Protein AF-A0AA36HYS8-F1 (afdb_monomer_lite)

Sequence (398 aa):
MGSDLQLIDTPGANSMSGRVEHNVWIAHALNFCPVNLILLVVKAEVRMDATMNVVTDYVERFQDFEELLALCITHMDTVSWTQERFKELVTQKLGLETPIFASRVTSGCRLKKSVLARCREPQDLCITSDTFLNYFKVHEGTFKILKTCRKEITRFQTIKQDFMNQFSESWWTTEERVDVVFEFQAWMLEQVFAAQRRVAEACDFTFTSDDAQVIANEAGHIATLTNQLKGVLLEVRMLAFGFQRDINTDLRKCPHCSAIWAKEEGCDGDTTCGNRVGKILDTRFESLSQFSFRFDGERLHITQAAKRKLMGCQSSGGAGCGKTIAWHNMAPVELPPEFVPSASRVKTDDVNILFPEARLCFSYMYGKLIRMCSAIRQTRAAIRRAIPHGDRSPMGGA

Structure (mmCIF, N/CA/C/O backbone):
data_AF-A0AA36HYS8-F1
#
_entry.id   AF-A0AA36HYS8-F1
#
loop_
_atom_site.group_PDB
_atom_site.id
_atom_site.type_symbol
_atom_site.label_atom_id
_atom_site.label_alt_id
_atom_site.label_comp_id
_atom_site.label_asym_id
_atom_site.label_entity_id
_atom_site.label_seq_id
_atom_site.pdbx_PDB_ins_code
_atom_site.Cartn_x
_atom_site.Cartn_y
_atom_site.Cartn_z
_atom_site.occupancy
_atom_site.B_iso_or_equiv
_atom_site.auth_seq_id
_atom_site.auth_comp_id
_atom_site.auth_asym_id
_atom_site.auth_atom_id
_atom_site.pdbx_PDB_model_num
ATOM 1 N N . MET A 1 1 ? -23.322 28.829 23.108 1.00 34.91 1 MET A N 1
ATOM 2 C CA . MET A 1 1 ? -23.863 27.806 22.189 1.00 34.91 1 MET A CA 1
ATOM 3 C C . MET A 1 1 ? -23.252 26.480 22.594 1.00 34.91 1 MET A C 1
ATOM 5 O O . MET A 1 1 ? -22.034 26.409 22.679 1.00 34.91 1 MET A O 1
ATOM 9 N N . GLY A 1 2 ? -24.061 25.503 23.007 1.00 45.22 2 GLY A N 1
ATOM 10 C CA . GLY A 1 2 ? -23.535 24.210 23.445 1.00 45.22 2 GLY A CA 1
ATOM 11 C C . GLY A 1 2 ? -22.928 23.476 22.256 1.00 45.22 2 GLY A C 1
ATOM 12 O O . GLY A 1 2 ? -23.589 23.342 21.235 1.00 45.22 2 GLY A O 1
ATOM 13 N N . SER A 1 3 ? -21.674 23.043 22.365 1.00 58.22 3 SER A N 1
ATOM 14 C CA . SER A 1 3 ? -21.068 22.162 21.368 1.00 58.22 3 SER A CA 1
ATOM 15 C C . SER A 1 3 ? -21.800 20.819 21.431 1.00 58.22 3 SER A C 1
ATOM 17 O O . SER A 1 3 ? -21.652 20.053 22.401 1.00 58.22 3 SER A O 1
ATOM 19 N N . ASP A 1 4 ? -22.652 20.568 20.443 1.00 76.75 4 ASP A N 1
ATOM 20 C CA . ASP A 1 4 ? -23.305 19.278 20.272 1.00 76.75 4 ASP A CA 1
ATOM 21 C C . ASP A 1 4 ? -22.261 18.260 19.809 1.00 76.75 4 ASP A C 1
ATOM 23 O O . ASP A 1 4 ? -21.522 18.485 18.854 1.00 76.75 4 ASP A O 1
ATOM 27 N N . LEU A 1 5 ? -22.146 17.162 20.559 1.00 83.62 5 LEU A N 1
ATOM 28 C CA . LEU A 1 5 ? -21.221 16.071 20.269 1.00 83.62 5 LEU A CA 1
ATOM 29 C C . LEU A 1 5 ? -22.023 14.952 19.614 1.00 83.62 5 LEU A C 1
ATOM 31 O O . LEU A 1 5 ? -22.889 14.360 20.261 1.00 83.62 5 LEU A O 1
ATOM 35 N N . GLN A 1 6 ? -21.711 14.651 18.360 1.00 87.12 6 GLN A N 1
ATOM 36 C CA . GLN A 1 6 ? -22.253 13.496 17.661 1.00 87.12 6 GLN A CA 1
ATOM 37 C C . GLN A 1 6 ? -21.228 12.364 17.696 1.00 87.12 6 GLN A C 1
ATOM 39 O O . GLN A 1 6 ? -20.081 12.543 17.300 1.00 87.12 6 GLN A O 1
ATOM 44 N N . LEU A 1 7 ? -21.645 11.196 18.185 1.00 87.88 7 LEU A N 1
ATOM 45 C CA . LEU A 1 7 ? -20.819 9.993 18.210 1.00 87.88 7 LEU A CA 1
ATOM 46 C C . LEU A 1 7 ? -21.366 8.994 17.196 1.00 87.88 7 LEU A C 1
ATOM 48 O O . LEU A 1 7 ? -22.565 8.702 17.187 1.00 87.88 7 LEU A O 1
ATOM 52 N N . ILE A 1 8 ? -20.480 8.477 16.351 1.00 87.31 8 ILE A N 1
ATOM 53 C CA . ILE A 1 8 ? -20.783 7.401 15.413 1.00 87.31 8 ILE A CA 1
ATOM 54 C C . ILE A 1 8 ? -20.057 6.167 15.924 1.00 87.31 8 ILE A C 1
ATOM 56 O O . ILE A 1 8 ? -18.831 6.105 15.904 1.00 87.31 8 ILE A O 1
ATOM 60 N N . ASP A 1 9 ? -20.828 5.214 16.431 1.00 85.62 9 ASP A N 1
ATOM 61 C CA . ASP A 1 9 ? -20.287 3.945 16.899 1.00 85.62 9 ASP A CA 1
ATOM 62 C C . ASP A 1 9 ? -19.976 3.026 15.713 1.00 85.62 9 ASP A C 1
ATOM 64 O O . ASP A 1 9 ? -20.723 2.993 14.727 1.00 85.62 9 ASP A O 1
ATOM 68 N N . THR A 1 10 ? -18.875 2.285 15.812 1.00 83.69 10 THR A N 1
ATOM 69 C CA . THR A 1 10 ? -18.411 1.369 14.763 1.00 83.69 10 THR A CA 1
ATOM 70 C C . THR A 1 10 ? -18.120 -0.009 15.353 1.00 83.69 10 THR A C 1
ATOM 72 O O . THR A 1 10 ? -17.782 -0.111 16.534 1.00 83.69 10 THR A O 1
ATOM 75 N N . PRO A 1 11 ? -18.250 -1.094 14.568 1.00 79.25 11 PRO A N 1
ATOM 76 C CA . PRO A 1 11 ? -17.839 -2.415 15.022 1.00 79.25 11 PRO A CA 1
ATOM 77 C C . PRO A 1 11 ? -16.361 -2.424 15.423 1.00 79.25 11 PRO A C 1
ATOM 79 O O . PRO A 1 11 ? -15.537 -1.734 14.824 1.00 79.25 11 PRO A O 1
ATOM 82 N N . GLY A 1 12 ? -16.006 -3.252 16.405 1.00 70.44 12 GLY A N 1
ATOM 83 C CA . GLY A 1 12 ? -14.612 -3.406 16.808 1.00 70.44 12 GLY A CA 1
ATOM 84 C C . GLY A 1 12 ? -13.739 -3.900 15.648 1.00 70.44 12 GLY A C 1
ATOM 85 O O . GLY A 1 12 ? -14.058 -4.897 14.998 1.00 70.44 12 GLY A O 1
ATOM 86 N N . ALA A 1 13 ? -12.600 -3.242 15.432 1.00 61.56 13 ALA A N 1
ATOM 87 C CA . ALA A 1 13 ? -11.660 -3.584 14.363 1.00 61.56 13 ALA A CA 1
ATOM 88 C C . ALA A 1 13 ? -10.823 -4.857 14.644 1.00 61.56 13 ALA A C 1
ATOM 90 O O . ALA A 1 13 ? -10.074 -5.299 13.780 1.00 61.56 13 ALA A O 1
ATOM 91 N N . ASN A 1 14 ? -10.951 -5.480 15.822 1.00 58.16 14 ASN A N 1
ATOM 92 C CA . ASN A 1 14 ? -10.222 -6.696 16.223 1.00 58.16 14 ASN A CA 1
ATOM 93 C C . ASN A 1 14 ? -11.039 -7.993 16.082 1.00 58.16 14 ASN A C 1
ATOM 95 O O . ASN A 1 14 ? -10.879 -8.915 16.881 1.00 58.16 14 ASN A O 1
ATOM 99 N N . SER A 1 15 ? -11.935 -8.093 15.097 1.00 53.22 15 SER A N 1
ATOM 100 C CA . SER A 1 15 ? -12.663 -9.348 14.894 1.00 53.22 15 SER A CA 1
ATOM 101 C C . SER A 1 15 ? -11.779 -10.413 14.228 1.00 53.22 15 SER A C 1
ATOM 103 O O . SER A 1 15 ? -11.030 -10.147 13.286 1.00 53.22 15 SER A O 1
ATOM 105 N N . MET A 1 16 ? -11.836 -11.647 14.740 1.00 42.91 16 MET A N 1
ATOM 106 C CA . MET A 1 16 ? -11.173 -12.805 14.119 1.00 42.91 16 MET A CA 1
ATOM 107 C C . MET A 1 16 ? -11.931 -13.283 12.867 1.00 42.91 16 MET A C 1
ATOM 109 O O . MET A 1 16 ? -11.326 -13.856 11.974 1.00 42.91 16 MET A O 1
ATOM 113 N N . SER A 1 17 ? -13.233 -12.991 12.771 1.00 49.22 17 SER A N 1
ATOM 114 C CA . SER A 1 17 ? -14.099 -13.231 11.608 1.00 49.22 17 SER A CA 1
ATOM 115 C C . SER A 1 17 ? -14.821 -11.942 11.186 1.00 49.22 17 SER A C 1
ATOM 117 O O . SER A 1 17 ? -15.080 -11.073 12.017 1.00 49.22 17 SER A O 1
ATOM 119 N N . GLY A 1 18 ? -15.134 -11.780 9.895 1.00 57.72 18 GLY A N 1
ATOM 120 C CA . GLY A 1 18 ? -15.870 -10.604 9.398 1.00 57.72 18 GLY A CA 1
ATOM 121 C C . GLY A 1 18 ? -15.079 -9.284 9.365 1.00 57.72 18 GLY A C 1
ATOM 122 O O . GLY A 1 18 ? -15.687 -8.215 9.392 1.00 57.72 18 GLY A O 1
ATOM 123 N N . ARG A 1 19 ? -13.736 -9.321 9.307 1.00 67.56 19 ARG A N 1
ATOM 124 C CA . ARG A 1 19 ? -12.892 -8.104 9.301 1.00 67.56 19 ARG A CA 1
ATOM 125 C C . ARG A 1 19 ? -13.242 -7.144 8.173 1.00 67.56 19 ARG A C 1
ATOM 127 O O . ARG A 1 19 ? -13.296 -5.943 8.399 1.00 67.56 19 ARG A O 1
ATOM 134 N N . VAL A 1 20 ? -13.484 -7.654 6.967 1.00 64.69 20 VAL A N 1
ATOM 135 C CA . VAL A 1 20 ? -13.867 -6.828 5.812 1.00 64.69 20 VAL A CA 1
ATOM 136 C C . VAL A 1 20 ? -15.201 -6.155 6.047 1.00 64.69 20 VAL A C 1
ATOM 138 O O . VAL A 1 20 ? -15.321 -4.963 5.799 1.00 64.69 20 VAL A O 1
ATOM 141 N N . GLU A 1 21 ? -16.185 -6.889 6.560 1.00 69.69 21 GLU A N 1
ATOM 142 C CA . GLU A 1 21 ? -17.491 -6.319 6.870 1.00 69.69 21 GLU A CA 1
ATOM 143 C C . GLU A 1 21 ? -17.353 -5.200 7.910 1.00 69.69 21 GLU A C 1
ATOM 145 O O . GLU A 1 21 ? -17.851 -4.096 7.698 1.00 69.69 21 GLU A O 1
ATOM 150 N N . HIS A 1 22 ? -16.596 -5.433 8.986 1.00 72.69 22 HIS A N 1
ATOM 151 C CA . HIS A 1 22 ? -16.318 -4.419 10.004 1.00 72.69 22 HIS A CA 1
ATOM 152 C C . HIS A 1 22 ? -15.583 -3.201 9.428 1.00 72.69 22 HIS A C 1
ATOM 154 O O . HIS A 1 22 ? -15.973 -2.068 9.699 1.00 72.69 22 HIS A O 1
ATOM 160 N N . ASN A 1 23 ? -14.580 -3.414 8.578 1.00 74.44 23 ASN A N 1
ATOM 161 C CA . ASN A 1 23 ? -13.843 -2.338 7.918 1.00 74.44 23 ASN A CA 1
ATOM 162 C C . ASN A 1 23 ? -14.728 -1.550 6.942 1.00 74.44 23 ASN A C 1
ATOM 164 O O . ASN A 1 23 ? -14.612 -0.331 6.871 1.00 74.44 23 ASN A O 1
ATOM 168 N N . VAL A 1 24 ? -15.665 -2.198 6.241 1.00 74.75 24 VAL A N 1
ATOM 169 C CA . VAL A 1 24 ? -16.667 -1.513 5.407 1.00 74.75 24 VAL A CA 1
ATOM 170 C C . VAL A 1 24 ? -17.618 -0.683 6.267 1.00 74.75 24 VAL A C 1
ATOM 172 O O . VAL A 1 24 ? -17.932 0.447 5.897 1.00 74.75 24 VAL A O 1
ATOM 175 N N . TRP A 1 25 ? -18.035 -1.180 7.436 1.00 78.44 25 TRP A N 1
ATOM 176 C CA . TRP A 1 25 ? -18.824 -0.389 8.385 1.00 78.44 25 TRP A CA 1
ATOM 177 C C . TRP A 1 25 ? -18.059 0.835 8.898 1.00 78.44 25 TRP A C 1
ATOM 179 O O . TRP A 1 25 ? -18.649 1.913 8.980 1.00 78.44 25 TRP A O 1
ATOM 189 N N . ILE A 1 26 ? -16.762 0.694 9.188 1.00 80.06 26 ILE A N 1
ATOM 190 C CA . ILE A 1 26 ? -15.896 1.812 9.586 1.00 80.06 26 ILE A CA 1
ATOM 191 C C . ILE A 1 26 ? -15.742 2.800 8.422 1.00 80.06 26 ILE A C 1
ATOM 193 O O . ILE A 1 26 ? -15.995 3.986 8.605 1.00 80.06 26 ILE A O 1
ATOM 197 N N . ALA A 1 27 ? -15.428 2.335 7.210 1.00 78.31 27 ALA A N 1
ATOM 198 C CA . ALA A 1 27 ? -15.311 3.188 6.024 1.00 78.31 27 ALA A CA 1
ATOM 199 C C . ALA A 1 27 ? -16.605 3.969 5.750 1.00 78.31 27 ALA A C 1
ATOM 201 O O . ALA A 1 27 ? -16.594 5.171 5.504 1.00 78.31 27 ALA A O 1
ATOM 202 N N . HIS A 1 28 ? -17.749 3.300 5.864 1.00 77.81 28 HIS A N 1
ATOM 203 C CA . HIS A 1 28 ? -19.054 3.922 5.689 1.00 77.81 28 HIS A CA 1
ATOM 204 C C . HIS A 1 28 ? -19.403 4.913 6.814 1.00 77.81 28 HIS A C 1
ATOM 206 O O . HIS A 1 28 ? -20.120 5.886 6.573 1.00 77.81 28 HIS A O 1
ATOM 212 N N . ALA A 1 29 ? -18.919 4.688 8.039 1.00 81.81 29 ALA A N 1
ATOM 213 C CA . ALA A 1 29 ? -19.037 5.648 9.134 1.00 81.81 29 ALA A CA 1
ATOM 214 C C . ALA A 1 29 ? -18.179 6.897 8.881 1.00 81.81 29 ALA A C 1
ATOM 216 O O . ALA A 1 29 ? -18.683 8.006 9.037 1.00 81.81 29 ALA A O 1
ATOM 217 N N . LEU A 1 30 ? -16.938 6.717 8.420 1.00 81.19 30 LEU A N 1
ATOM 218 C CA . LEU A 1 30 ? -16.027 7.811 8.065 1.00 81.19 30 LEU A CA 1
ATOM 219 C C . LEU A 1 30 ? -16.526 8.622 6.855 1.00 81.19 30 LEU A C 1
ATOM 221 O O . LEU A 1 30 ? -16.312 9.825 6.801 1.00 81.19 30 LEU A O 1
ATOM 225 N N . ASN A 1 31 ? -17.266 7.995 5.936 1.00 80.00 31 ASN A N 1
ATOM 226 C CA . ASN A 1 31 ? -17.890 8.663 4.785 1.00 80.00 31 ASN A CA 1
ATOM 227 C C . ASN A 1 31 ? -19.259 9.289 5.081 1.00 80.00 31 ASN A C 1
ATOM 229 O O . ASN A 1 31 ? -19.895 9.833 4.179 1.00 80.00 31 ASN A O 1
ATOM 233 N N . PHE A 1 32 ? -19.792 9.142 6.296 1.00 78.50 32 PHE A N 1
ATOM 234 C CA . PHE A 1 32 ? -21.143 9.623 6.582 1.00 78.50 32 PHE A CA 1
ATOM 235 C C . PHE A 1 32 ? -21.225 11.149 6.614 1.00 78.50 32 PHE A C 1
ATOM 237 O O . PHE A 1 32 ? -22.206 11.724 6.140 1.00 78.50 32 PHE A O 1
ATOM 244 N N . CYS A 1 33 ? -20.221 11.782 7.207 1.00 78.69 33 CYS A N 1
ATOM 245 C CA . CYS A 1 33 ? -20.072 13.222 7.319 1.00 78.69 33 CYS A CA 1
ATOM 246 C C . CYS A 1 33 ? -18.604 13.545 7.625 1.00 78.69 33 CYS A C 1
ATOM 248 O O . CYS A 1 33 ? -17.888 12.653 8.084 1.00 78.69 33 CYS A O 1
ATOM 250 N N . PRO A 1 34 ? -18.167 14.803 7.446 1.00 84.06 34 PRO A N 1
ATOM 251 C CA . PRO A 1 34 ? -16.836 15.218 7.865 1.00 84.06 34 PRO A CA 1
ATOM 252 C C . PRO A 1 34 ? -16.551 14.848 9.328 1.00 84.06 34 PRO A C 1
ATOM 254 O O . PRO A 1 34 ? -17.404 15.028 10.201 1.00 84.06 34 PRO A O 1
ATOM 257 N N . VAL A 1 35 ? -15.357 14.314 9.582 1.00 87.06 35 VAL A N 1
ATOM 258 C CA . VAL A 1 35 ? -14.938 13.770 10.878 1.00 87.06 35 VAL A CA 1
ATOM 259 C C . VAL A 1 35 ? -13.923 14.706 11.526 1.00 87.06 35 VAL A C 1
ATOM 261 O O . VAL A 1 35 ? -12.931 15.085 10.914 1.00 87.06 35 VAL A O 1
ATOM 264 N N . ASN A 1 36 ? -14.160 15.068 12.786 1.00 90.31 36 ASN A N 1
ATOM 265 C CA . ASN A 1 36 ? -13.263 15.917 13.580 1.00 90.31 36 ASN A CA 1
ATOM 266 C C . ASN A 1 36 ? -12.292 15.121 14.463 1.00 90.31 36 ASN A C 1
ATOM 268 O O . ASN A 1 36 ? -11.337 15.691 14.990 1.00 90.31 36 ASN A O 1
ATOM 272 N N . LEU A 1 37 ? -12.611 13.852 14.736 1.00 90.50 37 LEU A N 1
ATOM 273 C CA . LEU A 1 37 ? -11.868 12.993 15.652 1.00 90.50 37 LEU A CA 1
ATOM 274 C C . LEU A 1 37 ? -12.223 11.519 15.430 1.00 90.50 37 LEU A C 1
ATOM 276 O O . LEU A 1 37 ? -13.401 11.160 15.406 1.00 90.50 37 LEU A O 1
ATOM 280 N N . ILE A 1 38 ? -11.207 10.666 15.370 1.00 90.00 38 ILE A N 1
ATOM 281 C CA . ILE A 1 38 ? -11.316 9.211 15.439 1.00 90.00 38 ILE A CA 1
ATOM 282 C C . ILE A 1 38 ? -10.832 8.783 16.826 1.00 90.00 38 ILE A C 1
ATOM 284 O O . ILE A 1 38 ? -9.656 8.909 17.170 1.00 90.00 38 ILE A O 1
ATOM 288 N N . LEU A 1 39 ? -11.757 8.292 17.649 1.00 91.62 39 LEU A N 1
ATOM 289 C CA . LEU A 1 39 ? -11.468 7.901 19.025 1.00 91.62 39 LEU A CA 1
ATOM 290 C C . LEU A 1 39 ? -11.189 6.396 19.110 1.00 91.62 39 LEU A C 1
ATOM 292 O O . LEU A 1 39 ? -12.107 5.581 19.032 1.00 91.62 39 LEU A O 1
ATOM 296 N N . LEU A 1 40 ? -9.928 6.026 19.321 1.00 90.81 40 LEU A N 1
ATOM 297 C CA . LEU A 1 40 ? -9.520 4.643 19.556 1.00 90.81 40 LEU A CA 1
ATOM 298 C C . LEU A 1 40 ? -9.822 4.270 21.009 1.00 90.81 40 LEU A C 1
ATOM 300 O O . LEU A 1 40 ? -9.149 4.726 21.933 1.00 90.81 40 LEU A O 1
ATOM 304 N N . VAL A 1 41 ? -10.854 3.455 21.226 1.00 93.00 41 VAL A N 1
ATOM 305 C CA . VAL A 1 41 ? -11.272 3.031 22.569 1.00 93.00 41 VAL A CA 1
ATOM 306 C C . VAL A 1 41 ? -10.624 1.693 22.915 1.00 93.00 41 VAL A C 1
ATOM 308 O O . VAL A 1 41 ? -10.940 0.664 22.321 1.00 93.00 41 VAL A O 1
ATOM 311 N N . VAL A 1 42 ? -9.730 1.698 23.904 1.00 93.12 42 VAL A N 1
ATOM 312 C CA . VAL A 1 42 ? -8.986 0.514 24.352 1.00 93.12 42 VAL A CA 1
ATOM 313 C C . VAL A 1 42 ? -9.294 0.235 25.818 1.00 93.12 42 VAL A C 1
ATOM 315 O O . VAL A 1 42 ? -9.378 1.140 26.649 1.00 93.12 42 VAL A O 1
ATOM 318 N N . LYS A 1 43 ? -9.499 -1.035 26.157 1.00 93.94 43 LYS A N 1
ATOM 319 C CA . LYS A 1 43 ? -9.656 -1.472 27.544 1.00 93.94 43 LYS A CA 1
ATOM 320 C C . LYS A 1 43 ? -8.281 -1.601 28.199 1.00 93.94 43 LYS A C 1
ATOM 322 O O . LYS A 1 43 ? -7.383 -2.203 27.620 1.00 93.94 43 LYS A O 1
ATOM 327 N N . ALA A 1 44 ? -8.133 -1.065 29.407 1.00 95.19 44 ALA A N 1
ATOM 328 C CA . ALA A 1 44 ? -6.942 -1.266 30.216 1.00 95.19 44 ALA A CA 1
ATOM 329 C C . ALA A 1 44 ? -6.818 -2.739 30.642 1.00 95.19 44 ALA A C 1
ATOM 331 O O . ALA A 1 44 ? -7.724 -3.305 31.258 1.00 95.19 44 ALA A O 1
ATOM 332 N N . GLU A 1 45 ? -5.674 -3.340 30.334 1.00 95.06 45 GLU A N 1
ATOM 333 C CA . GLU A 1 45 ? -5.298 -4.680 30.774 1.00 95.06 45 GLU A CA 1
ATOM 334 C C . GLU A 1 45 ? -4.404 -4.619 32.015 1.00 95.06 45 GLU A C 1
ATOM 336 O O . GLU A 1 45 ? -3.656 -3.660 32.230 1.00 95.06 45 GLU A O 1
ATOM 341 N N . VAL A 1 46 ? -4.439 -5.683 32.828 1.00 92.25 46 VAL A N 1
ATOM 342 C CA . VAL A 1 46 ? -3.670 -5.777 34.087 1.00 92.25 46 VAL A CA 1
ATOM 343 C C . VAL A 1 46 ? -2.188 -5.470 33.857 1.00 92.25 46 VAL A C 1
ATOM 345 O O . VAL A 1 46 ? -1.557 -4.776 34.653 1.00 92.25 46 VAL A O 1
ATOM 348 N N . ARG A 1 47 ? -1.635 -5.956 32.738 1.00 93.06 47 ARG A N 1
ATOM 349 C CA . ARG A 1 47 ? -0.279 -5.630 32.295 1.00 93.06 47 ARG A CA 1
ATOM 350 C C . ARG A 1 47 ? -0.316 -4.459 31.320 1.00 93.06 47 ARG A C 1
ATOM 352 O O . ARG A 1 47 ? -0.971 -4.523 30.282 1.00 93.06 47 ARG A O 1
ATOM 359 N N . MET A 1 48 ? 0.465 -3.429 31.632 1.00 92.50 48 MET A N 1
ATOM 360 C CA . MET A 1 48 ? 0.592 -2.235 30.800 1.00 92.50 48 MET A CA 1
ATOM 361 C C . MET A 1 48 ? 1.031 -2.569 29.368 1.00 92.50 48 MET A C 1
ATOM 363 O O . MET A 1 48 ? 0.447 -2.053 28.421 1.00 92.50 48 MET A O 1
ATOM 367 N N . ASP A 1 49 ? 1.991 -3.485 29.212 1.00 90.88 49 ASP A N 1
ATOM 368 C CA . ASP A 1 49 ? 2.496 -3.902 27.899 1.00 90.88 49 ASP A CA 1
ATOM 369 C C . ASP A 1 49 ? 1.405 -4.529 27.025 1.00 90.88 49 ASP A C 1
ATOM 371 O O . ASP A 1 49 ? 1.362 -4.281 25.827 1.00 90.88 49 ASP A O 1
ATOM 375 N N . ALA A 1 50 ? 0.475 -5.285 27.619 1.00 91.00 50 ALA A N 1
ATOM 376 C CA . ALA A 1 50 ? -0.645 -5.861 26.878 1.00 91.00 50 ALA A CA 1
ATOM 377 C C . ALA A 1 50 ? -1.585 -4.768 26.350 1.00 91.00 50 ALA A C 1
ATOM 379 O O . ALA A 1 50 ? -2.005 -4.825 25.198 1.00 91.00 50 ALA A O 1
ATOM 380 N N . THR A 1 51 ? -1.847 -3.737 27.162 1.00 92.25 51 THR A N 1
ATOM 381 C CA . THR A 1 51 ? -2.6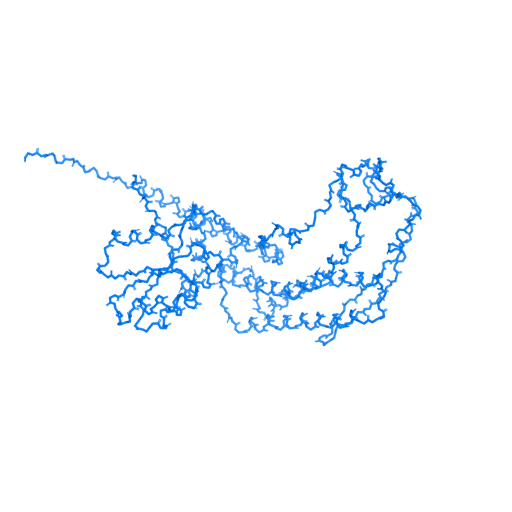12 -2.559 26.718 1.00 92.25 51 THR A CA 1
ATOM 382 C C . THR A 1 51 ? -1.869 -1.839 25.594 1.00 92.25 51 THR A C 1
ATOM 384 O O . THR A 1 51 ? -2.466 -1.536 24.567 1.00 92.25 51 THR A O 1
ATOM 387 N N . MET A 1 52 ? -0.561 -1.609 25.754 1.00 89.94 52 MET A N 1
ATOM 388 C CA . MET A 1 52 ? 0.258 -0.936 24.744 1.00 89.94 52 MET A CA 1
ATOM 389 C C . MET A 1 52 ? 0.313 -1.698 23.425 1.00 89.94 52 MET A C 1
ATOM 391 O O . MET A 1 52 ? 0.221 -1.060 22.388 1.00 89.94 52 MET A O 1
ATOM 395 N N . ASN A 1 53 ? 0.405 -3.029 23.440 1.00 86.69 53 ASN A N 1
ATOM 396 C CA . ASN A 1 53 ? 0.386 -3.823 22.211 1.00 86.69 53 ASN A CA 1
ATOM 397 C C . ASN A 1 53 ? -0.919 -3.607 21.432 1.00 86.69 53 ASN A C 1
ATOM 399 O O . ASN A 1 53 ? -0.880 -3.353 20.235 1.00 86.69 53 ASN A O 1
ATOM 403 N N . VAL A 1 54 ? -2.066 -3.607 22.120 1.00 87.38 54 VAL A N 1
ATOM 404 C CA . VAL A 1 54 ? -3.367 -3.336 21.484 1.00 87.38 54 VAL A CA 1
ATOM 405 C C . VAL A 1 54 ? -3.446 -1.905 20.948 1.00 87.38 54 VAL A C 1
ATOM 407 O O . VAL A 1 54 ? -3.995 -1.679 19.873 1.00 87.38 54 VAL A O 1
ATOM 410 N N . VAL A 1 55 ? -2.905 -0.928 21.684 1.00 88.62 55 VAL A N 1
ATOM 411 C CA . VAL A 1 55 ? -2.838 0.465 21.220 1.00 88.62 55 VAL A CA 1
ATOM 412 C C . VAL A 1 55 ? -1.990 0.570 19.959 1.00 88.62 55 VAL A C 1
ATOM 414 O O . VAL A 1 55 ? -2.460 1.145 18.984 1.00 88.62 55 VAL A O 1
ATOM 417 N N . THR A 1 56 ? -0.784 0.003 19.960 1.00 84.38 56 THR A N 1
ATOM 418 C CA . THR A 1 56 ? 0.111 -0.003 18.798 1.00 84.38 56 THR A CA 1
ATOM 419 C C . THR A 1 56 ? -0.578 -0.632 17.593 1.00 84.38 56 THR A C 1
ATOM 421 O O . THR A 1 56 ? -0.638 -0.000 16.544 1.00 84.38 56 THR A O 1
ATOM 424 N N . ASP A 1 57 ? -1.201 -1.802 17.762 1.00 79.25 57 ASP A N 1
ATOM 425 C CA . ASP A 1 57 ? -1.921 -2.486 16.684 1.00 79.25 57 ASP A CA 1
ATOM 426 C C . ASP A 1 57 ? -3.033 -1.617 16.079 1.00 79.25 57 ASP A C 1
ATOM 428 O O . ASP A 1 57 ? -3.250 -1.641 14.868 1.00 79.25 57 ASP A O 1
ATOM 432 N N . TYR A 1 58 ? -3.764 -0.854 16.898 1.00 81.12 58 TYR A N 1
ATOM 433 C CA . TYR A 1 58 ? -4.796 0.051 16.393 1.00 81.12 58 TYR A CA 1
ATOM 434 C C . TYR A 1 58 ? -4.212 1.292 15.723 1.00 81.12 58 TYR A C 1
ATOM 436 O O . TYR A 1 58 ? -4.686 1.681 14.659 1.00 81.12 58 TYR A O 1
ATOM 444 N N . VAL A 1 59 ? -3.185 1.901 16.308 1.00 80.69 59 VAL A N 1
ATOM 445 C CA . VAL A 1 59 ? -2.544 3.099 15.752 1.00 80.69 59 VAL A CA 1
ATOM 446 C C . VAL A 1 59 ? -1.905 2.785 14.402 1.00 80.69 59 VAL A C 1
ATOM 448 O O . VAL A 1 59 ? -2.148 3.504 13.442 1.00 80.69 59 VAL A O 1
ATOM 451 N N . GLU A 1 60 ? -1.206 1.656 14.273 1.00 73.56 60 GLU A N 1
ATOM 452 C CA . GLU A 1 60 ? -0.628 1.204 13.000 1.00 73.56 60 GLU A CA 1
ATOM 453 C C . GLU A 1 60 ? -1.672 0.941 11.906 1.00 73.56 60 GLU A C 1
ATOM 455 O O . GLU A 1 60 ? -1.350 0.980 10.716 1.00 73.56 60 GLU A O 1
ATOM 460 N N . ARG A 1 61 ? -2.917 0.623 12.277 1.00 69.44 61 ARG A N 1
ATOM 461 C CA . ARG A 1 61 ? -4.010 0.429 11.311 1.00 69.44 61 ARG A CA 1
ATOM 462 C C . ARG A 1 61 ? -4.596 1.739 10.815 1.00 69.44 61 ARG A C 1
ATOM 464 O O . ARG A 1 61 ? -5.070 1.774 9.691 1.00 69.44 61 ARG A O 1
ATOM 471 N N . PHE A 1 62 ? -4.566 2.785 11.633 1.00 73.12 62 PHE A N 1
ATOM 472 C CA . PHE A 1 62 ? -5.133 4.091 11.302 1.00 73.12 62 PHE A CA 1
ATOM 473 C C . PHE A 1 62 ? -4.062 5.177 11.152 1.00 73.12 62 PHE A C 1
ATOM 475 O O . PHE A 1 62 ? -4.382 6.357 11.256 1.00 73.12 62 PHE A O 1
ATOM 482 N N . GLN A 1 63 ? -2.808 4.792 10.900 1.00 71.31 63 GLN A N 1
ATOM 483 C CA . GLN A 1 63 ? -1.669 5.711 10.789 1.00 71.31 63 GLN A CA 1
ATOM 484 C C . GLN A 1 63 ? -1.914 6.833 9.766 1.00 71.31 63 GLN A C 1
ATOM 486 O O . GLN A 1 63 ? -1.519 7.969 9.992 1.00 71.31 63 GLN A O 1
ATOM 491 N N . ASP A 1 64 ? -2.654 6.551 8.689 1.00 66.88 64 ASP A N 1
ATOM 492 C CA . ASP A 1 64 ? -2.967 7.536 7.647 1.00 66.88 64 ASP A CA 1
ATOM 493 C C . ASP A 1 64 ? -3.927 8.640 8.135 1.00 66.88 64 ASP A C 1
ATOM 495 O O . ASP A 1 64 ? -4.130 9.638 7.448 1.00 66.88 64 ASP A O 1
ATOM 499 N N . PHE A 1 65 ? -4.513 8.471 9.324 1.00 75.75 65 PHE A N 1
ATOM 500 C CA . PHE A 1 65 ? -5.382 9.437 9.991 1.00 75.75 65 PHE A CA 1
ATOM 501 C C . PHE A 1 65 ? -4.763 9.998 11.277 1.00 75.75 65 PHE A C 1
ATOM 503 O O . PHE A 1 65 ? -5.510 10.485 12.124 1.00 75.75 65 PHE A O 1
ATOM 510 N N . GLU A 1 66 ? -3.437 9.922 11.452 1.00 75.31 66 GLU A N 1
ATOM 511 C CA . GLU A 1 66 ? -2.722 10.309 12.681 1.00 75.31 66 GLU A CA 1
ATOM 512 C C . GLU A 1 66 ? -3.207 11.642 13.275 1.00 75.31 66 GLU A C 1
ATOM 514 O O . GLU A 1 66 ? -3.479 11.725 14.472 1.00 75.31 66 GLU A O 1
ATOM 519 N N . GLU A 1 67 ? -3.419 12.657 12.433 1.00 79.25 67 GLU A N 1
ATOM 520 C CA . GLU A 1 67 ? -3.862 13.996 12.849 1.00 79.25 67 GLU A CA 1
ATOM 521 C C . GLU A 1 67 ? -5.269 14.034 13.478 1.00 79.25 67 GLU A C 1
ATOM 523 O O . GLU A 1 67 ? -5.609 14.974 14.201 1.00 79.25 67 GLU A O 1
ATOM 528 N N . LEU A 1 68 ? -6.097 13.024 13.204 1.00 84.50 68 LEU A N 1
ATOM 529 C CA . LEU A 1 68 ? -7.457 12.876 13.722 1.00 84.50 68 LEU A CA 1
ATOM 530 C C . LEU A 1 68 ? -7.546 11.855 14.860 1.00 84.50 68 LEU A C 1
ATOM 532 O O . LEU A 1 68 ? -8.621 11.708 15.445 1.00 84.50 68 LEU A O 1
ATOM 536 N N . LEU A 1 69 ? -6.468 11.132 15.179 1.00 88.12 69 LEU A N 1
ATOM 537 C CA . LEU A 1 69 ? -6.493 10.078 16.189 1.00 88.12 69 LEU A CA 1
ATOM 538 C C . LEU A 1 69 ? -6.447 10.643 17.610 1.00 88.12 69 LEU A C 1
ATOM 540 O O . LEU A 1 69 ? -5.580 11.430 17.982 1.00 88.12 69 LEU A O 1
ATOM 544 N N . ALA A 1 70 ? -7.332 10.134 18.463 1.00 91.38 70 ALA A N 1
ATOM 545 C CA . ALA A 1 70 ? -7.210 10.262 19.908 1.00 91.38 70 ALA A CA 1
ATOM 546 C C . ALA A 1 70 ? -7.379 8.903 20.578 1.00 91.38 70 ALA A C 1
ATOM 548 O O . ALA A 1 70 ? -8.222 8.094 20.194 1.00 91.38 70 ALA A O 1
ATOM 549 N N . LEU A 1 71 ? -6.600 8.668 21.631 1.00 93.38 71 LEU A N 1
ATOM 550 C CA . LEU A 1 71 ? -6.666 7.435 22.403 1.00 93.38 71 LEU A CA 1
ATOM 551 C C . LEU A 1 71 ? -7.555 7.611 23.635 1.00 93.38 71 LEU A C 1
ATOM 553 O O . LEU A 1 71 ? -7.364 8.548 24.412 1.00 93.38 71 LEU A O 1
ATOM 557 N N . CYS A 1 72 ? -8.487 6.684 23.852 1.00 95.06 72 CYS A N 1
ATOM 558 C CA . CYS A 1 72 ? -9.291 6.590 25.065 1.00 95.06 72 CYS A CA 1
ATOM 559 C C . CYS A 1 72 ? -9.071 5.243 25.756 1.00 95.06 72 CYS A C 1
ATOM 561 O O . CYS A 1 72 ? -9.504 4.202 25.266 1.00 95.06 72 CYS A O 1
ATOM 563 N N . ILE A 1 73 ? -8.424 5.270 26.919 1.00 95.94 73 ILE A N 1
ATOM 564 C CA . ILE A 1 73 ? -8.216 4.094 27.757 1.00 95.94 73 ILE A CA 1
ATOM 565 C C . ILE A 1 73 ? -9.342 3.996 28.783 1.00 95.94 73 ILE A C 1
ATOM 567 O O . ILE A 1 73 ? -9.535 4.893 29.604 1.00 95.94 73 ILE A O 1
ATOM 571 N N . THR A 1 74 ? -10.079 2.893 28.749 1.00 95.44 74 THR A N 1
ATOM 572 C CA . THR A 1 74 ? -11.214 2.611 29.636 1.00 95.44 74 THR A CA 1
ATOM 573 C C . THR A 1 74 ? -10.847 1.580 30.700 1.00 95.44 74 THR A C 1
ATOM 575 O O . THR A 1 74 ? -9.811 0.930 30.600 1.00 95.44 74 THR A O 1
ATOM 578 N N . HIS A 1 75 ? -11.718 1.382 31.694 1.00 95.06 75 HIS A N 1
ATOM 579 C CA . HIS A 1 75 ? -11.518 0.409 32.779 1.00 95.06 75 HIS A CA 1
ATOM 580 C C . HIS A 1 75 ? -10.259 0.677 33.614 1.00 95.06 75 HIS A C 1
ATOM 582 O O . HIS A 1 75 ? -9.653 -0.232 34.168 1.00 95.06 75 HIS A O 1
ATOM 588 N N . MET A 1 76 ? -9.868 1.943 33.756 1.00 94.94 76 MET A N 1
ATOM 589 C CA . MET A 1 76 ? -8.705 2.307 34.571 1.00 94.94 76 MET A CA 1
ATOM 590 C C . MET A 1 76 ? -8.855 1.942 36.057 1.00 94.94 76 MET A C 1
ATOM 592 O O . MET A 1 76 ? -7.866 1.894 36.776 1.00 94.94 76 MET A O 1
ATOM 596 N N . ASP A 1 77 ? -10.074 1.668 36.525 1.00 93.06 77 ASP A N 1
ATOM 597 C CA . ASP A 1 77 ? -10.354 1.140 37.863 1.00 93.06 77 ASP A CA 1
ATOM 598 C C . ASP A 1 77 ? -9.967 -0.339 38.052 1.00 93.06 77 ASP A C 1
ATOM 600 O O . ASP A 1 77 ? -9.948 -0.814 39.184 1.00 93.06 77 ASP A O 1
ATOM 604 N N . THR A 1 78 ? -9.638 -1.071 36.981 1.00 92.88 78 THR A N 1
ATOM 605 C CA . THR A 1 78 ? -9.281 -2.500 37.052 1.00 92.88 78 THR A CA 1
ATOM 606 C C . THR A 1 78 ? -7.777 -2.765 37.026 1.00 92.88 78 THR A C 1
ATOM 608 O O . THR A 1 78 ? -7.364 -3.923 36.981 1.00 92.88 78 THR A O 1
ATOM 611 N N . VAL A 1 79 ? -6.947 -1.721 37.016 1.00 94.44 79 VAL A N 1
ATOM 612 C CA . VAL A 1 79 ? -5.489 -1.830 36.869 1.00 94.44 79 VAL A CA 1
ATOM 613 C C . VAL A 1 79 ? -4.754 -1.101 37.991 1.00 94.44 79 VAL A C 1
ATOM 615 O O . VAL A 1 79 ? -5.288 -0.186 38.609 1.00 94.44 79 VAL A O 1
ATOM 618 N N . SER A 1 80 ? -3.514 -1.513 38.259 1.00 91.75 80 SER A N 1
ATOM 619 C CA . SER A 1 80 ? -2.670 -0.947 39.324 1.00 91.75 80 SER A CA 1
ATOM 620 C C . SER A 1 80 ? -1.595 0.020 38.821 1.00 91.75 80 SER A C 1
ATOM 622 O O . SER A 1 80 ? -0.910 0.654 39.622 1.00 91.75 80 SER A O 1
ATOM 624 N N . TRP A 1 81 ? -1.413 0.130 37.505 1.00 94.81 81 TRP A N 1
ATOM 625 C CA . TRP A 1 81 ? -0.435 1.032 36.911 1.00 94.81 81 TRP A CA 1
ATOM 626 C C . TRP A 1 81 ? -0.986 2.453 36.717 1.00 94.81 81 TRP A C 1
ATOM 628 O O . TRP A 1 81 ? -2.191 2.663 36.604 1.00 94.81 81 TRP A O 1
ATOM 638 N N . THR A 1 82 ? -0.093 3.449 36.701 1.00 92.44 82 THR A N 1
ATOM 639 C CA . THR A 1 82 ? -0.463 4.873 36.726 1.00 92.44 82 THR A CA 1
ATOM 640 C C . THR A 1 82 ? -0.684 5.460 35.333 1.00 92.44 82 THR A C 1
ATOM 642 O O . THR A 1 82 ? -0.078 5.029 34.347 1.00 92.44 82 THR A O 1
ATOM 645 N N . GLN A 1 83 ? -1.536 6.488 35.253 1.00 93.19 83 GLN A N 1
ATOM 646 C CA . GLN A 1 83 ? -1.823 7.194 34.000 1.00 93.19 83 GLN A CA 1
ATOM 647 C C . GLN A 1 83 ? -0.582 7.912 33.471 1.00 93.19 83 GLN A C 1
ATOM 649 O O . GLN A 1 83 ? -0.352 7.931 32.270 1.00 93.19 83 GLN A O 1
ATOM 654 N N . GLU A 1 84 ? 0.223 8.486 34.362 1.00 93.06 84 GLU A N 1
ATOM 655 C CA . GLU A 1 84 ? 1.438 9.247 34.059 1.00 93.06 84 GLU A CA 1
ATOM 656 C C . GLU A 1 84 ? 2.449 8.368 33.328 1.00 93.06 84 GLU A C 1
ATOM 658 O O . GLU A 1 84 ? 2.887 8.706 32.231 1.00 93.06 84 GLU A O 1
ATOM 663 N N . ARG A 1 85 ? 2.703 7.173 33.868 1.00 92.25 85 ARG A N 1
ATOM 664 C CA . ARG A 1 85 ? 3.613 6.207 33.254 1.00 92.25 85 ARG A CA 1
ATOM 665 C C . ARG A 1 85 ? 3.122 5.746 31.881 1.00 92.25 85 ARG A C 1
ATOM 667 O O . ARG A 1 85 ? 3.920 5.579 30.965 1.00 92.25 85 ARG A O 1
ATOM 674 N N . PHE A 1 86 ? 1.813 5.544 31.720 1.00 94.00 86 PHE A N 1
ATOM 675 C CA . PHE A 1 86 ? 1.245 5.166 30.424 1.00 94.00 86 PHE A CA 1
ATOM 676 C C . PHE A 1 86 ? 1.331 6.304 29.399 1.00 94.00 86 PHE A C 1
ATOM 678 O O . PHE A 1 86 ? 1.648 6.058 28.239 1.00 94.00 86 PHE A O 1
ATOM 685 N N . LYS A 1 87 ? 1.088 7.553 29.821 1.00 92.75 87 LYS A N 1
ATOM 686 C CA . LYS A 1 87 ? 1.234 8.746 28.969 1.00 92.75 87 LYS A CA 1
ATOM 687 C C . LYS A 1 87 ? 2.654 8.854 28.424 1.00 92.75 87 LYS A C 1
ATOM 689 O O . LYS A 1 87 ? 2.812 8.992 27.218 1.00 92.75 87 LYS A O 1
ATOM 694 N N . GLU A 1 88 ? 3.659 8.736 29.292 1.00 90.75 88 GLU A N 1
ATOM 695 C CA . GLU A 1 88 ? 5.073 8.768 28.897 1.00 90.75 88 GLU A CA 1
ATOM 696 C C . GLU A 1 88 ? 5.385 7.704 27.842 1.00 90.75 88 GLU A C 1
ATOM 698 O O . GLU A 1 88 ? 6.004 8.005 26.825 1.00 90.75 88 GLU A O 1
ATOM 703 N N . LEU A 1 89 ? 4.890 6.479 28.036 1.00 89.31 89 LEU A N 1
ATOM 704 C CA . LEU A 1 89 ? 5.072 5.385 27.083 1.00 89.31 89 LEU A CA 1
ATOM 705 C C . LEU A 1 89 ? 4.398 5.642 25.735 1.00 89.31 89 LEU A C 1
ATOM 707 O O . LEU A 1 89 ? 5.000 5.358 24.701 1.00 89.31 89 LEU A O 1
ATOM 711 N N . VAL A 1 90 ? 3.174 6.173 25.727 1.00 88.62 90 VAL A N 1
ATOM 712 C CA . VAL A 1 90 ? 2.463 6.507 24.485 1.00 88.62 90 VAL A CA 1
ATOM 713 C C . VAL A 1 90 ? 3.186 7.622 23.735 1.00 88.62 90 VAL A C 1
ATOM 715 O O . VAL A 1 90 ? 3.438 7.477 22.543 1.00 88.62 90 VAL A O 1
ATOM 718 N N . THR A 1 91 ? 3.587 8.692 24.421 1.00 87.31 91 THR A N 1
ATOM 719 C CA . THR A 1 91 ? 4.334 9.790 23.797 1.00 87.31 91 THR A CA 1
ATOM 720 C C . THR A 1 91 ? 5.693 9.315 23.280 1.00 87.31 91 THR A C 1
ATOM 722 O O . THR A 1 91 ? 6.055 9.632 22.153 1.00 87.31 91 THR A O 1
ATOM 725 N N . GLN A 1 92 ? 6.426 8.508 24.053 1.00 84.56 92 GLN A N 1
ATOM 726 C CA . GLN A 1 92 ? 7.749 8.020 23.658 1.00 84.56 92 GLN A CA 1
ATOM 727 C C . GLN A 1 92 ? 7.695 7.041 22.479 1.00 84.56 92 GLN A C 1
ATOM 729 O O . GLN A 1 92 ? 8.562 7.095 21.610 1.00 84.56 92 GLN A O 1
ATOM 734 N N . LYS A 1 93 ? 6.727 6.116 22.462 1.00 82.25 93 LYS A N 1
ATOM 735 C CA . LYS A 1 93 ? 6.663 5.059 21.440 1.00 82.25 93 LYS A CA 1
ATOM 736 C C . LYS A 1 93 ? 5.881 5.451 20.196 1.00 82.25 93 LYS A C 1
ATOM 738 O O . LYS A 1 93 ? 6.218 4.972 19.121 1.00 82.25 93 LYS A O 1
ATOM 743 N N . LEU A 1 94 ? 4.822 6.239 20.351 1.00 81.50 94 LEU A N 1
ATOM 744 C CA . LEU A 1 94 ? 3.844 6.483 19.290 1.00 81.50 94 LEU A CA 1
ATOM 745 C C . LEU A 1 94 ? 3.745 7.959 18.900 1.00 81.50 94 LEU A C 1
ATOM 747 O O . LEU A 1 94 ? 3.039 8.268 17.953 1.00 81.50 94 LEU A O 1
ATOM 751 N N . GLY A 1 95 ? 4.382 8.878 19.636 1.00 80.94 95 GLY A N 1
ATOM 752 C CA . GLY A 1 95 ? 4.311 10.316 19.349 1.00 80.94 95 GLY A CA 1
ATOM 753 C C . GLY A 1 95 ? 2.928 10.946 19.563 1.00 80.94 95 GLY A C 1
ATOM 754 O O . GLY A 1 95 ? 2.757 12.137 19.321 1.00 80.94 95 GLY A O 1
ATOM 755 N N . LEU A 1 96 ? 1.945 10.180 20.047 1.00 80.31 96 LEU A N 1
ATOM 756 C CA . LEU A 1 96 ? 0.567 10.640 20.181 1.00 80.31 96 LEU A CA 1
ATOM 757 C C . LEU A 1 96 ? 0.376 11.591 21.363 1.00 80.31 96 LEU A C 1
ATOM 759 O O . LEU A 1 96 ? 1.039 11.504 22.406 1.00 80.31 96 LEU A O 1
ATOM 763 N N . GLU A 1 97 ? -0.624 12.460 21.220 1.00 78.06 97 GLU A N 1
ATOM 764 C CA . GLU A 1 97 ? -1.086 13.316 22.301 1.00 78.06 97 GLU A CA 1
ATOM 765 C C . GLU A 1 97 ? -1.576 12.509 23.510 1.00 78.06 97 GLU A C 1
ATOM 767 O O . GLU A 1 97 ? -2.083 11.394 23.397 1.00 78.06 97 GLU A O 1
ATOM 772 N N . THR A 1 98 ? -1.513 13.139 24.686 1.00 81.69 98 THR A N 1
ATOM 773 C CA . THR A 1 98 ? -1.917 12.566 25.979 1.00 81.69 98 THR A CA 1
ATOM 774 C C . THR A 1 98 ? -3.215 11.738 25.879 1.00 81.69 98 THR A C 1
ATOM 776 O O . THR A 1 98 ? -4.243 12.290 25.501 1.00 81.69 98 THR A O 1
ATOM 779 N N . PRO A 1 99 ? -3.255 10.457 26.263 1.00 91.75 99 PRO A N 1
ATOM 780 C CA . PRO A 1 99 ? -4.496 9.682 26.209 1.00 91.75 99 PRO A CA 1
ATOM 781 C C . PRO A 1 99 ? -5.599 10.223 27.134 1.00 91.75 99 PRO A C 1
ATOM 783 O O . PRO A 1 99 ? -5.332 10.819 28.183 1.00 91.75 99 PRO A O 1
ATOM 786 N N . ILE A 1 100 ? -6.857 9.992 26.759 1.00 94.56 100 ILE A N 1
ATOM 787 C CA . ILE A 1 100 ? -8.034 10.214 27.603 1.00 94.56 100 ILE A CA 1
ATOM 788 C C . ILE A 1 100 ? -8.227 8.971 28.471 1.00 94.56 100 ILE A C 1
ATOM 790 O O . ILE A 1 100 ? -8.320 7.863 27.955 1.00 94.56 100 ILE A O 1
ATOM 794 N N . PHE A 1 101 ? -8.332 9.147 29.784 1.00 95.38 101 PHE A N 1
ATOM 795 C CA . PHE A 1 101 ? -8.520 8.041 30.721 1.00 95.38 101 PHE A CA 1
ATOM 796 C C . PHE A 1 101 ? -9.937 8.051 31.287 1.00 95.38 101 PHE A C 1
ATOM 798 O O . PHE A 1 101 ? -10.422 9.086 31.751 1.00 95.38 101 PHE A O 1
ATOM 805 N N . ALA A 1 102 ? -10.579 6.887 31.270 1.00 95.00 102 ALA A N 1
ATOM 806 C CA . ALA A 1 102 ? -11.915 6.674 31.792 1.00 95.00 102 ALA A CA 1
ATOM 807 C C . ALA A 1 102 ? -11.950 5.473 32.747 1.00 95.00 102 ALA A C 1
ATOM 809 O O . ALA A 1 102 ? -11.389 4.404 32.499 1.00 95.00 102 ALA A O 1
ATOM 810 N N . SER A 1 103 ? -12.664 5.662 33.847 1.00 92.88 103 SER A N 1
ATOM 811 C CA . SER A 1 103 ? -12.985 4.654 34.857 1.00 92.88 103 SER A CA 1
ATOM 812 C C . SER A 1 103 ? -14.461 4.760 35.226 1.00 92.88 103 SER A C 1
ATOM 814 O O . SER A 1 103 ? -15.121 5.740 34.871 1.00 92.88 103 SER A O 1
ATOM 816 N N . ARG A 1 104 ? -14.973 3.809 36.011 1.00 92.06 104 ARG A N 1
ATOM 817 C CA . ARG A 1 104 ? -16.361 3.846 36.517 1.00 92.06 104 ARG A CA 1
ATOM 818 C C . ARG A 1 104 ? -16.751 5.139 37.245 1.00 92.06 104 ARG A C 1
ATOM 820 O O . ARG A 1 104 ? -17.922 5.495 37.254 1.00 92.06 104 ARG A O 1
ATOM 827 N N . VAL A 1 105 ? -15.788 5.844 37.841 1.00 91.44 105 VAL A N 1
ATOM 828 C CA . VAL A 1 105 ? -16.024 7.107 38.571 1.00 91.44 105 VAL A CA 1
ATOM 829 C C . VAL A 1 105 ? -15.872 8.354 37.692 1.00 91.44 105 VAL A C 1
ATOM 831 O O . VAL A 1 105 ? -16.081 9.476 38.150 1.00 91.44 105 VAL A O 1
ATOM 834 N N . THR A 1 106 ? -15.489 8.193 36.424 1.00 92.31 106 THR A N 1
ATOM 835 C CA . THR A 1 106 ? -15.331 9.316 35.495 1.00 92.31 106 THR A CA 1
ATOM 836 C C . THR A 1 106 ? -16.702 9.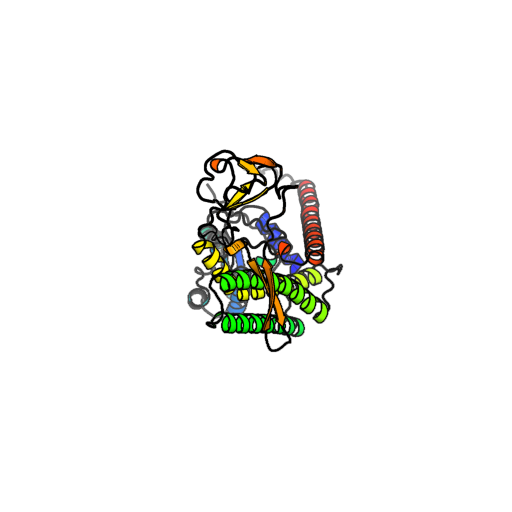799 35.031 1.00 92.31 106 THR A C 1
ATOM 838 O O . THR A 1 106 ? -17.452 9.052 34.410 1.00 92.31 106 THR A O 1
ATOM 841 N N . SER A 1 107 ? -17.045 11.061 35.307 1.00 93.81 107 SER A N 1
ATOM 842 C CA . SER A 1 107 ? -18.343 11.607 34.899 1.00 93.81 107 SER A CA 1
ATOM 843 C C . SER A 1 107 ? -18.438 11.810 33.383 1.00 93.81 107 SER A C 1
ATOM 845 O O . SER A 1 107 ? -17.469 12.207 32.729 1.00 93.81 107 SER A O 1
ATOM 847 N N . GLY A 1 108 ? -19.641 11.625 32.828 1.00 89.44 108 GLY A N 1
ATOM 848 C CA . GLY A 1 108 ? -19.909 11.857 31.404 1.00 89.44 108 GLY A CA 1
ATOM 849 C C . GLY A 1 108 ? -19.585 13.288 30.960 1.00 89.44 108 GLY A C 1
ATOM 850 O O . GLY A 1 108 ? -19.028 13.484 29.885 1.00 89.44 108 GLY A O 1
ATOM 851 N N . CYS A 1 109 ? -19.830 14.290 31.813 1.00 90.31 109 CYS A N 1
ATOM 852 C CA . CYS A 1 109 ? -19.467 15.684 31.534 1.00 90.31 109 CYS A CA 1
ATOM 853 C C . CYS A 1 109 ? -17.951 15.876 31.399 1.00 90.31 109 CYS A C 1
ATOM 855 O O . CYS A 1 109 ? -17.494 16.590 30.505 1.00 90.31 109 CYS A O 1
ATOM 857 N N . ARG A 1 110 ? -17.164 15.226 32.268 1.00 91.44 110 ARG A N 1
ATOM 858 C CA . ARG A 1 110 ? -15.700 15.281 32.202 1.00 91.44 110 ARG A CA 1
ATOM 859 C C . ARG A 1 110 ? -15.194 14.586 30.943 1.00 91.44 110 ARG A C 1
ATOM 861 O O . ARG A 1 110 ? -14.373 15.166 30.241 1.00 91.44 110 ARG A O 1
ATOM 868 N N . LEU A 1 111 ? -15.730 13.407 30.624 1.00 92.00 111 LEU A N 1
ATOM 869 C CA . LEU A 1 111 ? -15.352 12.664 29.423 1.00 92.00 111 LEU A CA 1
ATOM 870 C C . LEU A 1 111 ? -15.709 13.436 28.145 1.00 92.00 111 LEU A C 1
ATOM 872 O O . LEU A 1 111 ? -14.854 13.598 27.280 1.00 92.00 111 LEU A O 1
ATOM 876 N N . LYS A 1 112 ? -16.919 14.011 28.069 1.00 92.31 112 LYS A N 1
ATOM 877 C CA . LYS A 1 112 ? -17.347 14.880 26.960 1.00 92.31 112 LYS A CA 1
ATOM 878 C C . LYS A 1 112 ? -16.379 16.046 26.767 1.00 92.31 112 LYS A C 1
ATOM 880 O O . LYS A 1 112 ? -15.962 16.307 25.644 1.00 92.31 112 LYS A O 1
ATOM 885 N N . LYS A 1 113 ? -15.992 16.731 27.850 1.00 91.88 113 LYS A N 1
ATOM 886 C CA . LYS A 1 113 ? -15.036 17.847 27.786 1.00 91.88 113 LYS A CA 1
ATOM 887 C C . LYS A 1 113 ? -13.659 17.389 27.295 1.00 91.88 113 LYS A C 1
ATOM 889 O O . LYS A 1 113 ? -13.053 18.083 26.488 1.00 91.88 113 LYS A O 1
ATOM 894 N N . SER A 1 114 ? -13.183 16.231 27.754 1.00 92.06 114 SER A N 1
ATOM 895 C CA . SER A 1 114 ? -11.909 15.654 27.311 1.00 92.06 114 SER A CA 1
ATOM 896 C C . SER A 1 114 ? -11.916 15.259 25.834 1.00 92.06 114 SER A C 1
ATOM 898 O O . SER A 1 114 ? -10.926 15.509 25.160 1.00 92.06 114 SER A O 1
ATOM 900 N N . VAL A 1 115 ? -13.017 14.695 25.329 1.00 92.19 115 VAL A N 1
ATOM 901 C CA . VAL A 1 115 ? -13.172 14.352 23.905 1.00 92.19 115 VAL A CA 1
ATOM 902 C C . VAL A 1 115 ? -13.235 15.615 23.046 1.00 92.19 115 VAL A C 1
ATOM 904 O O . VAL A 1 115 ? -12.477 15.737 22.092 1.00 92.19 115 VAL A O 1
ATOM 907 N N . LEU A 1 116 ? -14.066 16.595 23.421 1.00 91.19 116 LEU A N 1
ATOM 908 C CA . LEU A 1 116 ? -14.192 17.856 22.679 1.00 91.19 116 LEU A CA 1
ATOM 909 C C . LEU A 1 116 ? -12.877 18.640 22.609 1.00 91.19 116 LEU A C 1
ATOM 911 O O . LEU A 1 116 ? -12.604 19.275 21.599 1.00 91.19 116 LEU A O 1
ATOM 915 N N . ALA A 1 117 ? -12.046 18.568 23.652 1.00 90.56 117 ALA A N 1
ATOM 916 C CA . ALA A 1 117 ? -10.725 19.195 23.659 1.00 90.56 117 ALA A CA 1
ATOM 917 C C . ALA A 1 117 ? -9.740 18.580 22.645 1.00 90.56 117 ALA A C 1
ATOM 919 O O . ALA A 1 117 ? -8.662 19.135 22.454 1.00 90.56 117 ALA A O 1
ATOM 920 N N . ARG A 1 118 ? -10.084 17.438 22.033 1.00 89.88 118 ARG A N 1
ATOM 921 C CA . ARG A 1 118 ? -9.284 16.746 21.011 1.00 89.88 118 ARG A CA 1
ATOM 922 C C . ARG A 1 118 ? -9.868 16.814 19.613 1.00 89.88 118 ARG A C 1
ATOM 924 O O . ARG A 1 118 ? -9.204 16.399 18.672 1.00 89.88 118 ARG A O 1
ATOM 931 N N . CYS A 1 119 ? -11.077 17.342 19.463 1.00 89.12 119 CYS A N 1
ATOM 932 C CA . CYS A 1 119 ? -11.653 17.556 18.147 1.00 89.12 119 CYS A CA 1
ATOM 933 C C . CYS A 1 119 ? -10.829 18.589 17.365 1.00 89.12 119 CYS A C 1
ATOM 935 O O . CYS A 1 119 ? -10.470 19.644 17.892 1.00 89.12 119 CYS A O 1
ATOM 937 N N . ARG A 1 120 ? -10.547 18.270 16.103 1.00 86.25 120 ARG A N 1
ATOM 938 C CA . ARG A 1 120 ? -9.882 19.141 15.127 1.00 86.25 120 ARG A CA 1
ATOM 939 C C . ARG A 1 120 ? -10.897 19.713 14.139 1.00 86.25 120 ARG A C 1
ATOM 941 O O . ARG A 1 120 ? -12.100 19.515 14.308 1.00 86.25 120 ARG A O 1
ATOM 948 N N . GLU A 1 121 ? -10.426 20.437 13.129 1.00 84.31 121 GLU A N 1
ATOM 949 C CA . GLU A 1 121 ? -11.273 20.864 12.009 1.00 84.31 121 GLU A CA 1
ATOM 950 C C . GLU A 1 121 ? -11.882 19.638 11.298 1.00 84.31 121 GLU A C 1
ATOM 952 O O . GLU A 1 121 ? -11.189 18.625 11.154 1.00 84.31 121 GLU A O 1
ATOM 957 N N . PRO A 1 122 ? -13.164 19.680 10.885 1.00 84.38 122 PRO A N 1
ATOM 958 C CA . PRO A 1 122 ? -13.801 18.540 10.237 1.00 84.38 122 PRO A CA 1
ATOM 959 C C . PRO A 1 122 ? -13.125 18.214 8.900 1.00 84.38 122 PRO A C 1
ATOM 961 O O . PRO A 1 122 ? -12.998 19.086 8.041 1.00 84.38 122 PRO A O 1
ATOM 964 N N . GLN A 1 123 ? -12.747 16.951 8.699 1.00 78.44 123 GLN A N 1
ATOM 965 C CA . GLN A 1 123 ? -12.161 16.470 7.448 1.00 78.44 123 GLN A CA 1
ATOM 966 C C . GLN A 1 123 ? -13.111 15.521 6.720 1.00 78.44 123 GLN A C 1
ATOM 968 O O . GLN A 1 123 ? -13.687 14.618 7.328 1.00 78.44 123 GLN A O 1
ATOM 973 N N . ASP A 1 124 ? -13.259 15.705 5.409 1.00 80.62 124 ASP A N 1
ATOM 974 C CA . ASP A 1 124 ? -13.936 14.735 4.549 1.00 80.62 124 ASP A CA 1
ATOM 975 C C . ASP A 1 124 ? -12.919 13.694 4.067 1.00 80.62 124 ASP A C 1
ATOM 977 O O . ASP A 1 124 ? -11.994 14.015 3.318 1.00 80.62 124 ASP A O 1
ATOM 981 N N . LEU A 1 125 ? -13.061 12.461 4.555 1.00 72.31 125 LEU A N 1
ATOM 982 C CA . LEU A 1 125 ? -12.093 11.385 4.334 1.00 72.31 125 LEU A CA 1
ATOM 983 C C . LEU A 1 125 ? -12.361 10.575 3.057 1.00 72.31 125 LEU A C 1
ATOM 985 O O . LEU A 1 125 ? -11.467 9.854 2.629 1.00 72.31 125 LEU A O 1
ATOM 989 N N . CYS A 1 126 ? -13.562 10.683 2.469 1.00 69.62 126 CYS A N 1
ATOM 990 C CA . CYS A 1 126 ? -14.024 10.003 1.247 1.00 69.62 126 CYS A CA 1
ATOM 991 C C . CYS A 1 126 ? -13.270 8.699 0.881 1.00 69.62 126 CYS A C 1
ATOM 993 O O . CYS A 1 126 ? -12.484 8.631 -0.067 1.00 69.62 126 CYS A O 1
ATOM 995 N N . ILE A 1 127 ? -13.523 7.634 1.642 1.00 69.62 127 ILE A N 1
ATOM 996 C CA . ILE A 1 127 ? -12.957 6.299 1.440 1.00 69.62 127 ILE A CA 1
ATOM 997 C C . ILE A 1 127 ? -13.741 5.583 0.336 1.00 69.62 127 ILE A C 1
ATOM 999 O O . ILE A 1 127 ? -14.877 5.157 0.546 1.00 69.62 127 ILE A O 1
ATOM 1003 N N . THR A 1 128 ? -13.152 5.437 -0.845 1.00 69.50 128 THR A N 1
ATOM 1004 C CA . THR A 1 128 ? -13.760 4.753 -1.996 1.00 69.50 128 THR A CA 1
ATOM 1005 C C . THR A 1 128 ? -13.331 3.286 -2.051 1.00 69.50 128 THR A C 1
ATOM 1007 O O . THR A 1 128 ? -12.505 2.842 -1.253 1.00 69.50 128 THR A O 1
ATOM 1010 N N . SER A 1 129 ? -13.856 2.510 -3.009 1.00 59.72 129 SER A N 1
ATOM 1011 C CA . SER A 1 129 ? -13.308 1.174 -3.311 1.00 59.72 129 SER A CA 1
ATOM 1012 C C . SER A 1 129 ? -11.812 1.243 -3.587 1.00 59.72 129 SER A C 1
ATOM 1014 O O . SER A 1 129 ? -11.059 0.364 -3.182 1.00 59.72 129 SER A O 1
ATOM 1016 N N . ASP A 1 130 ? -11.397 2.314 -4.252 1.00 55.09 130 ASP A N 1
ATOM 1017 C CA . ASP A 1 130 ? -10.057 2.465 -4.795 1.00 55.09 130 ASP A CA 1
ATOM 1018 C C . ASP A 1 130 ? -9.045 2.795 -3.694 1.00 55.09 130 ASP A C 1
ATOM 1020 O O . ASP A 1 130 ? -7.883 2.412 -3.808 1.00 55.09 130 ASP A O 1
ATOM 1024 N N . THR A 1 131 ? -9.511 3.396 -2.590 1.00 59.47 131 THR A N 1
ATOM 1025 C CA . THR A 1 131 ? -8.692 3.743 -1.421 1.00 59.47 131 THR A CA 1
ATOM 1026 C C . THR A 1 131 ? -8.908 2.834 -0.208 1.00 59.47 131 THR A C 1
ATOM 1028 O O . THR A 1 131 ? -8.140 2.893 0.750 1.00 59.47 131 THR A O 1
ATOM 1031 N N . PHE A 1 132 ? -9.907 1.945 -0.231 1.00 65.62 132 PHE A N 1
ATOM 1032 C CA . PHE A 1 132 ? -10.258 1.080 0.903 1.00 65.62 132 PHE A CA 1
ATOM 1033 C C . PHE A 1 132 ? -9.097 0.200 1.385 1.00 65.62 132 PHE A C 1
ATOM 1035 O O . PHE A 1 132 ? -8.867 0.082 2.588 1.00 65.62 132 PHE A O 1
ATOM 1042 N N . LEU A 1 133 ? -8.349 -0.409 0.460 1.00 61.56 133 LEU A N 1
ATOM 1043 C CA . LEU A 1 133 ? -7.225 -1.287 0.804 1.00 61.56 133 LEU A CA 1
ATOM 1044 C C . LEU A 1 133 ? -6.007 -0.527 1.358 1.00 61.56 133 LEU A C 1
ATOM 1046 O O . LEU A 1 133 ? -5.143 -1.161 1.961 1.00 61.56 133 LEU A O 1
ATOM 1050 N N . ASN A 1 134 ? -5.967 0.804 1.219 1.00 59.53 134 ASN A N 1
ATOM 1051 C CA . ASN A 1 134 ? -4.935 1.644 1.833 1.00 59.53 134 ASN A CA 1
ATOM 1052 C C . ASN A 1 134 ? -5.182 1.769 3.338 1.00 59.53 134 ASN A C 1
ATOM 1054 O O . ASN A 1 134 ? -4.291 1.525 4.144 1.00 59.53 134 ASN A O 1
ATOM 1058 N N . TYR A 1 135 ? -6.429 2.070 3.706 1.00 57.28 135 TYR A N 1
ATOM 1059 C CA . TYR A 1 135 ? -6.803 2.361 5.088 1.00 57.28 135 TYR A CA 1
ATOM 1060 C C . TYR A 1 135 ? -7.034 1.114 5.942 1.00 57.28 135 TYR A C 1
ATOM 1062 O O . TYR A 1 135 ? -6.998 1.183 7.168 1.00 57.28 135 TYR A O 1
ATOM 1070 N N . PHE A 1 136 ? -7.294 -0.039 5.322 1.00 63.50 136 PHE A N 1
ATOM 1071 C CA . PHE A 1 136 ? -7.654 -1.252 6.045 1.00 63.50 136 PHE A CA 1
ATOM 1072 C C . PHE A 1 136 ? -6.751 -2.424 5.648 1.00 63.50 136 PHE A C 1
ATOM 1074 O O . PHE A 1 136 ? -6.903 -3.025 4.585 1.00 63.50 136 PHE A O 1
ATOM 1081 N N . LYS A 1 137 ? -5.835 -2.816 6.546 1.00 59.94 137 LYS A N 1
ATOM 1082 C CA . LYS A 1 137 ? -5.038 -4.050 6.412 1.00 59.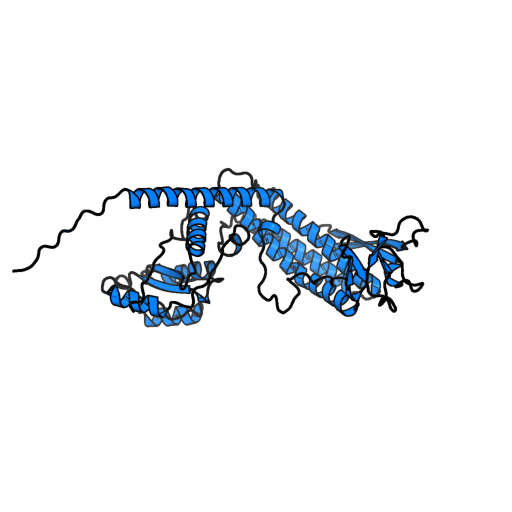94 137 LYS A CA 1
ATOM 1083 C C . LYS A 1 137 ? -5.950 -5.271 6.587 1.00 59.94 137 LYS A C 1
ATOM 1085 O O . LYS A 1 137 ? -6.200 -5.722 7.701 1.00 59.94 137 LYS A O 1
ATOM 1090 N N . VAL A 1 138 ? -6.472 -5.797 5.481 1.00 54.97 138 VAL A N 1
ATOM 1091 C CA . VAL A 1 138 ? -7.401 -6.945 5.487 1.00 54.97 138 VAL A CA 1
ATOM 1092 C C . VAL A 1 138 ? -6.684 -8.295 5.623 1.00 54.97 138 VAL A C 1
ATOM 1094 O O . VAL A 1 138 ? -7.322 -9.297 5.945 1.00 54.97 138 VAL A O 1
ATOM 1097 N N . HIS A 1 139 ? -5.371 -8.348 5.398 1.00 53.28 139 HIS A N 1
ATOM 1098 C CA . HIS A 1 139 ? -4.730 -9.621 5.117 1.00 53.28 139 HIS A CA 1
ATOM 1099 C C . HIS A 1 139 ? -4.404 -10.474 6.355 1.00 53.28 139 HIS A C 1
ATOM 1101 O O . HIS A 1 139 ? -3.748 -10.020 7.292 1.00 53.28 139 HIS A O 1
ATOM 1107 N N . GLU A 1 140 ? -4.804 -11.747 6.334 1.00 50.69 140 GLU A N 1
ATOM 1108 C CA . GLU A 1 140 ? -4.271 -12.770 7.236 1.00 50.69 140 GLU A CA 1
ATOM 1109 C C . GLU A 1 140 ? -3.043 -13.401 6.587 1.00 50.69 140 GLU A C 1
ATOM 1111 O O . GLU A 1 140 ? -3.133 -14.128 5.597 1.00 50.69 140 GLU A O 1
ATOM 1116 N N . GLY A 1 141 ? -1.865 -13.094 7.135 1.00 50.41 141 GLY A N 1
ATOM 1117 C CA . GLY A 1 141 ? -0.591 -13.566 6.610 1.00 50.41 141 GLY A CA 1
ATOM 1118 C C . GLY A 1 141 ? -0.439 -15.081 6.719 1.00 50.41 141 GLY A C 1
ATOM 1119 O O . GLY A 1 141 ? 0.200 -15.582 7.640 1.00 50.41 141 GLY A O 1
ATOM 1120 N N . THR A 1 142 ? -0.948 -15.825 5.739 1.00 60.91 142 THR A N 1
ATOM 1121 C CA . THR A 1 142 ? -0.565 -17.227 5.574 1.00 60.91 142 THR A CA 1
ATOM 1122 C C . THR A 1 142 ? 0.909 -17.242 5.174 1.00 60.91 142 THR A C 1
ATOM 1124 O O . THR A 1 142 ? 1.292 -16.632 4.175 1.00 60.91 142 THR A O 1
ATOM 1127 N N . PHE A 1 143 ? 1.762 -17.929 5.941 1.00 59.56 143 PHE A N 1
ATOM 1128 C CA . PHE A 1 143 ? 3.216 -17.977 5.710 1.00 59.56 143 PHE A CA 1
ATOM 1129 C C . PHE A 1 143 ? 3.581 -18.316 4.250 1.00 59.56 143 PHE A C 1
ATOM 1131 O O . PHE A 1 143 ? 4.537 -17.761 3.708 1.00 59.56 143 PHE A O 1
ATOM 1138 N N . LYS A 1 144 ? 2.773 -19.167 3.595 1.00 74.56 144 LYS A N 1
ATOM 1139 C CA . LYS A 1 144 ? 2.855 -19.487 2.159 1.00 74.56 144 LYS A CA 1
ATOM 1140 C C . LYS A 1 144 ? 2.822 -18.222 1.290 1.00 74.56 144 LYS A C 1
ATOM 1142 O O . LYS A 1 144 ? 3.746 -18.012 0.515 1.00 74.56 144 LYS A O 1
ATOM 1147 N N . ILE A 1 145 ? 1.822 -17.358 1.470 1.00 76.12 145 ILE A N 1
ATOM 1148 C CA . ILE A 1 145 ? 1.618 -16.139 0.672 1.00 76.12 145 ILE A CA 1
ATOM 1149 C C . ILE A 1 145 ? 2.788 -15.174 0.858 1.00 76.12 145 ILE A C 1
ATOM 1151 O O . ILE A 1 145 ? 3.396 -14.733 -0.115 1.00 76.12 145 ILE A O 1
ATOM 1155 N N . LEU A 1 146 ? 3.166 -14.904 2.112 1.00 69.88 146 LEU A N 1
ATOM 1156 C CA . LEU A 1 146 ? 4.281 -14.005 2.419 1.00 69.88 146 LEU A CA 1
ATOM 1157 C C . LEU A 1 146 ? 5.600 -14.509 1.822 1.00 69.88 146 LEU A C 1
ATOM 1159 O O . LEU A 1 146 ? 6.382 -13.719 1.293 1.00 69.88 146 LEU A O 1
ATOM 1163 N N . LYS A 1 147 ? 5.846 -15.823 1.877 1.00 73.69 147 LYS A N 1
ATOM 1164 C CA . LYS A 1 147 ? 7.025 -16.449 1.270 1.00 73.69 147 LYS A CA 1
ATOM 1165 C C . LYS A 1 147 ? 7.026 -16.284 -0.252 1.00 73.69 147 LYS A C 1
ATOM 1167 O O . LYS A 1 147 ? 8.068 -15.946 -0.812 1.00 73.69 147 LYS A O 1
ATOM 1172 N N . THR A 1 148 ? 5.886 -16.488 -0.912 1.00 84.56 148 THR A N 1
ATOM 1173 C CA . THR A 1 148 ? 5.757 -16.332 -2.368 1.00 84.56 148 THR A CA 1
ATOM 1174 C C . THR A 1 148 ? 5.950 -14.877 -2.797 1.00 84.56 148 THR A C 1
ATOM 1176 O O . THR A 1 148 ? 6.739 -14.619 -3.703 1.00 84.56 148 THR A O 1
ATOM 1179 N N . CYS A 1 149 ? 5.332 -13.916 -2.100 1.00 81.06 149 CYS A N 1
ATOM 1180 C CA . CYS A 1 149 ? 5.541 -12.491 -2.367 1.00 81.06 149 CYS A CA 1
ATOM 1181 C C . CYS A 1 149 ? 7.015 -12.099 -2.209 1.00 81.06 149 CYS A C 1
ATOM 1183 O O . CYS A 1 149 ? 7.587 -11.489 -3.109 1.00 81.06 149 CYS A O 1
ATOM 1185 N N . ARG A 1 150 ? 7.664 -12.502 -1.104 1.00 75.44 150 ARG A N 1
ATOM 1186 C CA . ARG A 1 150 ? 9.097 -12.235 -0.877 1.00 75.44 150 ARG A CA 1
ATOM 1187 C C . ARG A 1 150 ? 9.970 -12.797 -1.993 1.00 75.44 150 ARG A C 1
ATOM 1189 O O . ARG A 1 150 ? 10.886 -12.111 -2.424 1.00 75.44 150 ARG A O 1
ATOM 1196 N N . LYS A 1 151 ? 9.670 -14.000 -2.493 1.00 86.44 151 LYS A N 1
ATOM 1197 C CA . LYS A 1 151 ? 10.404 -14.603 -3.614 1.00 86.44 151 LYS A CA 1
ATOM 1198 C C . LYS A 1 151 ? 10.348 -13.725 -4.870 1.00 86.44 151 LYS A C 1
ATOM 1200 O O . LYS A 1 151 ? 11.377 -13.526 -5.510 1.00 86.44 151 LYS A O 1
ATOM 1205 N N . GLU A 1 152 ? 9.178 -13.185 -5.210 1.00 93.62 152 GLU A N 1
ATOM 1206 C CA . GLU A 1 152 ? 9.028 -12.286 -6.363 1.00 93.62 152 GLU A CA 1
ATOM 1207 C C . GLU A 1 152 ? 9.715 -10.931 -6.139 1.00 93.62 152 GLU A C 1
ATOM 1209 O O . GLU A 1 152 ? 10.359 -10.413 -7.048 1.00 93.62 152 GLU A O 1
ATOM 1214 N N . ILE A 1 153 ? 9.666 -10.389 -4.921 1.00 82.81 153 ILE A N 1
ATOM 1215 C CA . ILE A 1 153 ? 10.372 -9.146 -4.577 1.00 82.81 153 ILE A CA 1
ATOM 1216 C C . ILE A 1 153 ? 11.884 -9.327 -4.697 1.00 82.81 153 ILE A C 1
ATOM 1218 O O . ILE A 1 153 ? 12.544 -8.509 -5.334 1.00 82.81 153 ILE A O 1
ATOM 1222 N N . THR A 1 154 ? 12.437 -10.412 -4.148 1.00 84.50 154 THR A N 1
ATOM 1223 C CA . THR A 1 154 ? 13.864 -10.732 -4.283 1.00 84.50 154 THR A CA 1
ATOM 1224 C C . THR A 1 154 ? 14.246 -10.891 -5.750 1.00 84.50 154 THR A C 1
ATOM 1226 O O . THR A 1 154 ? 15.245 -10.327 -6.177 1.00 84.50 154 THR A O 1
ATOM 1229 N N . ARG A 1 155 ? 13.415 -11.566 -6.556 1.00 92.81 155 ARG A N 1
ATOM 1230 C CA . ARG A 1 155 ? 13.627 -11.672 -8.005 1.00 92.81 155 ARG A CA 1
ATOM 1231 C C . ARG A 1 155 ? 13.710 -10.296 -8.675 1.00 92.81 155 ARG A C 1
ATOM 1233 O O . ARG A 1 155 ? 14.614 -10.068 -9.471 1.00 92.81 155 ARG A O 1
ATOM 1240 N N . PHE A 1 156 ? 12.801 -9.376 -8.353 1.00 92.94 156 PHE A N 1
ATOM 1241 C CA . PHE A 1 156 ? 12.827 -8.009 -8.884 1.00 92.94 156 PHE A CA 1
ATOM 1242 C C . PHE A 1 156 ? 14.064 -7.229 -8.442 1.00 92.94 156 PHE A C 1
ATOM 1244 O O . PHE A 1 156 ? 14.649 -6.510 -9.247 1.00 92.94 156 PHE A O 1
ATOM 1251 N N . GLN A 1 157 ? 14.474 -7.378 -7.182 1.00 86.88 157 GLN A N 1
ATOM 1252 C CA . GLN A 1 157 ? 15.690 -6.755 -6.662 1.00 86.88 157 GLN A CA 1
ATOM 1253 C C . GLN A 1 157 ? 16.933 -7.264 -7.395 1.00 86.88 157 GLN A C 1
ATOM 1255 O O . GLN A 1 157 ? 17.761 -6.447 -7.786 1.00 86.88 157 GLN A O 1
ATOM 1260 N N . THR A 1 158 ? 17.033 -8.574 -7.643 1.00 91.38 158 THR A N 1
ATOM 1261 C CA . THR A 1 158 ? 18.123 -9.172 -8.428 1.00 91.38 158 THR A CA 1
ATOM 1262 C C . THR A 1 158 ? 18.134 -8.637 -9.856 1.00 91.38 158 THR A C 1
ATOM 1264 O O . THR A 1 158 ? 19.156 -8.128 -10.300 1.00 91.38 158 THR A O 1
ATOM 1267 N N . ILE A 1 159 ? 16.987 -8.655 -10.544 1.00 94.38 159 ILE A N 1
ATOM 1268 C CA . ILE A 1 159 ? 16.858 -8.118 -11.908 1.00 94.38 159 ILE A CA 1
ATOM 1269 C C . ILE A 1 159 ? 17.288 -6.647 -11.966 1.00 94.38 159 ILE A C 1
ATOM 1271 O O . ILE A 1 159 ? 18.056 -6.261 -12.844 1.00 94.38 159 ILE A O 1
ATOM 1275 N N . LYS A 1 160 ? 16.811 -5.824 -11.024 1.00 92.38 160 LYS A N 1
ATOM 1276 C CA . LYS A 1 160 ? 17.180 -4.408 -10.934 1.00 92.38 160 LYS A CA 1
ATOM 1277 C C . LYS A 1 160 ? 18.680 -4.250 -10.701 1.00 92.38 160 LYS A C 1
ATOM 1279 O O . LYS A 1 160 ? 19.304 -3.421 -11.349 1.00 92.38 160 LYS A O 1
ATOM 1284 N N . GLN A 1 161 ? 19.254 -5.013 -9.773 1.00 90.12 161 GLN A N 1
ATOM 1285 C CA . GLN A 1 161 ? 20.674 -4.914 -9.452 1.00 90.12 161 GLN A CA 1
ATOM 1286 C C . GLN A 1 161 ? 21.541 -5.290 -10.655 1.00 90.12 161 GLN A C 1
ATOM 1288 O O . GLN A 1 161 ? 22.481 -4.566 -10.967 1.00 90.12 161 GLN A O 1
ATOM 1293 N N . ASP A 1 162 ? 21.197 -6.363 -11.364 1.00 93.31 162 ASP A N 1
ATOM 1294 C CA . ASP A 1 162 ? 21.903 -6.772 -12.577 1.00 93.31 162 ASP A CA 1
ATOM 1295 C C . ASP A 1 162 ? 21.791 -5.733 -13.687 1.00 93.31 162 ASP A C 1
ATOM 1297 O O . ASP A 1 162 ? 22.786 -5.443 -14.349 1.00 93.31 162 ASP A O 1
ATOM 1301 N N . PHE A 1 163 ? 20.601 -5.151 -13.869 1.00 94.12 163 PHE A N 1
ATOM 1302 C CA . PHE A 1 163 ? 20.405 -4.045 -14.798 1.00 94.12 163 PHE A CA 1
ATOM 1303 C C . PHE A 1 163 ? 21.298 -2.860 -14.436 1.00 94.12 163 PHE A C 1
ATOM 1305 O O . PHE A 1 163 ? 22.029 -2.378 -15.287 1.00 94.12 163 PHE A O 1
ATOM 1312 N N . MET A 1 164 ? 21.285 -2.417 -13.177 1.00 87.38 164 MET A N 1
ATOM 1313 C CA . MET A 1 164 ? 22.075 -1.270 -12.722 1.00 87.38 164 MET A CA 1
ATOM 1314 C C . MET A 1 164 ? 23.581 -1.520 -12.845 1.00 87.38 164 MET A C 1
ATOM 1316 O O . MET A 1 164 ? 24.318 -0.623 -13.252 1.00 87.38 164 MET A O 1
ATOM 1320 N N . ASN A 1 165 ? 24.032 -2.742 -12.550 1.00 90.06 165 ASN A N 1
ATOM 1321 C CA . ASN A 1 165 ? 25.421 -3.144 -12.738 1.00 90.06 165 ASN A CA 1
ATOM 1322 C C . ASN A 1 165 ? 25.810 -3.039 -14.220 1.00 90.06 165 ASN A C 1
ATOM 1324 O O . ASN A 1 165 ? 26.760 -2.330 -14.535 1.00 90.06 165 ASN A O 1
ATOM 1328 N N . GLN A 1 166 ? 25.032 -3.644 -15.124 1.00 91.31 166 GLN A N 1
ATOM 1329 C CA . GLN A 1 166 ? 25.276 -3.574 -16.571 1.00 91.31 166 GLN A CA 1
ATOM 1330 C C . GLN A 1 166 ? 25.168 -2.143 -17.108 1.00 91.31 166 GLN A C 1
ATOM 1332 O O . GLN A 1 166 ? 25.962 -1.732 -17.945 1.00 91.31 166 GLN A O 1
ATOM 1337 N N . PHE A 1 167 ? 24.214 -1.357 -16.614 1.00 87.25 167 PHE A N 1
ATOM 1338 C CA . PHE A 1 167 ? 23.985 0.030 -17.013 1.00 87.25 167 PHE A CA 1
ATOM 1339 C C . PHE A 1 167 ? 25.144 0.954 -16.617 1.00 87.25 167 PHE A C 1
ATOM 1341 O O . PHE A 1 167 ? 25.452 1.917 -17.322 1.00 87.25 167 PHE A O 1
ATOM 1348 N N . SER A 1 168 ? 25.815 0.651 -15.501 1.00 84.06 168 SER A N 1
ATOM 1349 C CA . SER A 1 168 ? 26.986 1.401 -15.040 1.00 84.06 168 SER A CA 1
ATOM 1350 C C . SER A 1 168 ? 28.229 1.194 -15.912 1.00 84.06 168 SER A C 1
ATOM 1352 O O . SER A 1 168 ? 29.183 1.970 -15.822 1.00 84.06 168 SER A O 1
ATOM 1354 N N . GLU A 1 169 ? 28.221 0.183 -16.782 1.00 86.75 169 GLU A N 1
ATOM 1355 C CA . GLU A 1 169 ? 29.356 -0.127 -17.636 1.00 86.75 169 GLU A CA 1
ATOM 1356 C C . GLU A 1 169 ? 29.561 0.926 -18.746 1.00 86.75 169 GLU A C 1
ATOM 1358 O O . GLU A 1 169 ? 28.656 1.654 -19.176 1.00 86.75 169 GLU A O 1
ATOM 1363 N N . SER A 1 170 ? 30.808 1.050 -19.201 1.00 75.81 170 SER A N 1
ATOM 1364 C CA . SER A 1 170 ? 31.253 2.125 -20.099 1.00 75.81 170 SER A CA 1
ATOM 1365 C C . SER A 1 170 ? 30.996 1.867 -21.586 1.00 75.81 170 SER A C 1
ATOM 1367 O O . SER A 1 170 ? 31.263 2.749 -22.398 1.00 75.81 170 SER A O 1
ATOM 1369 N N . TRP A 1 171 ? 30.488 0.689 -21.960 1.00 83.69 171 TRP A N 1
ATOM 1370 C CA . TRP A 1 171 ? 30.241 0.320 -23.361 1.00 83.69 171 TRP A CA 1
ATOM 1371 C C . TRP A 1 171 ? 28.922 0.863 -23.917 1.00 83.69 171 TRP A C 1
ATOM 1373 O O . TRP A 1 171 ? 28.704 0.787 -25.123 1.00 83.69 171 TRP A O 1
ATOM 1383 N N . TRP A 1 172 ? 28.070 1.450 -23.074 1.00 83.62 172 TRP A N 1
ATOM 1384 C CA . TRP A 1 172 ? 26.860 2.124 -23.527 1.00 83.62 172 TRP A CA 1
ATOM 1385 C C . TRP A 1 172 ? 27.157 3.522 -24.061 1.00 83.62 172 TRP A C 1
ATOM 1387 O O . TRP A 1 172 ? 27.692 4.370 -23.339 1.00 83.62 172 TRP A O 1
ATOM 1397 N N . THR A 1 173 ? 26.721 3.802 -25.286 1.00 83.88 173 THR A N 1
ATOM 1398 C CA . THR A 1 173 ? 26.650 5.182 -25.780 1.00 83.88 173 THR A CA 1
ATOM 1399 C C . THR A 1 173 ? 25.561 5.972 -25.048 1.00 83.88 173 THR A C 1
ATOM 1401 O O . THR A 1 173 ? 24.629 5.397 -24.486 1.00 83.88 173 THR A O 1
ATOM 1404 N N . THR A 1 174 ? 25.649 7.305 -25.052 1.00 75.00 174 THR A N 1
ATOM 1405 C CA . THR A 1 174 ? 24.644 8.166 -24.404 1.00 75.00 174 THR A CA 1
ATOM 1406 C C . THR A 1 174 ? 23.230 7.906 -24.929 1.00 75.00 174 THR A C 1
ATOM 1408 O O . THR A 1 174 ? 22.294 7.887 -24.140 1.00 75.00 174 THR A O 1
ATOM 1411 N N . GLU A 1 175 ? 23.074 7.662 -26.232 1.00 76.00 175 GLU A N 1
ATOM 1412 C CA . GLU A 1 175 ? 21.780 7.350 -26.855 1.00 76.00 175 GLU A CA 1
ATOM 1413 C C . GLU A 1 175 ? 21.253 5.980 -26.404 1.00 76.00 175 GLU A C 1
ATOM 1415 O O . GLU A 1 175 ? 20.122 5.876 -25.937 1.00 76.00 175 GLU A O 1
ATOM 1420 N N . GLU A 1 176 ? 22.100 4.944 -26.424 1.00 80.81 176 GLU A N 1
ATOM 1421 C CA . GLU A 1 176 ? 21.713 3.600 -25.972 1.00 80.81 176 GLU A CA 1
ATOM 1422 C C . GLU A 1 176 ? 21.353 3.569 -24.480 1.00 80.81 176 GLU A C 1
ATOM 1424 O O . GLU A 1 176 ? 20.470 2.810 -24.089 1.00 80.81 176 GLU A O 1
ATOM 1429 N N . ARG A 1 177 ? 21.974 4.421 -23.647 1.00 81.19 177 ARG A N 1
ATOM 1430 C CA . ARG A 1 177 ? 21.612 4.562 -22.225 1.00 81.19 177 ARG A CA 1
ATOM 1431 C C . ARG A 1 177 ? 20.183 5.060 -22.032 1.00 81.19 177 ARG A C 1
ATOM 1433 O O . ARG A 1 177 ? 19.514 4.625 -21.099 1.00 81.19 177 ARG A O 1
ATOM 1440 N N . VAL A 1 178 ? 19.722 5.967 -22.886 1.00 76.62 178 VAL A N 1
ATOM 1441 C CA . VAL A 1 178 ? 18.349 6.478 -22.826 1.00 76.62 178 VAL A CA 1
ATOM 1442 C C . VAL A 1 178 ? 17.380 5.379 -23.260 1.00 76.62 178 VAL A C 1
ATOM 1444 O O . VAL A 1 178 ? 16.481 5.022 -22.496 1.00 76.62 178 VAL A O 1
ATOM 1447 N N . ASP A 1 179 ? 17.611 4.792 -24.436 1.00 78.44 179 ASP A N 1
ATOM 1448 C CA . ASP A 1 179 ? 16.754 3.751 -25.016 1.00 78.44 179 ASP A CA 1
ATOM 1449 C C . ASP A 1 179 ? 16.609 2.544 -24.077 1.00 78.44 179 ASP A C 1
ATOM 1451 O O . ASP A 1 179 ? 15.494 2.118 -23.760 1.00 78.44 179 ASP A O 1
ATOM 1455 N N . VAL A 1 180 ? 17.728 2.027 -23.554 1.00 83.19 180 VAL A N 1
ATOM 1456 C CA . VAL A 1 180 ? 17.725 0.830 -22.703 1.00 83.19 180 VAL A CA 1
ATOM 1457 C C . VAL A 1 180 ? 16.967 1.057 -21.394 1.00 83.19 180 VAL A C 1
ATOM 1459 O O . VAL A 1 180 ? 16.306 0.143 -20.908 1.00 83.19 180 VAL A O 1
ATOM 1462 N N . VAL A 1 181 ? 17.003 2.270 -20.829 1.00 82.06 181 VAL A N 1
ATOM 1463 C CA . VAL A 1 181 ? 16.279 2.606 -19.592 1.00 82.06 181 VAL A CA 1
ATOM 1464 C C . VAL A 1 181 ? 14.774 2.672 -19.832 1.00 82.06 181 VAL A C 1
ATOM 1466 O O . VAL A 1 181 ? 14.010 2.134 -19.026 1.00 82.06 181 VAL A O 1
ATOM 1469 N N . PHE A 1 182 ? 14.333 3.275 -20.940 1.00 78.06 182 PHE A N 1
ATOM 1470 C CA . PHE A 1 182 ? 12.910 3.332 -21.280 1.00 78.06 182 PHE A CA 1
ATOM 1471 C C . PHE A 1 182 ? 12.332 1.951 -21.574 1.00 78.06 182 PHE A C 1
ATOM 1473 O O . PHE A 1 182 ? 11.272 1.602 -21.044 1.00 78.06 182 PHE A O 1
ATOM 1480 N N . GLU A 1 183 ? 13.034 1.145 -22.368 1.00 82.25 183 GLU A N 1
ATOM 1481 C CA . GLU A 1 183 ? 12.565 -0.200 -22.687 1.00 82.25 183 GLU A CA 1
ATOM 1482 C C . GLU A 1 183 ? 12.612 -1.128 -21.466 1.00 82.25 183 GLU A C 1
ATOM 1484 O O . GLU A 1 183 ? 11.673 -1.895 -21.241 1.00 82.25 183 GLU A O 1
ATOM 1489 N N . PHE A 1 184 ? 13.636 -1.010 -20.614 1.00 86.19 184 PHE A N 1
ATOM 1490 C CA . PHE A 1 184 ? 13.706 -1.774 -19.368 1.00 86.19 184 PHE A CA 1
ATOM 1491 C C . PHE A 1 184 ? 12.571 -1.402 -18.408 1.00 86.19 184 PHE A C 1
ATOM 1493 O O . PHE A 1 184 ? 11.949 -2.285 -17.815 1.00 86.19 184 PHE A O 1
ATOM 1500 N N . GLN A 1 185 ? 12.245 -0.110 -18.278 1.00 80.69 185 GLN A N 1
ATOM 1501 C CA . GLN A 1 185 ? 11.106 0.333 -17.475 1.00 80.69 185 GLN A CA 1
ATOM 1502 C C . GLN A 1 185 ? 9.790 -0.275 -17.980 1.00 80.69 185 GLN A C 1
ATOM 1504 O O . GLN A 1 185 ? 8.994 -0.755 -17.168 1.00 80.69 185 GLN A O 1
ATOM 1509 N N . ALA A 1 186 ? 9.552 -0.260 -19.294 1.00 80.06 186 ALA A N 1
ATOM 1510 C CA . ALA A 1 186 ? 8.354 -0.845 -19.890 1.00 80.06 186 ALA A CA 1
ATOM 1511 C C . ALA A 1 186 ? 8.288 -2.361 -19.642 1.00 80.06 186 ALA A C 1
ATOM 1513 O O . ALA A 1 186 ? 7.283 -2.862 -19.135 1.00 80.06 186 ALA A O 1
ATOM 1514 N N . TRP A 1 187 ? 9.388 -3.075 -19.890 1.00 87.62 187 TRP A N 1
ATOM 1515 C CA . TRP A 1 187 ? 9.477 -4.513 -19.646 1.00 87.62 187 TRP A CA 1
ATOM 1516 C C . TRP A 1 187 ? 9.239 -4.873 -18.172 1.00 87.62 187 TRP A C 1
ATOM 1518 O O . TRP A 1 187 ? 8.505 -5.813 -17.866 1.00 87.62 187 TRP A O 1
ATOM 1528 N N . MET A 1 188 ? 9.790 -4.104 -17.230 1.00 86.62 188 MET A N 1
ATOM 1529 C CA . MET A 1 188 ? 9.577 -4.348 -15.801 1.00 86.62 188 MET A CA 1
ATOM 1530 C C . MET A 1 188 ? 8.123 -4.136 -15.368 1.00 86.62 188 MET A C 1
ATOM 1532 O O . MET A 1 188 ? 7.653 -4.844 -14.477 1.00 86.62 188 MET A O 1
ATOM 1536 N N . LEU A 1 189 ? 7.386 -3.215 -15.997 1.00 81.62 189 LEU A N 1
ATOM 1537 C CA . LEU A 1 189 ? 5.948 -3.063 -15.754 1.00 81.62 189 LEU A CA 1
ATOM 1538 C C . LEU A 1 189 ? 5.163 -4.299 -16.195 1.00 81.62 189 LEU A C 1
ATOM 1540 O O . LEU A 1 189 ? 4.285 -4.755 -15.464 1.00 81.62 189 LEU A O 1
ATOM 1544 N N . GLU A 1 190 ? 5.515 -4.900 -17.329 1.00 83.19 190 GLU A N 1
ATOM 1545 C CA . GLU A 1 190 ? 4.936 -6.181 -17.748 1.00 83.19 190 GLU A CA 1
ATOM 1546 C C . GLU A 1 190 ? 5.289 -7.304 -16.762 1.00 83.19 190 GLU A C 1
ATOM 1548 O O . GLU A 1 190 ? 4.437 -8.126 -16.405 1.00 83.19 190 GLU A O 1
ATOM 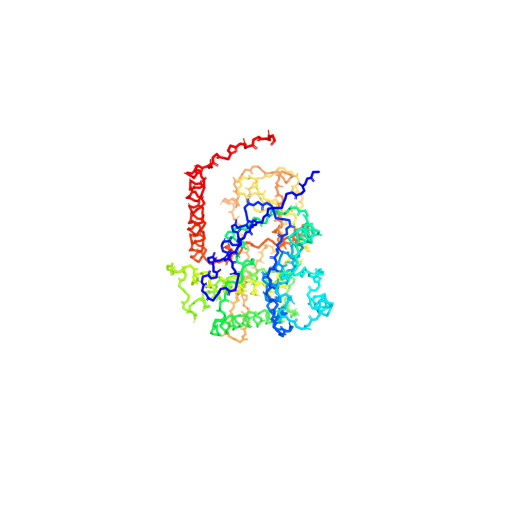1553 N N . GLN A 1 191 ? 6.524 -7.310 -16.245 1.00 89.06 191 GLN A N 1
ATOM 1554 C CA . GLN A 1 191 ? 6.931 -8.276 -15.227 1.00 89.06 191 GLN A CA 1
ATOM 1555 C C . GLN A 1 191 ? 6.135 -8.135 -13.927 1.00 89.06 191 GLN A C 1
ATOM 1557 O O . GLN A 1 191 ? 5.968 -9.140 -13.233 1.00 89.06 191 GLN A O 1
ATOM 1562 N N . VAL A 1 192 ? 5.636 -6.939 -13.578 1.00 86.19 192 VAL A N 1
ATOM 1563 C CA . VAL A 1 192 ? 4.787 -6.747 -12.388 1.00 86.19 192 VAL A CA 1
ATOM 1564 C C . VAL A 1 192 ? 3.508 -7.562 -12.541 1.00 86.19 192 VAL A C 1
ATOM 1566 O O . VAL A 1 192 ? 3.193 -8.357 -11.659 1.00 86.19 192 VAL A O 1
ATOM 1569 N N . PHE A 1 193 ? 2.821 -7.453 -13.680 1.00 86.38 193 PHE A N 1
ATOM 1570 C CA . PHE A 1 193 ? 1.624 -8.256 -13.954 1.00 86.38 193 PHE A CA 1
ATOM 1571 C C . PHE A 1 193 ? 1.936 -9.756 -13.967 1.00 86.38 193 PHE A C 1
ATOM 1573 O O . PHE A 1 193 ? 1.195 -10.561 -13.399 1.00 86.38 193 PHE A O 1
ATOM 1580 N N . ALA A 1 194 ? 3.071 -10.147 -14.550 1.00 89.31 194 ALA A N 1
ATOM 1581 C CA . ALA A 1 194 ? 3.503 -11.540 -14.535 1.00 89.31 194 ALA A CA 1
ATOM 1582 C C . ALA A 1 194 ? 3.780 -12.052 -13.106 1.00 89.31 194 ALA A C 1
ATOM 1584 O O . ALA A 1 194 ? 3.471 -13.202 -12.797 1.00 89.31 194 ALA A O 1
ATOM 1585 N N . ALA A 1 195 ? 4.334 -11.217 -12.222 1.00 92.25 195 ALA A N 1
ATOM 1586 C CA . ALA A 1 195 ? 4.561 -11.552 -10.818 1.00 92.25 195 ALA A CA 1
ATOM 1587 C C . ALA A 1 195 ? 3.248 -11.678 -10.038 1.00 92.25 195 ALA A C 1
ATOM 1589 O O . ALA A 1 195 ? 3.078 -12.656 -9.313 1.00 92.25 195 ALA A O 1
ATOM 1590 N N . GLN A 1 196 ? 2.299 -10.753 -10.232 1.00 91.12 196 GLN A N 1
ATOM 1591 C CA . GLN A 1 196 ? 0.961 -10.846 -9.637 1.00 91.12 196 GLN A CA 1
ATOM 1592 C C . GLN A 1 196 ? 0.304 -12.189 -9.982 1.00 91.12 196 GLN A C 1
ATOM 1594 O O . GLN A 1 196 ? -0.160 -12.893 -9.087 1.00 91.12 196 GLN A O 1
ATOM 1599 N N . ARG A 1 197 ? 0.347 -12.582 -11.263 1.00 91.38 197 ARG A N 1
ATOM 1600 C CA . ARG A 1 197 ? -0.175 -13.871 -11.732 1.00 91.38 197 ARG A CA 1
ATOM 1601 C C . ARG A 1 197 ? 0.524 -15.066 -11.095 1.00 91.38 197 ARG A C 1
ATOM 1603 O O . ARG A 1 197 ? -0.153 -15.957 -10.602 1.00 91.38 197 ARG A O 1
ATOM 1610 N N . ARG A 1 198 ? 1.861 -15.078 -11.038 1.00 93.38 198 ARG A N 1
ATOM 1611 C CA . ARG A 1 198 ? 2.611 -16.169 -10.388 1.00 93.38 198 ARG A CA 1
ATOM 1612 C C . ARG A 1 198 ? 2.268 -16.305 -8.908 1.00 93.38 198 ARG A C 1
ATOM 1614 O O . ARG A 1 198 ? 2.158 -17.425 -8.417 1.00 93.38 198 ARG A O 1
ATOM 1621 N N . VAL A 1 199 ? 2.105 -15.188 -8.192 1.00 91.25 199 VAL A N 1
ATOM 1622 C CA . VAL A 1 199 ? 1.691 -15.215 -6.782 1.00 91.25 199 VAL A CA 1
ATOM 1623 C C . VAL A 1 199 ? 0.270 -15.740 -6.647 1.00 91.25 199 VAL A C 1
ATOM 1625 O O . VAL A 1 199 ? 0.047 -16.606 -5.803 1.00 91.25 199 VAL A O 1
ATOM 1628 N N . ALA A 1 200 ? -0.655 -15.262 -7.481 1.00 92.00 200 ALA A N 1
ATOM 1629 C CA . ALA A 1 200 ? -2.034 -15.730 -7.497 1.00 92.00 200 ALA A CA 1
ATOM 1630 C C . ALA A 1 200 ? -2.115 -17.240 -7.753 1.00 92.00 200 ALA A C 1
ATOM 1632 O O . ALA A 1 200 ? -2.698 -17.960 -6.952 1.00 92.00 200 ALA A O 1
ATOM 1633 N N . GLU A 1 201 ? -1.448 -17.732 -8.797 1.00 91.81 201 GLU A N 1
ATOM 1634 C CA . GLU A 1 201 ? -1.398 -19.154 -9.148 1.00 91.81 201 GLU A CA 1
ATOM 1635 C C . GLU A 1 201 ? -0.757 -19.990 -8.026 1.00 91.81 201 GLU A C 1
ATOM 1637 O O . GLU A 1 201 ? -1.315 -20.996 -7.602 1.00 91.81 201 GLU A O 1
ATOM 1642 N N . ALA A 1 202 ? 0.384 -19.564 -7.474 1.00 89.50 202 ALA A N 1
ATOM 1643 C CA . ALA A 1 202 ? 1.072 -20.314 -6.419 1.00 89.50 202 ALA A CA 1
ATOM 1644 C C . ALA A 1 202 ? 0.324 -20.319 -5.075 1.00 89.50 202 ALA A C 1
ATOM 1646 O O . ALA A 1 202 ? 0.561 -21.201 -4.243 1.00 89.50 202 ALA A O 1
ATOM 1647 N N . CYS A 1 203 ? -0.523 -19.318 -4.831 1.00 86.62 203 CYS A N 1
ATOM 1648 C CA . CYS A 1 203 ? -1.316 -19.189 -3.611 1.00 86.62 203 CYS A CA 1
ATOM 1649 C C . CYS A 1 203 ? -2.774 -19.617 -3.795 1.00 86.62 203 CYS A C 1
ATOM 1651 O O . CYS A 1 203 ? -3.541 -19.473 -2.847 1.00 86.62 203 CYS A O 1
ATOM 1653 N N . ASP A 1 204 ? -3.119 -20.164 -4.964 1.00 88.75 204 ASP A N 1
ATOM 1654 C CA . ASP A 1 204 ? -4.461 -20.638 -5.303 1.00 88.75 204 ASP A CA 1
ATOM 1655 C C . ASP A 1 204 ? -5.525 -19.530 -5.188 1.00 88.75 204 ASP A C 1
ATOM 1657 O O . ASP A 1 204 ? -6.662 -19.778 -4.792 1.00 88.75 204 ASP A O 1
ATOM 1661 N N . PHE A 1 205 ? -5.148 -18.286 -5.504 1.00 89.94 205 PHE A N 1
ATOM 1662 C CA . PHE A 1 205 ? -6.064 -17.152 -5.452 1.00 89.94 205 PHE A CA 1
ATOM 1663 C C . PHE A 1 205 ? -7.080 -17.249 -6.579 1.00 89.94 205 PHE A C 1
ATOM 1665 O O . PHE A 1 205 ? -6.722 -17.362 -7.754 1.00 89.94 205 PHE A O 1
ATOM 1672 N N . THR A 1 206 ? -8.353 -17.178 -6.213 1.00 83.75 206 THR A N 1
ATOM 1673 C CA . THR A 1 206 ? -9.450 -17.394 -7.161 1.00 83.75 206 THR A CA 1
ATOM 1674 C C . THR A 1 206 ? -10.057 -16.088 -7.641 1.00 83.75 206 THR A C 1
ATOM 1676 O O . THR A 1 206 ? -10.506 -16.015 -8.778 1.00 83.75 206 THR A O 1
ATOM 1679 N N . PHE A 1 207 ? -10.085 -15.054 -6.795 1.00 82.25 207 PHE A N 1
ATOM 1680 C CA . PHE A 1 207 ? -10.765 -13.770 -7.001 1.00 82.25 207 PHE A CA 1
ATOM 1681 C C . PHE A 1 207 ? -12.258 -13.875 -7.362 1.00 82.25 207 PHE A C 1
ATOM 1683 O O . PHE A 1 207 ? -12.904 -12.864 -7.624 1.00 82.25 207 PHE A O 1
ATOM 1690 N N . THR A 1 208 ? -12.831 -15.080 -7.336 1.00 81.25 208 THR A N 1
ATOM 1691 C CA . THR A 1 208 ? -14.211 -15.388 -7.734 1.00 81.25 208 THR A CA 1
ATOM 1692 C C . THR A 1 208 ? -15.019 -16.025 -6.606 1.00 81.25 208 THR A C 1
ATOM 1694 O O . THR A 1 208 ? -16.087 -16.574 -6.856 1.00 81.25 208 THR A O 1
ATOM 1697 N N . SER A 1 209 ? -14.509 -16.009 -5.373 1.00 76.06 209 SER A N 1
ATOM 1698 C CA . SER A 1 209 ? -15.226 -16.544 -4.213 1.00 76.06 209 SER A CA 1
ATOM 1699 C C . SER A 1 209 ? -16.496 -15.737 -3.915 1.00 76.06 209 SER A C 1
ATOM 1701 O O . SER A 1 209 ? -16.492 -14.513 -3.994 1.00 76.06 209 SER A O 1
ATOM 1703 N N . ASP A 1 210 ? -17.575 -16.395 -3.490 1.00 75.75 210 ASP A N 1
ATOM 1704 C CA . ASP A 1 210 ? -18.751 -15.694 -2.949 1.00 75.75 210 ASP A CA 1
ATOM 1705 C C . ASP A 1 210 ? -18.466 -15.038 -1.582 1.00 75.75 210 ASP A C 1
ATOM 1707 O O . ASP A 1 210 ? -19.249 -14.210 -1.103 1.00 75.75 210 ASP A O 1
ATOM 1711 N N . ASP A 1 211 ? -17.337 -15.390 -0.955 1.00 75.69 211 ASP A N 1
ATOM 1712 C CA . ASP A 1 211 ? -16.875 -14.816 0.302 1.00 75.69 211 ASP A CA 1
ATOM 1713 C C . ASP A 1 211 ? -16.054 -13.533 0.078 1.00 75.69 211 ASP A C 1
ATOM 1715 O O . ASP A 1 211 ? -14.915 -13.540 -0.407 1.00 75.69 211 ASP A O 1
ATOM 1719 N N . ALA A 1 212 ? -16.637 -12.423 0.532 1.00 71.06 212 ALA A N 1
ATOM 1720 C CA . ALA A 1 212 ? -16.045 -11.092 0.570 1.00 71.06 212 ALA A CA 1
ATOM 1721 C C . ALA A 1 212 ? -14.657 -11.041 1.217 1.00 71.06 212 ALA A C 1
ATOM 1723 O O . ALA A 1 212 ? -13.781 -10.295 0.773 1.00 71.06 212 ALA A O 1
ATOM 1724 N N . GLN A 1 213 ? -14.482 -11.803 2.297 1.00 68.56 213 GLN A N 1
ATOM 1725 C CA . GLN A 1 213 ? -13.268 -11.821 3.094 1.00 68.56 213 GLN A CA 1
ATOM 1726 C C . GLN A 1 213 ? -12.124 -12.452 2.309 1.00 68.56 213 GLN A C 1
ATOM 1728 O O . GLN A 1 213 ? -11.005 -11.942 2.350 1.00 68.56 213 GLN A O 1
ATOM 1733 N N . VAL A 1 214 ? -12.415 -13.521 1.564 1.00 75.69 214 VAL A N 1
ATOM 1734 C CA . VAL A 1 214 ? -11.436 -14.216 0.724 1.00 75.69 214 VAL A CA 1
ATOM 1735 C C . VAL A 1 214 ? -10.971 -13.296 -0.402 1.00 75.69 214 VAL A C 1
ATOM 1737 O O . VAL A 1 214 ? -9.773 -13.047 -0.508 1.00 75.69 214 VAL A O 1
ATOM 1740 N N . ILE A 1 215 ? -11.897 -12.690 -1.158 1.00 78.44 215 ILE A N 1
ATOM 1741 C CA . ILE A 1 215 ? -11.542 -11.785 -2.269 1.00 78.44 215 ILE A CA 1
ATOM 1742 C C . ILE A 1 215 ? -10.698 -10.603 -1.781 1.00 78.44 215 ILE A C 1
ATOM 1744 O O . ILE A 1 215 ? -9.678 -10.271 -2.384 1.00 78.44 215 ILE A O 1
ATOM 1748 N N . ALA A 1 216 ? -11.102 -9.947 -0.692 1.00 72.19 216 ALA A N 1
ATOM 1749 C CA . ALA A 1 216 ? -10.373 -8.784 -0.191 1.00 72.19 216 ALA A CA 1
ATOM 1750 C C . ALA A 1 216 ? -8.998 -9.158 0.391 1.00 72.19 216 ALA A C 1
ATOM 1752 O O . ALA A 1 216 ? -8.054 -8.378 0.268 1.00 72.19 216 ALA A O 1
ATOM 1753 N N . ASN A 1 217 ? -8.863 -10.345 0.992 1.00 75.94 217 ASN A N 1
ATOM 1754 C CA . ASN A 1 217 ? -7.580 -10.871 1.454 1.00 75.94 217 ASN A CA 1
ATOM 1755 C C . ASN A 1 217 ? -6.621 -11.121 0.275 1.00 75.94 217 ASN A C 1
ATOM 1757 O O . ASN A 1 217 ? -5.478 -10.661 0.300 1.00 75.94 217 ASN A O 1
ATOM 1761 N N . GLU A 1 218 ? -7.098 -11.785 -0.780 1.00 84.06 218 GLU A N 1
ATOM 1762 C CA . GLU A 1 218 ? -6.332 -12.031 -2.009 1.00 84.06 218 GLU A CA 1
ATOM 1763 C C . GLU A 1 218 ? -5.917 -10.708 -2.682 1.00 84.06 218 GLU A C 1
ATOM 1765 O O . GLU A 1 218 ? -4.735 -10.490 -2.967 1.00 84.06 218 GLU A O 1
ATOM 1770 N N . ALA A 1 219 ? -6.862 -9.777 -2.860 1.00 81.12 219 ALA A N 1
ATOM 1771 C CA . ALA A 1 219 ? -6.612 -8.465 -3.457 1.00 81.12 219 ALA A CA 1
ATOM 1772 C C . ALA A 1 219 ? -5.620 -7.629 -2.633 1.00 81.12 219 ALA A C 1
ATOM 1774 O O . ALA A 1 219 ? -4.695 -7.039 -3.194 1.00 81.12 219 ALA A O 1
ATOM 1775 N N . GLY A 1 220 ? -5.752 -7.626 -1.303 1.00 74.94 220 GLY A N 1
ATOM 1776 C CA . GLY A 1 220 ? -4.844 -6.911 -0.406 1.00 74.94 220 GLY A CA 1
ATOM 1777 C C . GLY A 1 220 ? -3.399 -7.410 -0.500 1.00 74.94 220 GLY A C 1
ATOM 1778 O O . GLY A 1 220 ? -2.460 -6.608 -0.494 1.00 74.94 220 GLY A O 1
ATOM 1779 N N . HIS A 1 221 ? -3.198 -8.722 -0.653 1.00 78.88 221 HIS A N 1
ATOM 1780 C CA . HIS A 1 221 ? -1.868 -9.295 -0.861 1.00 78.88 221 HIS A CA 1
ATOM 1781 C C . HIS A 1 221 ? -1.257 -8.909 -2.214 1.00 78.88 221 HIS A C 1
ATOM 1783 O O . HIS A 1 221 ? -0.071 -8.573 -2.266 1.00 78.88 221 HIS A O 1
ATOM 1789 N N . ILE A 1 222 ? -2.050 -8.903 -3.289 1.00 86.06 222 ILE A N 1
ATOM 1790 C CA . ILE A 1 222 ? -1.592 -8.474 -4.618 1.00 86.06 222 ILE A CA 1
ATOM 1791 C C . ILE A 1 222 ? -1.280 -6.973 -4.655 1.00 86.06 222 ILE A C 1
ATOM 1793 O O . ILE A 1 222 ? -0.252 -6.583 -5.215 1.00 86.06 222 ILE A O 1
ATOM 1797 N N . ALA A 1 223 ? -2.100 -6.133 -4.022 1.00 77.69 223 ALA A N 1
ATOM 1798 C CA . ALA A 1 223 ? -1.839 -4.697 -3.908 1.00 77.69 223 ALA A CA 1
ATOM 1799 C C . ALA A 1 223 ? -0.529 -4.435 -3.148 1.00 77.69 223 ALA A C 1
ATOM 1801 O O . ALA A 1 223 ? 0.365 -3.752 -3.651 1.00 77.69 223 ALA A O 1
ATOM 1802 N N . THR A 1 224 ? -0.353 -5.092 -1.994 1.00 78.12 224 THR A N 1
ATOM 1803 C CA . THR A 1 224 ? 0.873 -4.992 -1.187 1.00 78.12 224 THR A CA 1
ATOM 1804 C C . THR A 1 224 ? 2.109 -5.410 -1.984 1.00 78.12 224 THR A C 1
ATOM 1806 O O . THR A 1 224 ? 3.107 -4.688 -1.996 1.00 78.12 224 THR A O 1
ATOM 1809 N N . LEU A 1 225 ? 2.047 -6.556 -2.673 1.00 83.94 225 LEU A N 1
ATOM 1810 C CA . LEU A 1 225 ? 3.121 -7.012 -3.555 1.00 83.94 225 LEU A CA 1
ATOM 1811 C C . LEU A 1 225 ? 3.445 -5.940 -4.593 1.00 83.94 225 LEU A C 1
ATOM 1813 O O . LEU A 1 225 ? 4.601 -5.564 -4.754 1.00 83.94 225 LEU A O 1
ATOM 1817 N N . THR A 1 226 ? 2.429 -5.425 -5.276 1.00 82.38 226 THR A N 1
ATOM 1818 C CA . THR A 1 226 ? 2.631 -4.498 -6.387 1.00 82.38 226 THR A CA 1
ATOM 1819 C C . THR A 1 226 ? 3.275 -3.195 -5.942 1.00 82.38 226 THR A C 1
ATOM 1821 O O . THR A 1 226 ? 4.192 -2.715 -6.608 1.00 82.38 226 THR A O 1
ATOM 1824 N N . ASN A 1 227 ? 2.860 -2.655 -4.798 1.00 75.75 227 ASN A N 1
ATOM 1825 C CA . ASN A 1 227 ? 3.466 -1.453 -4.232 1.00 75.75 227 ASN A CA 1
ATOM 1826 C C . ASN A 1 227 ? 4.944 -1.686 -3.884 1.00 75.75 227 ASN A C 1
ATOM 1828 O O . ASN A 1 227 ? 5.786 -0.837 -4.178 1.00 75.75 227 ASN A O 1
ATOM 1832 N N . GLN A 1 228 ? 5.298 -2.870 -3.376 1.00 75.19 228 GLN A N 1
ATOM 1833 C CA . GLN A 1 228 ? 6.697 -3.230 -3.124 1.00 75.19 228 GLN A CA 1
ATOM 1834 C C . GLN A 1 228 ? 7.503 -3.390 -4.423 1.00 75.19 228 GLN A C 1
ATOM 1836 O O . GLN A 1 228 ? 8.615 -2.871 -4.510 1.00 75.19 228 GLN A O 1
ATOM 1841 N N . LEU A 1 229 ? 6.946 -4.025 -5.461 1.00 83.69 229 LEU A N 1
ATOM 1842 C CA . LEU A 1 229 ? 7.609 -4.149 -6.767 1.00 83.69 229 LEU A CA 1
ATOM 1843 C C . LEU A 1 229 ? 7.812 -2.781 -7.438 1.00 83.69 229 LEU A C 1
ATOM 1845 O O . LEU A 1 229 ? 8.889 -2.505 -7.965 1.00 83.69 229 LEU A O 1
ATOM 1849 N N . LYS A 1 230 ? 6.818 -1.888 -7.368 1.00 79.88 230 LYS A N 1
ATOM 1850 C CA . LYS A 1 230 ? 6.942 -0.496 -7.832 1.00 79.88 230 LYS A CA 1
ATOM 1851 C C . LYS A 1 230 ? 8.009 0.271 -7.052 1.00 79.88 230 LYS A C 1
ATOM 1853 O O . LYS A 1 230 ? 8.763 1.023 -7.662 1.00 79.88 230 LYS A O 1
ATOM 1858 N N . GLY A 1 231 ? 8.105 0.049 -5.740 1.00 71.12 231 GLY A N 1
ATOM 1859 C CA . GLY A 1 231 ? 9.156 0.623 -4.898 1.00 71.12 231 GLY A CA 1
ATOM 1860 C C . GLY A 1 231 ? 10.560 0.220 -5.351 1.00 71.12 231 GLY A C 1
ATOM 1861 O O . GLY A 1 231 ? 11.439 1.071 -5.445 1.00 71.12 231 GLY A O 1
ATOM 1862 N N . VAL A 1 232 ? 10.762 -1.048 -5.733 1.00 76.62 232 VAL A N 1
ATOM 1863 C CA . VAL A 1 232 ? 12.037 -1.514 -6.313 1.00 76.62 232 VAL A CA 1
ATOM 1864 C C . VAL A 1 232 ? 12.368 -0.764 -7.612 1.00 76.62 232 VAL A C 1
ATOM 1866 O O . VAL A 1 232 ? 13.528 -0.449 -7.859 1.00 76.62 232 VAL A O 1
ATOM 1869 N N . LEU A 1 233 ? 11.362 -0.429 -8.422 1.00 81.19 233 LEU A N 1
ATOM 1870 C CA . LEU A 1 233 ? 11.530 0.256 -9.710 1.00 81.19 233 LEU A CA 1
ATOM 1871 C C . LEU A 1 233 ? 11.692 1.775 -9.619 1.00 81.19 233 LEU A C 1
ATOM 1873 O O . LEU A 1 233 ? 11.949 2.413 -10.641 1.00 81.19 233 LEU A O 1
ATOM 1877 N N . LEU A 1 234 ? 11.546 2.368 -8.432 1.00 75.81 234 LEU A N 1
ATOM 1878 C CA . LEU A 1 234 ? 11.586 3.820 -8.265 1.00 75.81 234 LEU A CA 1
ATOM 1879 C C . LEU A 1 234 ? 12.901 4.426 -8.775 1.00 75.81 234 LEU A C 1
ATOM 1881 O O . LEU A 1 234 ? 12.882 5.436 -9.469 1.00 75.81 234 LEU A O 1
ATOM 1885 N N . GLU A 1 235 ? 14.030 3.781 -8.493 1.00 72.75 235 GLU A N 1
ATOM 1886 C CA . GLU A 1 235 ? 15.359 4.241 -8.915 1.00 72.75 235 GLU A CA 1
ATOM 1887 C C . GLU A 1 235 ? 15.507 4.293 -10.445 1.00 72.75 235 GLU A C 1
ATOM 1889 O O . GLU A 1 235 ? 15.957 5.293 -10.997 1.00 72.75 235 GLU A O 1
ATOM 1894 N N . VAL A 1 236 ? 15.035 3.257 -11.143 1.00 76.19 236 VAL A N 1
ATOM 1895 C CA . VAL A 1 236 ? 15.049 3.181 -12.614 1.00 76.19 236 VAL A CA 1
ATOM 1896 C C . VAL A 1 236 ? 14.145 4.253 -13.222 1.00 76.19 236 VAL A C 1
ATOM 1898 O O . VAL A 1 236 ? 14.504 4.893 -14.206 1.00 76.19 236 VAL A O 1
ATOM 1901 N N . ARG A 1 237 ? 12.988 4.504 -12.602 1.00 74.12 237 ARG A N 1
ATOM 1902 C CA . ARG A 1 237 ? 12.073 5.573 -13.023 1.00 74.12 237 ARG A CA 1
ATOM 1903 C C . ARG A 1 237 ? 12.681 6.960 -12.838 1.00 74.12 237 ARG A C 1
ATOM 1905 O O . ARG A 1 237 ? 12.494 7.816 -13.696 1.00 74.12 237 ARG A O 1
ATOM 1912 N N . MET A 1 238 ? 13.425 7.185 -11.754 1.00 64.62 238 MET A N 1
ATOM 1913 C CA . MET A 1 238 ? 14.157 8.440 -11.556 1.00 64.62 238 MET A CA 1
ATOM 1914 C C . MET A 1 238 ? 15.253 8.632 -12.609 1.00 64.62 238 MET A C 1
ATOM 1916 O O . MET A 1 238 ? 15.443 9.753 -13.073 1.00 64.62 238 MET A O 1
ATOM 1920 N N . LEU A 1 239 ? 15.932 7.559 -13.033 1.00 69.00 239 LEU A N 1
ATOM 1921 C CA . LEU A 1 239 ? 16.889 7.620 -14.143 1.00 69.00 239 LEU A CA 1
ATOM 1922 C C . LEU A 1 239 ? 16.205 7.995 -15.462 1.00 69.00 239 LEU A C 1
ATOM 1924 O O . LEU A 1 239 ? 16.646 8.929 -16.128 1.00 69.00 239 LEU A O 1
ATOM 1928 N N . ALA A 1 240 ? 15.102 7.325 -15.807 1.00 68.44 240 ALA A N 1
ATOM 1929 C CA . ALA A 1 240 ? 14.314 7.639 -17.001 1.00 68.44 240 ALA A CA 1
ATOM 1930 C C . ALA A 1 240 ? 13.850 9.105 -17.004 1.00 68.44 240 ALA A C 1
ATOM 1932 O O . ALA A 1 240 ? 13.939 9.801 -18.017 1.00 68.44 240 ALA A O 1
ATOM 1933 N N . PHE A 1 241 ? 13.410 9.592 -15.841 1.00 62.84 241 PHE A N 1
ATOM 1934 C CA . PHE A 1 241 ? 13.016 10.982 -15.647 1.00 62.84 241 PHE A CA 1
ATOM 1935 C C . PHE A 1 241 ? 14.193 11.958 -15.799 1.00 62.84 241 PHE A C 1
ATOM 1937 O O . PHE A 1 241 ? 14.042 13.006 -16.424 1.00 62.84 241 PHE A O 1
ATOM 1944 N N . GLY A 1 242 ? 15.371 11.614 -15.268 1.00 60.00 242 GLY A N 1
ATOM 1945 C CA . GLY A 1 242 ? 16.597 12.391 -15.452 1.00 60.00 242 GLY A CA 1
ATOM 1946 C C . GLY A 1 242 ? 16.919 12.589 -16.932 1.00 60.00 242 GLY A C 1
ATOM 1947 O O . GLY A 1 242 ? 17.084 13.724 -17.374 1.00 60.00 242 GLY A O 1
ATOM 1948 N N . PHE A 1 243 ? 16.871 11.509 -17.717 1.00 65.44 243 PHE A N 1
ATOM 1949 C CA . PHE A 1 243 ? 17.062 11.586 -19.164 1.00 65.44 243 PHE A CA 1
ATOM 1950 C C . PHE A 1 243 ? 15.990 12.436 -19.851 1.00 65.44 243 PHE A C 1
ATOM 1952 O O . PHE A 1 243 ? 16.324 13.279 -20.673 1.00 65.44 243 PHE A O 1
ATOM 1959 N N . GLN A 1 244 ? 14.715 12.297 -19.479 1.00 60.56 244 GLN A N 1
ATOM 1960 C CA . GLN A 1 244 ? 13.634 13.142 -20.007 1.00 60.56 244 GLN A CA 1
ATOM 1961 C C . GLN A 1 244 ? 13.846 14.636 -19.744 1.00 60.56 244 GLN A C 1
ATOM 1963 O O . GLN A 1 244 ? 13.586 15.455 -20.625 1.00 60.56 244 GLN A O 1
ATOM 1968 N N . ARG A 1 245 ? 14.319 14.999 -18.548 1.00 54.56 245 ARG A N 1
ATOM 1969 C CA . ARG A 1 245 ? 14.572 16.396 -18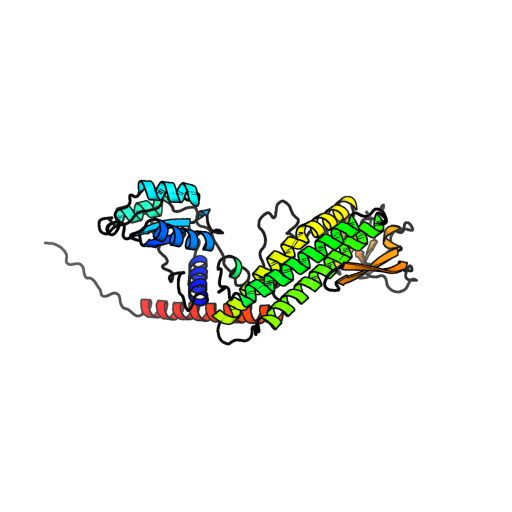.182 1.00 54.56 245 ARG A CA 1
ATOM 1970 C C . ARG A 1 245 ? 15.756 16.974 -18.953 1.00 54.56 245 ARG A C 1
ATOM 1972 O O . ARG A 1 245 ? 15.679 18.109 -19.417 1.00 54.56 245 ARG A O 1
ATOM 1979 N N . ASP A 1 246 ? 16.816 16.190 -19.115 1.00 53.78 246 ASP A N 1
ATOM 1980 C CA . ASP A 1 246 ? 18.020 16.606 -19.837 1.00 53.78 246 ASP A CA 1
ATOM 1981 C C . ASP A 1 246 ? 17.776 16.709 -21.359 1.00 53.78 246 ASP A C 1
ATOM 1983 O O . ASP A 1 246 ? 18.502 17.412 -22.060 1.00 53.78 246 ASP A O 1
ATOM 1987 N N . ILE A 1 247 ? 16.716 16.071 -21.874 1.00 52.25 247 ILE A N 1
ATOM 1988 C CA . ILE A 1 247 ? 16.338 16.083 -23.297 1.00 52.25 247 ILE A CA 1
ATOM 1989 C C . ILE A 1 247 ? 15.613 17.379 -23.734 1.00 52.25 247 ILE A C 1
ATOM 1991 O O . ILE A 1 247 ? 15.529 17.628 -24.933 1.00 52.25 247 ILE A O 1
ATOM 1995 N N . ASN A 1 248 ? 15.160 18.249 -22.817 1.00 46.06 248 ASN A N 1
ATOM 1996 C CA . ASN A 1 248 ? 14.550 19.569 -23.099 1.00 46.06 248 ASN A CA 1
ATOM 1997 C C . ASN A 1 248 ? 13.526 19.600 -24.261 1.00 46.06 248 ASN A C 1
ATOM 1999 O O . ASN A 1 248 ? 13.395 20.598 -24.971 1.00 46.06 248 ASN A O 1
ATOM 2003 N N . THR A 1 249 ? 12.794 18.509 -24.490 1.00 54.06 249 THR A N 1
ATOM 2004 C CA . THR A 1 249 ? 11.744 18.470 -25.509 1.00 54.06 249 THR A CA 1
ATOM 2005 C C . THR A 1 249 ? 10.464 19.039 -24.909 1.00 54.06 249 THR A C 1
ATOM 2007 O O . THR A 1 249 ? 9.816 18.374 -24.101 1.00 54.06 249 THR A O 1
ATOM 2010 N N . ASP A 1 250 ? 10.089 20.264 -25.292 1.00 61.53 250 ASP A N 1
ATOM 2011 C CA . ASP A 1 250 ? 8.725 20.787 -25.112 1.00 61.53 250 ASP A CA 1
ATOM 2012 C C . ASP A 1 250 ? 7.794 19.846 -25.894 1.00 61.53 250 ASP A C 1
ATOM 2014 O O . ASP A 1 250 ? 7.723 19.901 -27.121 1.00 61.53 250 ASP A O 1
ATOM 2018 N N . LEU A 1 251 ? 7.197 18.876 -25.191 1.00 68.12 251 LEU A N 1
ATOM 2019 C CA . LEU A 1 251 ? 6.285 17.890 -25.761 1.00 68.12 251 LEU A CA 1
ATOM 2020 C C . LEU A 1 251 ? 4.850 18.390 -25.615 1.00 68.12 251 LEU A C 1
ATOM 2022 O O . LEU A 1 251 ? 4.412 18.721 -24.512 1.00 68.12 251 LEU A O 1
ATOM 2026 N N . ARG A 1 252 ? 4.078 18.393 -26.702 1.00 69.50 252 ARG A N 1
ATOM 2027 C CA . ARG A 1 252 ? 2.690 18.877 -26.719 1.00 69.50 252 ARG A CA 1
ATOM 2028 C C . ARG A 1 252 ? 1.743 17.918 -27.429 1.00 69.50 252 ARG A C 1
ATOM 2030 O O . ARG A 1 252 ? 2.141 17.169 -28.315 1.00 69.50 252 ARG A O 1
ATOM 2037 N N . LYS A 1 253 ? 0.467 17.932 -27.046 1.00 74.38 253 LYS A N 1
ATOM 2038 C CA . LYS A 1 253 ? -0.588 17.087 -27.624 1.00 74.38 253 LYS A CA 1
ATOM 2039 C C . LYS A 1 253 ? -1.352 17.834 -28.711 1.00 74.38 253 LYS A C 1
ATOM 2041 O O . LYS A 1 253 ? -1.797 18.963 -28.513 1.00 74.38 253 LYS A O 1
ATOM 2046 N N . CYS A 1 254 ? -1.574 17.168 -29.842 1.00 74.06 254 CYS A N 1
ATOM 2047 C CA . CYS A 1 254 ? -2.477 17.654 -30.880 1.00 74.06 254 CYS A CA 1
ATOM 2048 C C . CYS A 1 254 ? -3.911 17.777 -30.319 1.00 74.06 254 CYS A C 1
ATOM 2050 O O . CYS A 1 254 ? -4.437 16.783 -29.806 1.00 74.06 254 CYS A O 1
ATOM 2052 N N . PRO A 1 255 ? -4.594 18.928 -30.479 1.00 78.00 255 PRO A N 1
ATOM 2053 C CA . PRO A 1 255 ? -5.950 19.144 -29.960 1.00 78.00 255 PRO A CA 1
ATOM 2054 C C . PRO A 1 255 ? -7.028 18.331 -30.693 1.00 78.00 255 PRO A C 1
ATOM 2056 O O . PRO A 1 255 ? -8.183 18.316 -30.280 1.00 78.00 255 PRO A O 1
ATOM 2059 N N . HIS A 1 256 ? -6.678 17.668 -31.796 1.00 75.88 256 HIS A N 1
ATOM 2060 C CA . HIS A 1 256 ? -7.638 16.988 -32.662 1.00 75.88 256 HIS A CA 1
ATOM 2061 C C . HIS A 1 256 ? -7.550 15.462 -32.640 1.00 75.88 256 HIS A C 1
ATOM 2063 O O . HIS A 1 256 ? -8.554 14.806 -32.905 1.00 75.88 256 HIS A O 1
ATOM 2069 N N . CYS A 1 257 ? -6.372 14.894 -32.372 1.00 65.88 257 CYS A N 1
ATOM 2070 C CA . CYS A 1 257 ? -6.171 13.440 -32.337 1.00 65.88 257 CYS A CA 1
ATOM 2071 C C . CYS A 1 257 ? -5.230 12.963 -31.227 1.00 65.88 257 CYS A C 1
ATOM 2073 O O . CYS A 1 257 ? -4.867 11.792 -31.205 1.00 65.88 257 CYS A O 1
ATOM 2075 N N . SER A 1 258 ? -4.801 13.865 -30.339 1.00 69.75 258 SER A N 1
ATOM 2076 C CA . SER A 1 258 ? -3.942 13.560 -29.187 1.00 69.75 258 SER A CA 1
ATOM 2077 C C . SER A 1 258 ? -2.558 12.985 -29.514 1.00 69.75 258 SER A C 1
ATOM 2079 O O . SER A 1 258 ? -1.849 12.576 -28.598 1.00 69.75 258 SER A O 1
ATOM 2081 N N . ALA A 1 259 ? -2.136 13.003 -30.783 1.00 61.88 259 ALA A N 1
ATOM 2082 C CA . ALA A 1 259 ? -0.761 12.694 -31.170 1.00 61.88 259 ALA A CA 1
ATOM 2083 C C . ALA A 1 259 ? 0.229 13.616 -30.433 1.00 61.88 259 ALA A C 1
ATOM 2085 O O . ALA A 1 259 ? -0.055 14.805 -30.258 1.00 61.88 259 ALA A O 1
ATOM 2086 N N . ILE A 1 260 ? 1.367 13.069 -30.003 1.00 65.38 260 ILE A N 1
ATOM 2087 C CA . ILE A 1 260 ? 2.408 13.793 -29.260 1.00 65.38 260 ILE A CA 1
ATOM 2088 C C . ILE A 1 260 ? 3.415 14.392 -30.245 1.00 65.38 260 ILE A C 1
ATOM 2090 O O . ILE A 1 260 ? 3.834 13.725 -31.186 1.00 65.38 260 ILE A O 1
ATOM 2094 N N . TRP A 1 261 ? 3.787 15.646 -30.011 1.00 65.44 261 TRP A N 1
ATOM 2095 C CA . TRP A 1 261 ? 4.714 16.436 -30.816 1.00 65.44 261 TRP A CA 1
ATOM 2096 C C . TRP A 1 261 ? 5.864 16.939 -29.963 1.00 65.44 261 TRP A C 1
ATOM 2098 O O . TRP A 1 261 ? 5.619 17.342 -28.832 1.00 65.44 261 TRP A O 1
ATOM 2108 N N . ALA A 1 262 ? 7.076 16.978 -30.514 1.00 64.62 262 ALA A N 1
ATOM 2109 C CA . ALA A 1 262 ? 8.236 17.627 -29.907 1.00 64.62 262 ALA A CA 1
ATOM 2110 C C . ALA A 1 262 ? 8.529 18.958 -30.606 1.00 64.62 262 ALA A C 1
ATOM 2112 O O . ALA A 1 262 ? 8.366 19.058 -31.824 1.00 64.62 262 ALA A O 1
ATOM 2113 N N . LYS A 1 263 ? 8.911 19.987 -29.838 1.00 60.25 263 LYS A N 1
ATOM 2114 C CA . LYS A 1 263 ? 9.259 21.291 -30.408 1.00 60.25 263 LYS A CA 1
ATOM 2115 C C . LYS A 1 263 ? 10.608 21.196 -31.107 1.00 60.25 263 LYS A C 1
ATOM 2117 O O . LYS A 1 263 ? 11.628 21.034 -30.445 1.00 60.25 263 LYS A O 1
ATOM 2122 N N . GLU A 1 264 ? 10.605 21.355 -32.422 1.00 60.38 264 GLU A N 1
ATOM 2123 C CA . GLU A 1 264 ? 11.816 21.565 -33.217 1.00 60.38 264 GLU A CA 1
ATOM 2124 C C . GLU A 1 264 ? 12.015 23.074 -33.473 1.00 60.38 264 GLU A C 1
ATOM 2126 O O . GLU A 1 264 ? 11.056 23.859 -33.438 1.00 60.38 264 GLU A O 1
ATOM 2131 N N . GLU A 1 265 ? 13.261 23.509 -33.695 1.00 53.06 265 GLU A N 1
ATOM 2132 C CA . GLU A 1 265 ? 13.578 24.916 -33.981 1.00 53.06 265 GLU A CA 1
ATOM 2133 C C . GLU A 1 265 ? 12.779 25.422 -35.200 1.00 53.06 265 GLU A C 1
ATOM 2135 O O . GLU A 1 265 ? 12.824 24.836 -36.279 1.00 53.06 265 GLU A O 1
ATOM 2140 N N . GLY A 1 266 ? 12.028 26.520 -35.033 1.00 53.12 266 GLY A N 1
ATOM 2141 C CA . GLY A 1 266 ? 11.215 27.127 -36.099 1.00 53.12 266 GLY A CA 1
ATOM 2142 C C . GLY A 1 266 ? 9.736 26.709 -36.148 1.00 53.12 266 GLY A C 1
ATOM 2143 O O . GLY A 1 266 ? 9.012 27.175 -37.026 1.00 53.12 266 GLY A O 1
ATOM 2144 N N . CYS A 1 267 ? 9.246 25.897 -35.203 1.00 57.00 267 CYS A N 1
ATOM 2145 C CA . CYS A 1 267 ? 7.840 25.457 -35.135 1.00 57.00 267 CYS A CA 1
ATOM 2146 C C . CYS A 1 267 ? 6.861 26.440 -34.447 1.00 57.00 267 CYS A C 1
ATOM 2148 O O . CYS A 1 267 ? 5.824 26.018 -33.941 1.00 57.00 267 CYS A O 1
ATOM 2150 N N . ASP A 1 268 ? 7.147 27.745 -34.407 1.00 62.34 268 ASP A N 1
ATOM 2151 C CA . ASP A 1 268 ? 6.270 28.728 -33.738 1.00 62.34 268 ASP A CA 1
ATOM 2152 C C . ASP A 1 268 ? 5.058 29.179 -34.592 1.00 62.34 268 ASP A C 1
ATOM 2154 O O . ASP A 1 268 ? 4.185 29.894 -34.095 1.00 62.34 268 ASP A O 1
ATOM 2158 N N . GLY A 1 269 ? 4.982 28.754 -35.860 1.00 68.81 269 GLY A N 1
ATOM 2159 C CA . GLY A 1 269 ? 3.874 29.039 -36.785 1.00 68.81 269 GLY A CA 1
ATOM 2160 C C . GLY A 1 269 ? 2.817 27.927 -36.891 1.00 68.81 269 GLY A C 1
ATOM 2161 O O . GLY A 1 269 ? 2.887 26.900 -36.215 1.00 68.81 269 GLY A O 1
ATOM 2162 N N . ASP A 1 270 ? 1.836 28.126 -37.776 1.00 73.94 270 ASP A N 1
ATOM 2163 C CA . ASP A 1 270 ? 0.821 27.115 -38.093 1.00 73.94 270 ASP A CA 1
ATOM 2164 C C . ASP A 1 270 ? 1.433 25.975 -38.927 1.00 73.94 270 ASP A C 1
ATOM 2166 O O . ASP A 1 270 ? 2.057 26.202 -39.965 1.00 73.94 270 ASP A O 1
ATOM 2170 N N . THR A 1 271 ? 1.232 24.729 -38.498 1.00 74.44 271 THR A N 1
ATOM 2171 C CA . THR A 1 271 ? 1.616 23.513 -39.236 1.00 74.44 271 THR A CA 1
ATOM 2172 C C . THR A 1 271 ? 0.428 22.552 -39.303 1.00 74.44 271 THR A C 1
ATOM 2174 O O . THR A 1 271 ? -0.644 22.854 -38.790 1.00 74.44 271 THR A O 1
ATOM 2177 N N . THR A 1 272 ? 0.547 21.394 -39.950 1.00 77.31 272 THR A N 1
ATOM 2178 C CA . THR A 1 272 ? -0.516 20.373 -39.959 1.00 77.31 272 THR A CA 1
ATOM 2179 C C . THR A 1 272 ? -0.099 19.146 -39.164 1.00 77.31 272 THR A C 1
ATOM 2181 O O . THR A 1 272 ? 1.052 18.716 -39.184 1.00 77.31 272 THR A O 1
ATOM 2184 N N . CYS A 1 273 ? -1.041 18.550 -38.435 1.00 69.75 273 CYS A N 1
ATOM 2185 C CA . CYS A 1 273 ? -0.776 17.351 -37.658 1.00 69.75 273 CYS A CA 1
ATOM 2186 C C . CYS A 1 273 ? -0.400 16.187 -38.591 1.00 69.75 273 CYS A C 1
ATOM 2188 O O . CYS A 1 273 ? -1.251 15.616 -39.263 1.00 69.75 273 CYS A O 1
ATOM 2190 N N . GLY A 1 274 ? 0.866 15.795 -38.585 1.00 64.25 274 GLY A N 1
ATOM 2191 C CA . GLY A 1 274 ? 1.470 14.745 -39.400 1.00 64.25 274 GLY A CA 1
ATOM 2192 C C . GLY A 1 274 ? 2.559 15.305 -40.316 1.00 64.25 274 GLY A C 1
ATOM 2193 O O . GLY A 1 274 ? 3.264 14.528 -40.957 1.00 64.25 274 GLY A O 1
ATOM 2194 N N . ASN A 1 275 ? 2.694 16.635 -40.366 1.00 68.19 275 ASN A N 1
ATOM 2195 C CA . ASN A 1 275 ? 3.722 17.346 -41.105 1.00 68.19 275 ASN A CA 1
ATOM 2196 C C . ASN A 1 275 ? 5.089 17.227 -40.425 1.00 68.19 275 ASN A C 1
ATOM 2198 O O . ASN A 1 275 ? 5.199 17.334 -39.208 1.00 68.19 275 ASN A O 1
ATOM 2202 N N . ARG A 1 276 ? 6.141 17.035 -41.214 1.00 60.44 276 ARG A N 1
ATOM 2203 C CA . ARG A 1 276 ? 7.520 16.957 -40.719 1.00 60.44 276 ARG A CA 1
ATOM 2204 C C . ARG A 1 276 ? 8.204 18.287 -41.027 1.00 60.44 276 ARG A C 1
ATOM 2206 O O . ARG A 1 276 ? 8.361 18.617 -42.202 1.00 60.44 276 ARG A O 1
ATOM 2213 N N . VAL A 1 277 ? 8.547 19.070 -40.005 1.00 50.06 277 VAL A N 1
ATOM 2214 C CA . VAL A 1 277 ? 9.077 20.434 -40.172 1.00 50.06 277 VAL A CA 1
ATOM 2215 C C . VAL A 1 277 ? 10.599 20.421 -40.031 1.00 50.06 277 VAL A C 1
ATOM 2217 O O . VAL A 1 277 ? 11.128 20.708 -38.974 1.00 50.06 277 VAL A O 1
ATOM 2220 N N . GLY A 1 278 ? 11.315 20.123 -41.118 1.00 48.84 278 GLY A N 1
ATOM 2221 C CA . GLY A 1 278 ? 12.777 20.259 -41.162 1.00 48.84 278 GLY A CA 1
ATOM 2222 C C . GLY A 1 278 ? 13.507 19.094 -41.831 1.00 48.84 278 GLY A C 1
ATOM 2223 O O . GLY A 1 278 ? 12.988 17.990 -41.966 1.00 48.84 278 GLY A O 1
ATOM 2224 N N . LYS A 1 279 ? 14.735 19.370 -42.293 1.00 42.19 279 LYS A N 1
ATOM 2225 C CA . LYS A 1 279 ? 15.725 18.369 -42.746 1.00 42.19 279 LYS A CA 1
ATOM 2226 C C . LYS A 1 279 ? 16.682 17.936 -41.630 1.00 42.19 279 LYS A C 1
ATOM 2228 O O . LYS A 1 279 ? 17.507 17.058 -41.863 1.00 42.19 279 LYS A O 1
ATOM 2233 N N . ILE A 1 280 ? 16.601 18.565 -40.459 1.00 42.81 280 ILE A N 1
ATOM 2234 C CA . ILE A 1 280 ? 17.341 18.141 -39.276 1.00 42.81 280 ILE A CA 1
ATOM 2235 C C . ILE A 1 280 ? 16.494 17.038 -38.663 1.00 42.81 280 ILE A C 1
ATOM 2237 O O . ILE A 1 280 ? 15.605 17.285 -37.860 1.00 42.81 280 ILE A O 1
ATOM 2241 N N . LEU A 1 281 ? 16.720 15.815 -39.130 1.00 42.84 281 LEU A N 1
ATOM 2242 C CA . LEU A 1 281 ? 16.413 14.661 -38.311 1.00 42.84 281 LEU A CA 1
ATOM 2243 C C . LEU A 1 281 ? 17.092 14.916 -36.965 1.00 42.84 281 LEU A C 1
ATOM 2245 O O . LEU A 1 281 ? 18.302 15.143 -36.927 1.00 42.84 281 LEU A O 1
ATOM 2249 N N . ASP A 1 282 ? 16.332 14.932 -35.874 1.00 41.53 282 ASP A N 1
ATOM 2250 C CA . ASP A 1 282 ? 16.931 14.616 -34.586 1.00 41.53 282 ASP A CA 1
ATOM 2251 C C . ASP A 1 282 ? 17.597 13.252 -34.797 1.00 41.53 282 ASP A C 1
ATOM 2253 O O . ASP A 1 282 ? 16.928 12.230 -34.971 1.00 41.53 282 ASP A O 1
ATOM 2257 N N . THR A 1 283 ? 18.923 13.260 -34.926 1.00 41.78 283 THR A N 1
ATOM 2258 C CA . THR A 1 283 ? 19.714 12.092 -35.323 1.00 41.78 283 THR A CA 1
ATOM 2259 C C . THR A 1 283 ? 19.533 10.938 -34.337 1.00 41.78 283 THR A C 1
ATOM 2261 O O . THR A 1 283 ? 19.802 9.793 -34.686 1.00 41.78 283 THR A O 1
ATOM 2264 N N . ARG A 1 284 ? 18.985 11.213 -33.144 1.00 46.81 284 ARG A N 1
ATOM 2265 C CA . ARG A 1 284 ? 18.621 10.225 -32.122 1.00 46.81 284 ARG A CA 1
ATOM 2266 C C . ARG A 1 284 ? 17.367 9.422 -32.482 1.00 46.81 284 ARG A C 1
ATOM 2268 O O . ARG A 1 284 ? 17.247 8.271 -32.085 1.00 46.81 284 ARG A O 1
ATOM 2275 N N . PHE A 1 285 ? 16.454 9.975 -33.283 1.00 44.12 285 PHE A N 1
ATOM 2276 C CA . PHE A 1 285 ? 15.287 9.254 -33.813 1.00 44.12 285 PHE A CA 1
ATOM 2277 C C . PHE A 1 285 ? 15.537 8.669 -35.209 1.00 44.12 285 PHE A C 1
ATOM 2279 O O . PHE A 1 285 ? 14.625 8.118 -35.819 1.00 44.12 285 PHE A O 1
ATOM 2286 N N . GLU A 1 286 ? 16.757 8.744 -35.748 1.00 40.19 286 GLU A N 1
ATOM 2287 C CA . GLU A 1 286 ? 17.088 8.013 -36.973 1.00 40.19 286 GLU A CA 1
ATOM 2288 C C . GLU A 1 286 ? 17.308 6.532 -36.716 1.00 40.19 286 GLU A C 1
ATOM 2290 O O . GLU A 1 286 ? 16.995 5.728 -37.593 1.00 40.19 286 GLU A O 1
ATOM 2295 N N . SER A 1 287 ? 17.810 6.154 -35.537 1.00 46.84 287 SER A N 1
ATOM 2296 C CA . SER A 1 287 ? 17.965 4.759 -35.144 1.00 46.84 287 SER A CA 1
ATOM 2297 C C . SER A 1 287 ? 17.615 4.538 -33.679 1.00 46.84 287 SER A C 1
ATOM 2299 O O . SER A 1 287 ? 18.416 4.857 -32.810 1.00 46.84 287 SER A O 1
ATOM 2301 N N . LEU A 1 288 ? 16.463 3.923 -33.418 1.00 54.09 288 LEU A N 1
ATOM 2302 C CA . LEU A 1 288 ? 16.168 3.392 -32.088 1.00 54.09 288 LEU A CA 1
ATOM 2303 C C . LEU A 1 288 ? 16.850 2.034 -31.951 1.00 54.09 288 LEU A C 1
ATOM 2305 O O . LEU A 1 288 ? 16.690 1.152 -32.811 1.00 54.09 288 LEU A O 1
ATOM 2309 N N . SER A 1 289 ? 17.639 1.883 -30.892 1.00 63.19 289 SER A N 1
ATOM 2310 C CA . SER A 1 289 ? 18.186 0.584 -30.527 1.00 63.19 289 SER A CA 1
ATOM 2311 C C . SER A 1 289 ? 17.102 -0.196 -29.809 1.00 63.19 289 SER A C 1
ATOM 2313 O O . SER A 1 289 ? 16.729 0.157 -28.701 1.00 63.19 289 SER A O 1
ATOM 2315 N N . GLN A 1 290 ? 16.601 -1.257 -30.439 1.00 73.81 290 GLN A N 1
ATOM 2316 C CA . GLN A 1 290 ? 15.638 -2.132 -29.787 1.00 73.81 290 GLN A CA 1
ATOM 2317 C C . GLN A 1 290 ? 16.383 -3.113 -28.888 1.00 73.81 290 GLN A C 1
ATOM 2319 O O . GLN A 1 290 ? 17.265 -3.843 -29.353 1.00 73.81 290 GLN A O 1
ATOM 2324 N N . PHE A 1 291 ? 15.999 -3.166 -27.623 1.00 82.31 291 PHE A N 1
ATOM 2325 C CA . PHE A 1 291 ? 16.514 -4.090 -26.633 1.00 82.31 291 PHE A CA 1
ATOM 2326 C C . PHE A 1 291 ? 15.492 -5.182 -26.328 1.00 82.31 291 PHE A C 1
ATOM 2328 O O . PHE A 1 291 ? 14.279 -5.045 -26.476 1.00 82.31 291 PHE A O 1
ATOM 2335 N N . SER A 1 292 ? 16.000 -6.337 -25.923 1.00 83.75 292 SER A N 1
ATOM 2336 C CA . SER A 1 292 ? 15.179 -7.393 -25.359 1.00 83.75 292 SER A CA 1
ATOM 2337 C C . SER A 1 292 ? 15.794 -7.884 -24.061 1.00 83.75 292 SER A C 1
ATOM 2339 O O . SER A 1 292 ? 17.016 -8.018 -23.935 1.00 83.75 292 SER A O 1
ATOM 2341 N N . PHE A 1 293 ? 14.917 -8.122 -23.092 1.00 90.31 293 PHE A N 1
ATOM 2342 C CA . PHE A 1 293 ? 15.273 -8.435 -21.719 1.00 90.31 293 PHE A CA 1
ATOM 2343 C C . PHE A 1 293 ? 14.793 -9.840 -21.391 1.00 90.31 293 PHE A C 1
ATOM 2345 O O . PHE A 1 293 ? 13.616 -10.176 -21.561 1.00 90.31 293 PHE A O 1
ATOM 2352 N N . ARG A 1 294 ? 15.704 -10.673 -20.894 1.00 91.81 294 ARG A N 1
ATOM 2353 C CA . ARG A 1 294 ? 15.380 -12.024 -20.440 1.00 91.81 294 ARG A CA 1
ATOM 2354 C C . ARG A 1 294 ? 16.054 -12.296 -19.110 1.00 91.81 294 ARG A C 1
ATOM 2356 O O . ARG A 1 294 ? 17.261 -12.162 -18.990 1.00 91.81 294 ARG A O 1
ATOM 2363 N N . PHE A 1 295 ? 15.277 -12.746 -18.134 1.00 91.75 295 PHE A N 1
ATOM 2364 C CA . PHE A 1 295 ? 15.805 -13.225 -16.861 1.00 91.75 295 PHE A CA 1
ATOM 2365 C C . PHE A 1 295 ? 15.715 -14.749 -16.811 1.00 91.75 295 PHE A C 1
ATOM 2367 O O . PHE A 1 295 ? 14.625 -15.302 -16.981 1.00 91.75 295 PHE A O 1
ATOM 2374 N N . ASP A 1 296 ? 16.841 -15.425 -16.600 1.00 89.25 296 ASP A N 1
ATOM 2375 C CA . ASP A 1 296 ? 16.912 -16.895 -16.555 1.00 89.25 296 ASP A CA 1
ATOM 2376 C C . ASP A 1 296 ? 16.679 -17.487 -15.154 1.00 89.25 296 ASP A C 1
ATOM 2378 O O . ASP A 1 296 ? 16.481 -18.693 -15.023 1.00 89.25 296 ASP A O 1
ATOM 2382 N N . GLY A 1 297 ? 16.626 -16.641 -14.124 1.00 81.88 297 GLY A N 1
ATOM 2383 C CA . GLY A 1 297 ? 16.518 -17.051 -12.725 1.00 81.88 297 GLY A CA 1
ATOM 2384 C C . GLY A 1 297 ? 17.687 -16.565 -11.876 1.00 81.88 297 GLY A C 1
ATOM 2385 O O . GLY A 1 297 ? 17.510 -16.372 -10.674 1.00 81.88 297 GLY A O 1
ATOM 2386 N N . GLU A 1 298 ? 18.831 -16.306 -12.502 1.00 84.62 298 GLU A N 1
ATOM 2387 C CA . GLU A 1 298 ? 20.053 -15.859 -11.837 1.00 84.62 298 GLU A CA 1
ATOM 2388 C C . GLU A 1 298 ? 20.566 -14.542 -12.404 1.00 84.62 298 GLU A C 1
ATOM 2390 O O . GLU A 1 298 ? 21.029 -13.709 -11.631 1.00 84.62 298 GLU A O 1
ATOM 2395 N N . ARG A 1 299 ? 20.473 -14.348 -13.727 1.00 89.75 299 ARG A N 1
ATOM 2396 C CA . ARG A 1 299 ? 21.000 -13.169 -14.413 1.00 89.75 299 ARG A CA 1
ATOM 2397 C C . ARG A 1 299 ? 20.016 -12.542 -15.385 1.00 89.75 299 ARG A C 1
ATOM 2399 O O . ARG A 1 299 ? 19.251 -13.222 -16.078 1.00 89.75 299 ARG A O 1
ATOM 2406 N N . LEU A 1 300 ? 20.066 -11.214 -15.459 1.00 94.06 300 LEU A N 1
ATOM 2407 C CA . LEU A 1 300 ? 19.429 -10.454 -16.530 1.00 94.06 300 LEU A CA 1
ATOM 2408 C C . LEU A 1 300 ? 20.308 -10.451 -17.786 1.00 94.06 300 LEU A C 1
ATOM 2410 O O . LEU A 1 300 ? 21.432 -9.957 -17.767 1.00 94.06 300 LEU A O 1
ATOM 2414 N N . HIS A 1 301 ? 19.752 -10.928 -18.894 1.00 91.31 301 HIS A N 1
ATOM 2415 C CA . HIS A 1 301 ? 20.340 -10.846 -20.226 1.00 91.31 301 HIS A CA 1
ATOM 2416 C C . HIS A 1 301 ? 19.695 -9.696 -20.992 1.00 91.31 301 HIS A C 1
ATOM 2418 O O . HIS A 1 301 ? 18.481 -9.709 -21.222 1.00 91.31 301 HIS A O 1
ATOM 2424 N N . ILE A 1 302 ? 20.514 -8.724 -21.391 1.00 91.31 302 ILE A N 1
ATOM 2425 C CA . ILE A 1 302 ? 20.121 -7.596 -22.237 1.00 91.31 302 ILE A CA 1
ATOM 2426 C C . ILE A 1 302 ? 20.722 -7.841 -23.617 1.00 91.31 302 ILE A C 1
ATOM 2428 O O . ILE A 1 302 ? 21.936 -7.964 -23.761 1.00 91.31 302 ILE A O 1
ATOM 2432 N N . THR A 1 303 ? 19.879 -7.943 -24.639 1.00 87.00 303 THR A N 1
ATOM 2433 C CA . THR A 1 303 ? 20.340 -8.138 -26.020 1.00 87.00 303 THR A CA 1
ATOM 2434 C C . THR A 1 303 ? 19.794 -7.039 -26.912 1.00 87.00 303 THR A C 1
ATOM 2436 O O . THR A 1 303 ? 18.602 -6.743 -26.879 1.00 87.00 303 THR A O 1
ATOM 2439 N N . GLN A 1 304 ? 20.663 -6.430 -27.714 1.00 82.31 304 GLN A N 1
ATOM 2440 C CA . GLN A 1 304 ? 20.262 -5.463 -28.731 1.00 82.31 304 GLN A CA 1
ATOM 2441 C C . GLN A 1 304 ? 19.746 -6.245 -29.946 1.00 82.31 304 GLN A C 1
ATOM 2443 O O . GLN A 1 304 ? 20.513 -6.914 -30.636 1.00 82.31 304 GLN A O 1
ATOM 2448 N N . ALA A 1 305 ? 18.434 -6.220 -30.170 1.00 62.03 305 ALA A N 1
ATOM 2449 C CA . ALA A 1 305 ? 17.769 -7.019 -31.195 1.00 62.03 305 ALA A CA 1
ATOM 2450 C C . ALA A 1 305 ? 17.996 -6.454 -32.610 1.00 62.03 305 ALA A C 1
ATOM 2452 O O . ALA A 1 305 ? 18.166 -7.227 -33.550 1.00 62.03 305 ALA A O 1
ATOM 2453 N N . ALA A 1 306 ? 18.025 -5.123 -32.765 1.00 60.38 306 ALA A N 1
ATOM 2454 C CA . ALA A 1 306 ? 18.422 -4.422 -33.991 1.00 60.38 306 ALA A CA 1
ATOM 2455 C C . ALA A 1 306 ? 18.520 -2.901 -33.758 1.00 60.38 306 ALA A C 1
ATOM 2457 O O . ALA A 1 306 ? 17.768 -2.343 -32.959 1.00 60.38 306 ALA A O 1
ATOM 2458 N N . LYS A 1 307 ? 19.370 -2.207 -34.531 1.00 57.38 307 LYS A N 1
ATOM 2459 C CA . LYS A 1 307 ? 19.243 -0.754 -34.740 1.00 57.38 307 LYS A CA 1
ATOM 2460 C C . LYS A 1 307 ? 18.219 -0.533 -35.841 1.00 57.38 307 LYS A C 1
ATOM 2462 O O . LYS A 1 307 ? 18.507 -0.751 -37.021 1.00 57.38 307 LYS A O 1
ATOM 2467 N N . ARG A 1 308 ? 16.998 -0.146 -35.476 1.00 47.38 308 ARG A N 1
ATOM 2468 C CA . ARG A 1 308 ? 15.972 0.147 -36.473 1.00 47.38 308 ARG A CA 1
ATOM 2469 C C . ARG A 1 308 ? 16.243 1.535 -37.018 1.00 47.38 308 ARG A C 1
ATOM 2471 O O . ARG A 1 308 ? 15.848 2.512 -36.395 1.00 47.38 308 ARG A O 1
ATOM 2478 N N . LYS A 1 309 ? 16.876 1.623 -38.194 1.00 41.50 309 LYS A N 1
ATOM 2479 C CA . LYS A 1 309 ? 16.834 2.871 -38.955 1.00 41.50 309 LYS A CA 1
ATOM 2480 C C . LYS A 1 309 ? 15.370 3.179 -39.243 1.00 41.50 309 LYS A C 1
ATOM 2482 O O . LYS A 1 309 ? 14.708 2.397 -39.933 1.00 41.50 309 LYS A O 1
ATOM 2487 N N . LEU A 1 310 ? 14.847 4.273 -38.704 1.00 40.22 310 LEU A N 1
ATOM 2488 C CA . LEU A 1 310 ? 13.555 4.791 -39.115 1.00 40.22 310 LEU A CA 1
ATOM 2489 C C . LEU A 1 310 ? 13.727 5.246 -40.567 1.00 40.22 310 LEU A C 1
ATOM 2491 O O . LEU A 1 310 ? 14.151 6.364 -40.841 1.00 40.22 310 LEU A O 1
ATOM 2495 N N . MET A 1 311 ? 13.456 4.346 -41.524 1.00 32.62 311 MET A N 1
ATOM 2496 C CA . MET A 1 311 ? 13.326 4.740 -42.922 1.00 32.62 311 MET A CA 1
ATOM 2497 C C . MET A 1 311 ? 12.299 5.866 -42.955 1.00 32.62 311 MET A C 1
ATOM 2499 O O . MET A 1 311 ? 11.152 5.678 -42.538 1.00 32.62 311 MET A O 1
ATOM 2503 N N . GLY A 1 312 ? 12.723 7.042 -43.420 1.00 34.78 312 GLY A N 1
ATOM 2504 C CA . GLY A 1 312 ? 11.812 8.124 -43.745 1.00 34.78 312 GLY A CA 1
ATOM 2505 C C . GLY A 1 312 ? 10.719 7.551 -44.636 1.00 34.78 312 GLY A C 1
ATOM 2506 O O . GLY A 1 312 ? 10.993 7.120 -45.753 1.00 34.78 312 GLY A O 1
ATOM 2507 N N . CYS A 1 313 ? 9.504 7.455 -44.096 1.00 27.48 313 CYS A N 1
ATOM 2508 C CA . CYS A 1 313 ? 8.361 6.949 -44.833 1.00 27.48 313 CYS A CA 1
ATOM 2509 C C . CYS A 1 313 ? 8.230 7.801 -46.097 1.00 27.48 313 CYS A C 1
ATOM 2511 O O . CYS A 1 313 ? 8.056 9.020 -46.003 1.00 27.48 313 CYS A O 1
ATOM 2513 N N . GLN A 1 314 ? 8.373 7.173 -47.264 1.00 32.69 314 GLN A N 1
ATOM 2514 C CA . GLN A 1 314 ? 8.043 7.816 -48.524 1.00 32.69 314 GLN A CA 1
ATOM 2515 C C . GLN A 1 314 ? 6.588 8.287 -48.444 1.00 32.69 314 GLN A C 1
ATOM 2517 O O . GLN A 1 314 ? 5.693 7.546 -48.043 1.00 32.69 314 GLN A O 1
ATOM 2522 N N . SER A 1 315 ? 6.399 9.557 -48.780 1.00 37.66 315 SER A N 1
ATOM 2523 C CA . SER A 1 315 ? 5.147 10.302 -48.886 1.00 37.66 315 SER A CA 1
ATOM 2524 C C . SER A 1 315 ? 3.928 9.458 -49.288 1.00 37.66 315 SER A C 1
ATOM 2526 O O . SER A 1 315 ? 3.658 9.290 -50.472 1.00 37.66 315 SER A O 1
ATOM 2528 N N . SER A 1 316 ? 3.164 8.961 -48.312 1.00 38.34 316 SER A N 1
ATOM 2529 C CA . SER A 1 316 ? 1.730 8.659 -48.455 1.00 38.34 316 SER A CA 1
ATOM 2530 C C . SER A 1 316 ? 1.117 8.330 -47.087 1.00 38.34 316 SER A C 1
ATOM 2532 O O . SER A 1 316 ? 1.079 7.186 -46.656 1.00 38.34 316 SER A O 1
ATOM 2534 N N . GLY A 1 317 ? 0.646 9.367 -46.386 1.00 43.78 317 GLY A N 1
ATOM 2535 C CA . GLY A 1 317 ? -0.078 9.250 -45.113 1.00 43.78 317 GLY A CA 1
ATOM 2536 C C . GLY A 1 317 ? 0.766 9.643 -43.901 1.00 43.78 317 GLY A C 1
ATOM 2537 O O . GLY A 1 317 ? 1.427 8.808 -43.292 1.00 43.78 317 GLY A O 1
ATOM 2538 N N . GLY A 1 318 ? 0.763 10.931 -43.546 1.00 49.56 318 GLY A N 1
ATOM 2539 C CA . GLY A 1 318 ? 1.408 11.405 -42.317 1.00 49.56 318 GLY A CA 1
ATOM 2540 C C . GLY A 1 318 ? 0.781 10.758 -41.076 1.00 49.56 318 GLY A C 1
ATOM 2541 O O . GLY A 1 318 ? -0.423 10.524 -41.044 1.00 49.56 318 GLY A O 1
ATOM 2542 N N . ALA A 1 319 ? 1.588 10.484 -40.047 1.00 54.56 319 ALA A N 1
ATOM 2543 C CA . ALA A 1 319 ? 1.175 9.858 -38.782 1.00 54.56 319 ALA A CA 1
ATOM 2544 C C . ALA A 1 319 ? 0.343 10.798 -37.871 1.00 54.56 319 ALA A C 1
ATOM 2546 O O . ALA A 1 319 ? 0.549 10.870 -36.663 1.00 54.56 319 ALA A O 1
ATOM 2547 N N . GLY A 1 320 ? -0.584 11.561 -38.450 1.00 60.94 320 GLY A N 1
ATOM 2548 C CA . GLY A 1 320 ? -1.397 12.558 -37.765 1.00 60.94 320 GLY A CA 1
ATOM 2549 C C . GLY A 1 320 ? -2.731 12.796 -38.469 1.00 60.94 320 GLY A C 1
ATOM 2550 O O . GLY A 1 320 ? -2.981 12.288 -39.557 1.00 60.94 320 GLY A O 1
ATOM 2551 N N . CYS A 1 321 ? -3.617 13.570 -37.841 1.00 72.94 321 CYS A N 1
ATOM 2552 C CA . CYS A 1 321 ? -4.970 13.795 -38.363 1.00 72.94 321 CYS A CA 1
ATOM 2553 C C . CYS A 1 321 ? -5.061 14.786 -39.537 1.00 72.94 321 CYS A C 1
ATOM 2555 O O . CYS A 1 321 ? -6.165 15.094 -39.980 1.00 72.94 321 CYS A O 1
ATOM 2557 N N . GLY A 1 322 ? -3.939 15.341 -40.001 1.00 74.69 322 GLY A N 1
ATOM 2558 C CA . GLY A 1 322 ? -3.859 16.281 -41.122 1.00 74.69 322 GLY A CA 1
ATOM 2559 C C . GLY A 1 322 ? -4.419 17.681 -40.850 1.00 74.69 322 GLY A C 1
ATOM 2560 O O . GLY A 1 322 ? -4.240 18.571 -41.676 1.00 74.69 322 GLY A O 1
ATOM 2561 N N . LYS A 1 323 ? -5.077 17.908 -39.705 1.00 79.25 323 LYS A N 1
ATOM 2562 C CA . LYS A 1 323 ? -5.646 19.214 -39.339 1.00 79.25 323 LYS A CA 1
ATOM 2563 C C . LYS A 1 323 ? -4.560 20.209 -38.947 1.00 79.25 323 LYS A C 1
ATOM 2565 O O . LYS A 1 323 ? -3.545 19.814 -38.371 1.00 79.25 323 LYS A O 1
ATOM 2570 N N . THR A 1 324 ? -4.798 21.486 -39.225 1.00 82.50 324 THR A N 1
ATOM 2571 C CA . THR A 1 324 ? -3.914 22.582 -38.817 1.00 82.50 324 THR A CA 1
ATOM 2572 C C . THR A 1 324 ? -3.785 22.620 -37.298 1.00 82.50 324 THR A C 1
ATOM 2574 O O . THR A 1 324 ? -4.779 22.553 -36.579 1.00 82.50 324 THR A O 1
ATOM 2577 N N . ILE A 1 325 ? -2.554 22.699 -36.815 1.00 79.31 325 ILE A N 1
ATOM 2578 C CA . ILE A 1 325 ? -2.191 22.840 -35.413 1.00 79.31 325 ILE A CA 1
ATOM 2579 C C . ILE A 1 325 ? -1.271 24.047 -35.273 1.00 79.31 325 ILE A C 1
ATOM 2581 O O . ILE A 1 325 ? -0.445 24.322 -36.141 1.00 79.31 325 ILE A O 1
ATOM 2585 N N . ALA A 1 326 ? -1.406 24.739 -34.153 1.00 82.62 326 ALA A N 1
ATOM 2586 C CA . ALA A 1 326 ? -0.561 25.859 -33.785 1.00 82.62 326 ALA A CA 1
ATOM 2587 C C . ALA A 1 326 ? 0.097 25.533 -32.446 1.00 82.62 326 ALA A C 1
ATOM 2589 O O . ALA A 1 326 ? -0.610 25.206 -31.489 1.00 82.62 326 ALA A O 1
ATOM 2590 N N . TRP A 1 327 ? 1.427 25.617 -32.367 1.00 76.06 327 TRP A N 1
ATOM 2591 C CA . TRP A 1 327 ? 2.199 25.160 -31.202 1.00 76.06 327 TRP A CA 1
ATOM 2592 C C . TRP A 1 327 ? 1.714 25.770 -29.880 1.00 76.06 327 TRP A C 1
ATOM 2594 O O . TRP A 1 327 ? 1.530 25.074 -28.879 1.00 76.06 327 TRP A O 1
ATOM 2604 N N . HIS A 1 328 ? 1.420 27.073 -29.898 1.00 80.19 328 HIS A N 1
ATOM 2605 C CA . HIS A 1 328 ? 0.918 27.821 -28.745 1.00 80.19 328 HIS A CA 1
ATOM 2606 C C . HIS A 1 328 ? -0.480 27.374 -28.277 1.00 80.19 328 HIS A C 1
ATOM 2608 O O . HIS A 1 328 ? -0.790 27.515 -27.098 1.00 80.19 328 HIS A O 1
ATOM 2614 N N . ASN A 1 329 ? -1.291 26.788 -29.164 1.00 79.75 329 ASN A N 1
ATOM 2615 C CA . ASN A 1 329 ? -2.633 26.275 -28.861 1.00 79.75 329 ASN A CA 1
ATOM 2616 C C . ASN A 1 329 ? -2.633 24.798 -28.437 1.00 79.75 329 ASN A C 1
ATOM 2618 O O . ASN A 1 329 ? -3.676 24.257 -28.069 1.00 79.75 329 ASN A O 1
ATOM 2622 N N . MET A 1 330 ? -1.488 24.119 -28.516 1.00 77.62 330 MET A N 1
ATOM 2623 C CA . MET A 1 330 ? -1.360 22.724 -28.110 1.00 77.62 330 MET A CA 1
ATOM 2624 C C . MET A 1 330 ? -1.092 22.634 -26.610 1.00 77.62 330 MET A C 1
ATOM 2626 O O . MET A 1 330 ? -0.236 23.343 -26.075 1.00 77.62 330 MET A O 1
ATOM 2630 N N . ALA A 1 331 ? -1.804 21.729 -25.938 1.00 72.50 331 ALA A N 1
ATOM 2631 C CA . ALA A 1 331 ? -1.597 21.475 -24.519 1.00 72.50 331 ALA A CA 1
ATOM 2632 C C . ALA A 1 331 ? -0.248 20.767 -24.307 1.00 72.50 331 ALA A C 1
ATOM 2634 O O . ALA A 1 331 ? 0.026 19.794 -25.020 1.00 72.50 331 ALA A O 1
ATOM 2635 N N . PRO A 1 332 ? 0.588 21.200 -23.347 1.00 70.19 332 PRO A N 1
ATOM 2636 C CA . PRO A 1 332 ? 1.776 20.446 -22.970 1.00 70.19 332 PRO A CA 1
ATOM 2637 C C . PRO A 1 332 ? 1.391 19.035 -22.522 1.00 70.19 332 PRO A C 1
ATOM 2639 O O . PRO A 1 332 ? 0.311 18.800 -21.971 1.00 70.19 332 PRO A O 1
ATOM 2642 N N . VAL A 1 333 ? 2.265 18.068 -22.789 1.00 65.69 333 VAL A N 1
ATOM 2643 C CA . VAL A 1 333 ? 2.133 16.737 -22.204 1.00 65.69 333 VAL A CA 1
ATOM 2644 C C . VAL A 1 333 ? 2.396 16.892 -20.712 1.00 65.69 333 VAL A C 1
ATOM 2646 O O . VAL A 1 333 ? 3.535 17.048 -20.285 1.00 65.69 333 VAL A O 1
ATOM 2649 N N . GLU A 1 334 ? 1.322 16.896 -19.926 1.00 52.03 334 GLU A N 1
ATOM 2650 C CA . GLU A 1 334 ? 1.432 16.904 -18.473 1.00 52.03 334 GLU A CA 1
ATOM 2651 C C . GLU A 1 334 ? 2.215 15.673 -18.016 1.00 52.03 334 GLU A C 1
ATOM 2653 O O . GLU A 1 334 ? 1.911 14.538 -18.403 1.00 52.03 334 GLU A O 1
ATOM 2658 N N . LEU A 1 335 ? 3.236 15.919 -17.195 1.00 47.59 335 LEU A N 1
ATOM 2659 C CA . LEU A 1 335 ? 3.932 14.863 -16.480 1.00 47.59 335 LEU A CA 1
ATOM 2660 C C . LEU A 1 335 ? 2.908 14.113 -15.618 1.00 47.59 335 LEU A C 1
ATOM 2662 O O . LEU A 1 335 ? 2.047 14.759 -15.009 1.00 47.59 335 LEU A O 1
ATOM 2666 N N . PRO A 1 336 ? 2.980 12.773 -15.541 1.00 47.59 336 PRO A N 1
ATOM 2667 C CA . PRO A 1 336 ? 2.113 12.020 -14.653 1.00 47.59 336 PRO A CA 1
ATOM 2668 C C . PRO A 1 336 ? 2.160 12.607 -13.228 1.00 47.59 336 PRO A C 1
ATOM 2670 O O . PRO A 1 336 ? 3.240 13.005 -12.779 1.00 47.59 336 PRO A O 1
ATOM 2673 N N . PRO A 1 337 ? 1.022 12.672 -12.507 1.00 41.31 337 PRO A N 1
ATOM 2674 C CA . PRO A 1 337 ? 0.917 13.365 -11.219 1.00 41.31 337 PRO A CA 1
ATOM 2675 C C . PRO A 1 337 ? 1.958 12.919 -10.187 1.00 41.31 337 PRO A C 1
ATOM 2677 O O . PRO A 1 337 ? 2.372 13.707 -9.349 1.00 41.31 337 PRO A O 1
ATOM 2680 N N . GLU A 1 338 ? 2.413 11.672 -10.277 1.00 40.47 338 GLU A N 1
ATOM 2681 C CA . GLU A 1 338 ? 3.455 11.073 -9.437 1.00 40.47 338 GLU A CA 1
ATOM 2682 C C . GLU A 1 338 ? 4.855 11.714 -9.564 1.00 40.47 338 GLU A C 1
ATOM 2684 O O . GLU A 1 338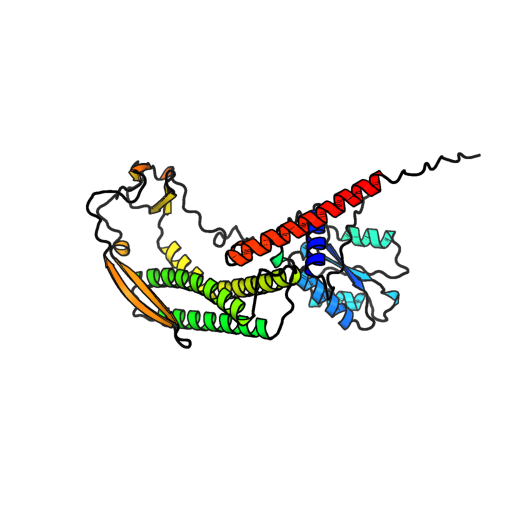 ? 5.719 11.434 -8.737 1.00 40.47 338 GLU A O 1
ATOM 2689 N N . PHE A 1 339 ? 5.081 12.593 -10.549 1.00 39.06 339 PHE A N 1
ATOM 2690 C CA . PHE A 1 339 ? 6.353 13.296 -10.781 1.00 39.06 339 PHE A CA 1
ATOM 2691 C C . PHE A 1 339 ? 6.267 14.819 -10.597 1.00 39.06 339 PHE A C 1
ATOM 2693 O O . PHE A 1 339 ? 7.247 15.528 -10.825 1.00 39.06 339 PHE A O 1
ATOM 2700 N N . VAL A 1 340 ? 5.111 15.345 -10.182 1.00 41.50 340 VAL A N 1
ATOM 2701 C CA . VAL A 1 340 ? 4.932 16.774 -9.899 1.00 41.50 340 VAL A CA 1
ATOM 2702 C C . VAL A 1 340 ? 5.289 17.026 -8.423 1.00 41.50 340 VAL A C 1
ATOM 2704 O O . VAL A 1 340 ? 4.606 16.493 -7.550 1.00 41.50 340 VAL A O 1
ATOM 2707 N N . PRO A 1 341 ? 6.308 17.848 -8.086 1.00 39.75 341 PRO A N 1
ATOM 2708 C CA . PRO A 1 341 ? 6.724 18.081 -6.693 1.00 39.75 341 PRO A CA 1
ATOM 2709 C C . PRO A 1 341 ? 5.617 18.662 -5.796 1.00 39.75 341 PRO A C 1
ATOM 2711 O O . PRO A 1 341 ? 5.629 18.475 -4.583 1.00 39.75 341 PRO A O 1
ATOM 2714 N N . SER A 1 342 ? 4.642 19.352 -6.394 1.00 36.94 342 SER A N 1
ATOM 2715 C CA . SER A 1 342 ? 3.450 19.899 -5.736 1.00 36.94 342 SER A CA 1
ATOM 2716 C C . SER A 1 342 ? 2.269 18.918 -5.653 1.00 36.94 342 SER A C 1
ATOM 2718 O O . SER A 1 342 ? 1.258 19.236 -5.032 1.00 36.94 342 SER A O 1
ATOM 2720 N N . ALA A 1 343 ? 2.393 17.711 -6.211 1.00 31.58 343 ALA A N 1
ATOM 2721 C CA . ALA A 1 343 ? 1.456 16.602 -6.035 1.00 31.58 343 ALA A CA 1
ATOM 2722 C C . ALA A 1 343 ? 1.948 15.623 -4.953 1.00 31.58 343 ALA A C 1
ATOM 2724 O O . ALA A 1 343 ? 1.781 14.412 -5.064 1.00 31.58 343 ALA A O 1
ATOM 2725 N N . SER A 1 344 ? 2.495 16.150 -3.853 1.00 29.48 344 SER A N 1
ATOM 2726 C CA . SER A 1 344 ? 2.878 15.396 -2.648 1.00 29.48 344 SER A CA 1
ATOM 2727 C C . SER A 1 344 ? 1.709 14.700 -1.930 1.00 29.48 344 SER A C 1
ATOM 2729 O O . SER A 1 344 ? 1.896 14.095 -0.878 1.00 29.48 344 SER A O 1
ATOM 2731 N N . ARG A 1 345 ? 0.505 14.707 -2.509 1.00 33.59 345 ARG A N 1
ATOM 2732 C CA . ARG A 1 345 ? -0.511 13.704 -2.201 1.00 33.59 345 ARG A CA 1
ATOM 2733 C C . ARG A 1 345 ? -0.305 12.532 -3.143 1.00 33.59 345 ARG A C 1
ATOM 2735 O O . ARG A 1 345 ? -0.772 12.565 -4.279 1.00 33.59 345 ARG A O 1
ATOM 2742 N N . VAL A 1 346 ? 0.391 11.513 -2.643 1.00 30.47 346 VAL A N 1
ATOM 2743 C CA . VAL A 1 346 ? 0.418 10.166 -3.220 1.00 30.47 346 VAL A CA 1
ATOM 2744 C C . VAL A 1 346 ? -1.015 9.811 -3.638 1.00 30.47 346 VAL A C 1
ATOM 2746 O O . VAL A 1 346 ? -1.877 9.606 -2.789 1.00 30.47 346 VAL A O 1
ATOM 2749 N N . LYS A 1 347 ? -1.309 9.828 -4.943 1.00 32.34 347 LYS A N 1
ATOM 2750 C CA . LYS A 1 347 ? -2.597 9.362 -5.466 1.00 32.34 347 LYS A CA 1
ATOM 2751 C C . LYS A 1 347 ? -2.531 7.839 -5.514 1.00 32.34 347 LYS A C 1
ATOM 2753 O O . LYS A 1 347 ? -1.872 7.268 -6.379 1.00 32.34 347 LYS A O 1
ATOM 2758 N N . THR A 1 348 ? -3.148 7.207 -4.526 1.00 39.34 348 THR A N 1
ATOM 2759 C CA . THR A 1 348 ? -3.135 5.766 -4.253 1.00 39.34 348 THR A CA 1
ATOM 2760 C C . THR A 1 348 ? -4.375 5.080 -4.835 1.00 39.34 348 THR A C 1
ATOM 2762 O O . THR A 1 348 ? -5.240 4.592 -4.108 1.00 39.34 348 THR A O 1
ATOM 2765 N N . ASP A 1 349 ? -4.481 5.075 -6.167 1.00 38.62 349 ASP A N 1
ATOM 2766 C CA . ASP A 1 349 ? -5.548 4.368 -6.890 1.00 38.62 349 ASP A CA 1
ATOM 2767 C C . ASP A 1 349 ? -5.182 2.884 -7.088 1.00 38.62 349 ASP A C 1
ATOM 2769 O O . ASP A 1 349 ? -4.790 2.467 -8.181 1.00 38.62 349 ASP A O 1
ATOM 2773 N N . ASP A 1 350 ? -5.315 2.061 -6.045 1.00 44.50 350 ASP A N 1
ATOM 2774 C CA . ASP A 1 350 ? -4.800 0.682 -6.049 1.00 44.50 350 ASP A CA 1
ATOM 2775 C C . ASP A 1 350 ? -5.699 -0.323 -6.794 1.00 44.50 350 ASP A C 1
ATOM 2777 O O . ASP A 1 350 ? -5.231 -1.347 -7.296 1.00 44.50 350 ASP A O 1
ATOM 2781 N N . VAL A 1 351 ? -6.980 -0.006 -6.996 1.00 44.03 351 VAL A N 1
ATOM 2782 C CA . VAL A 1 351 ? -7.887 -0.830 -7.819 1.00 44.03 351 VAL A CA 1
ATOM 2783 C C . VAL A 1 351 ? -7.506 -0.785 -9.305 1.00 44.03 351 VAL A C 1
ATOM 2785 O O . VAL A 1 351 ? -7.696 -1.770 -10.018 1.00 44.03 351 VAL A O 1
ATOM 2788 N N . ASN A 1 352 ? -6.886 0.306 -9.775 1.00 48.66 352 ASN A N 1
ATOM 2789 C CA . ASN A 1 352 ? -6.303 0.384 -11.122 1.00 48.66 352 ASN A CA 1
ATOM 2790 C C . ASN A 1 352 ? -5.007 -0.442 -11.261 1.00 48.66 352 ASN A C 1
ATOM 2792 O O . ASN A 1 352 ? -4.525 -0.631 -12.377 1.00 48.66 352 ASN A O 1
ATOM 2796 N N . ILE A 1 353 ? -4.431 -0.903 -10.146 1.00 49.50 353 ILE A N 1
ATOM 2797 C CA . ILE A 1 353 ? -3.158 -1.635 -10.079 1.00 49.50 353 ILE A CA 1
ATOM 2798 C C . ILE A 1 353 ? -3.384 -3.156 -10.052 1.00 49.50 353 ILE A C 1
ATOM 2800 O O . ILE A 1 353 ? -2.485 -3.928 -10.399 1.00 49.50 353 ILE A O 1
ATOM 2804 N N . LEU A 1 354 ? -4.585 -3.591 -9.665 1.00 48.22 354 LEU A N 1
ATOM 2805 C CA . LEU A 1 354 ? -5.024 -4.974 -9.810 1.00 48.22 354 LEU A CA 1
ATOM 2806 C C . LEU A 1 354 ? -5.145 -5.331 -11.296 1.00 48.22 354 LEU A C 1
ATOM 2808 O O . LEU A 1 354 ? -5.557 -4.512 -12.120 1.00 48.22 354 LEU A O 1
ATOM 2812 N N . PHE A 1 355 ? -4.819 -6.575 -11.639 1.00 54.31 355 PHE A N 1
ATOM 2813 C CA . PHE A 1 355 ? -5.097 -7.090 -12.975 1.00 54.31 355 PHE A CA 1
ATOM 2814 C C . PHE A 1 355 ? -6.620 -7.074 -13.255 1.00 54.31 355 PHE A C 1
ATOM 2816 O O . PHE A 1 355 ? -7.418 -7.106 -12.308 1.00 54.31 355 PHE A O 1
ATOM 2823 N N . PRO A 1 356 ? -7.040 -6.974 -14.532 1.00 63.28 356 PRO A N 1
ATOM 2824 C CA . PRO A 1 356 ? -8.409 -6.599 -14.907 1.00 63.28 356 PRO A CA 1
ATOM 2825 C C . PRO A 1 356 ? -9.514 -7.431 -14.244 1.00 63.28 356 PRO A C 1
ATOM 2827 O O . PRO A 1 356 ? -10.538 -6.890 -13.825 1.00 63.28 356 PRO A O 1
ATOM 2830 N N . GLU A 1 357 ? -9.294 -8.732 -14.100 1.00 61.66 357 GLU A N 1
ATOM 2831 C CA . GLU A 1 357 ? -10.233 -9.680 -13.512 1.00 61.66 357 GLU A CA 1
ATOM 2832 C C . GLU A 1 357 ? -10.421 -9.432 -12.003 1.00 61.66 357 GLU A C 1
ATOM 2834 O O . GLU A 1 357 ? -11.552 -9.312 -11.531 1.00 61.66 357 GLU A O 1
ATOM 2839 N N . ALA A 1 358 ? -9.329 -9.249 -11.249 1.00 54.34 358 ALA A N 1
ATOM 2840 C CA . ALA A 1 358 ? -9.388 -8.940 -9.817 1.00 54.34 358 ALA A CA 1
ATOM 2841 C C . ALA A 1 358 ? -10.016 -7.566 -9.541 1.00 54.34 358 ALA A C 1
ATOM 2843 O O . ALA A 1 358 ? -10.761 -7.399 -8.571 1.00 54.34 358 ALA A O 1
ATOM 2844 N N . ARG A 1 359 ? -9.766 -6.591 -10.423 1.00 60.38 359 ARG A N 1
ATOM 2845 C CA . ARG A 1 359 ? -10.375 -5.259 -10.358 1.00 60.38 359 ARG A CA 1
ATOM 2846 C C . ARG A 1 359 ? -11.902 -5.330 -10.443 1.00 60.38 359 ARG A C 1
ATOM 2848 O O . ARG A 1 359 ? -12.590 -4.761 -9.597 1.00 60.38 359 ARG A O 1
ATOM 2855 N N . LEU A 1 360 ? -12.432 -6.034 -11.444 1.00 63.81 360 LEU A N 1
ATOM 2856 C CA . LEU A 1 360 ? -13.878 -6.162 -11.660 1.00 63.81 360 LEU A CA 1
ATOM 2857 C C . LEU A 1 360 ? -14.572 -6.839 -10.472 1.00 63.81 360 LEU A C 1
ATOM 2859 O O . LEU A 1 360 ? -15.603 -6.353 -9.995 1.00 63.81 360 LEU A O 1
ATOM 2863 N N . CYS A 1 361 ? -13.982 -7.919 -9.960 1.00 59.69 361 CYS A N 1
ATOM 2864 C CA . CYS A 1 361 ? -14.518 -8.658 -8.822 1.00 59.69 361 CYS A CA 1
ATOM 2865 C C . CYS A 1 361 ? -14.516 -7.824 -7.536 1.00 59.69 361 CYS A C 1
ATOM 2867 O O . CYS A 1 361 ? -15.532 -7.782 -6.837 1.00 59.69 361 CYS A O 1
ATOM 2869 N N . PHE A 1 362 ? -13.429 -7.099 -7.249 1.00 56.41 362 PHE A N 1
ATOM 2870 C CA . PHE A 1 362 ? -13.353 -6.240 -6.068 1.00 56.41 362 PHE A CA 1
ATOM 2871 C C . PHE A 1 362 ? -14.361 -5.081 -6.131 1.00 56.41 362 PHE A C 1
ATOM 2873 O O . PHE A 1 362 ? -15.104 -4.863 -5.171 1.00 56.41 362 PHE A O 1
ATOM 2880 N N . SER A 1 363 ? -14.464 -4.383 -7.270 1.00 64.31 363 SER A N 1
ATOM 2881 C CA . SER A 1 363 ? -15.446 -3.305 -7.456 1.00 64.31 363 SER A CA 1
ATOM 2882 C C . SER A 1 363 ? -16.890 -3.802 -7.307 1.00 64.31 363 SER A C 1
ATOM 2884 O O . SER A 1 363 ? -17.715 -3.133 -6.677 1.00 64.31 363 SER A O 1
ATOM 2886 N N . TYR A 1 364 ? -17.205 -4.991 -7.835 1.00 64.75 364 TYR A N 1
ATOM 2887 C CA . TYR A 1 364 ? -18.523 -5.612 -7.679 1.00 64.75 364 TYR A CA 1
ATOM 2888 C C . TYR A 1 364 ? -18.831 -5.944 -6.212 1.00 64.75 364 TYR A C 1
ATOM 2890 O O . TYR A 1 364 ? -19.892 -5.569 -5.701 1.00 64.75 364 TYR A O 1
ATOM 2898 N N . MET A 1 365 ? -17.889 -6.589 -5.519 1.00 65.94 365 MET A N 1
ATOM 2899 C CA . MET A 1 365 ? -17.998 -6.946 -4.104 1.00 65.94 365 MET A CA 1
ATOM 2900 C C . MET A 1 365 ? -18.202 -5.720 -3.210 1.00 65.94 365 MET A C 1
ATOM 2902 O O . MET A 1 365 ? -19.157 -5.665 -2.431 1.00 65.94 365 MET A O 1
ATOM 2906 N N . TYR A 1 366 ? -17.347 -4.708 -3.355 1.00 56.72 366 TYR A N 1
ATOM 2907 C CA . TYR A 1 366 ? -17.440 -3.465 -2.594 1.00 56.72 366 TYR A CA 1
ATOM 2908 C C . TYR A 1 366 ? -18.780 -2.754 -2.846 1.00 56.72 366 TYR A C 1
ATOM 2910 O O . TYR A 1 366 ? -19.478 -2.361 -1.908 1.00 56.72 366 TYR A O 1
ATOM 2918 N N . GLY A 1 367 ? -19.213 -2.687 -4.111 1.00 61.97 367 GLY A N 1
ATOM 2919 C CA . GLY A 1 367 ? -20.515 -2.134 -4.484 1.00 61.97 367 GLY A CA 1
ATOM 2920 C C . GLY A 1 367 ? -21.713 -2.928 -3.945 1.00 61.97 367 GLY A C 1
ATOM 2921 O O . GLY A 1 367 ? -22.769 -2.342 -3.693 1.00 61.97 367 GLY A O 1
ATOM 2922 N N . LYS A 1 368 ? -21.591 -4.248 -3.758 1.00 67.31 368 LYS A N 1
ATOM 2923 C CA . LYS A 1 368 ? -22.617 -5.096 -3.125 1.00 67.31 368 LYS A CA 1
ATOM 2924 C C . LYS A 1 368 ? -22.708 -4.813 -1.622 1.00 67.31 368 LYS A C 1
ATOM 2926 O O . LYS A 1 368 ? -23.808 -4.601 -1.116 1.00 67.31 368 LYS A O 1
ATOM 2931 N N . LEU A 1 369 ? -21.569 -4.729 -0.932 1.00 56.34 369 LEU A N 1
ATOM 2932 C CA . LEU A 1 369 ? -21.508 -4.448 0.507 1.00 56.34 369 LEU A CA 1
ATOM 2933 C C . LEU A 1 369 ? -22.028 -3.043 0.846 1.00 56.34 369 LEU A C 1
ATOM 2935 O O . LEU A 1 369 ? -22.864 -2.906 1.736 1.00 56.34 369 LEU A O 1
ATOM 2939 N N . ILE A 1 370 ? -21.657 -2.012 0.076 1.00 61.62 370 ILE A N 1
ATOM 2940 C CA . ILE A 1 370 ? -22.221 -0.658 0.242 1.00 61.62 370 ILE A CA 1
ATOM 2941 C C . ILE A 1 370 ? -23.743 -0.653 0.066 1.00 61.62 370 ILE A C 1
ATOM 2943 O O . ILE A 1 370 ? -24.465 0.001 0.827 1.00 61.62 370 ILE A O 1
ATOM 2947 N N . ARG A 1 371 ? -24.262 -1.385 -0.927 1.00 65.31 371 ARG A N 1
ATOM 2948 C CA . ARG A 1 371 ? -25.711 -1.496 -1.158 1.00 65.31 371 ARG A CA 1
ATOM 2949 C C . ARG A 1 371 ? -26.427 -2.183 0.004 1.00 65.31 371 ARG A C 1
ATOM 2951 O O . ARG A 1 371 ? -27.493 -1.730 0.410 1.00 65.31 371 ARG A O 1
ATOM 2958 N N . MET A 1 372 ? -25.822 -3.208 0.599 1.00 59.16 372 MET A N 1
ATOM 2959 C CA . MET A 1 372 ? -26.353 -3.842 1.808 1.00 59.16 372 MET A CA 1
ATOM 2960 C C . MET A 1 372 ? -26.345 -2.883 3.010 1.00 59.16 372 MET A C 1
ATOM 2962 O O . MET A 1 372 ? -27.367 -2.729 3.680 1.00 59.16 372 MET A O 1
ATOM 2966 N N . CYS A 1 373 ? -25.243 -2.165 3.247 1.00 48.53 373 CYS A N 1
ATOM 2967 C CA . CYS A 1 373 ? -25.138 -1.190 4.339 1.00 48.53 373 CYS A CA 1
ATOM 2968 C C . CYS A 1 373 ? -26.136 -0.023 4.193 1.00 48.53 373 CYS A C 1
ATOM 2970 O O . CYS A 1 373 ? -26.748 0.411 5.174 1.00 48.53 373 CYS A O 1
ATOM 2972 N N . SER A 1 374 ? -26.349 0.467 2.968 1.00 54.88 374 SER A N 1
ATOM 2973 C CA . SER A 1 374 ? -27.318 1.534 2.674 1.00 54.88 374 SER A CA 1
ATOM 2974 C C . SER A 1 374 ? -28.778 1.065 2.760 1.00 54.88 374 SER A C 1
ATOM 2976 O O . SER A 1 374 ? -29.626 1.825 3.236 1.00 54.88 374 SER A O 1
ATOM 2978 N N . ALA A 1 375 ? -29.082 -0.192 2.419 1.00 50.97 375 ALA A N 1
ATOM 2979 C CA . ALA A 1 375 ? -30.406 -0.785 2.625 1.00 50.97 375 ALA A CA 1
ATOM 2980 C C . ALA A 1 375 ? -30.761 -0.902 4.121 1.00 50.97 375 ALA A C 1
ATOM 2982 O O . ALA A 1 375 ? -31.860 -0.526 4.530 1.00 50.97 375 ALA A O 1
ATOM 2983 N N . ILE A 1 376 ? -29.807 -1.306 4.972 1.00 48.78 376 ILE A N 1
ATOM 2984 C CA . ILE A 1 376 ? -29.987 -1.366 6.437 1.00 48.78 376 ILE A CA 1
ATOM 2985 C C . ILE A 1 376 ? -30.323 0.023 7.023 1.00 48.78 376 ILE A C 1
ATOM 2987 O O . ILE A 1 376 ? -31.105 0.130 7.976 1.00 48.78 376 ILE A O 1
ATOM 2991 N N . ARG A 1 377 ? -29.795 1.110 6.434 1.00 42.75 377 ARG A N 1
ATOM 2992 C CA . ARG A 1 377 ? -30.138 2.498 6.799 1.00 42.75 377 ARG A CA 1
ATOM 2993 C C . ARG A 1 377 ? -31.586 2.857 6.488 1.00 42.75 377 ARG A C 1
ATOM 2995 O O . ARG A 1 377 ? -32.230 3.469 7.337 1.00 42.75 377 ARG A O 1
ATOM 3002 N N . GLN A 1 378 ? -32.095 2.494 5.311 1.00 45.50 378 GLN A N 1
ATOM 3003 C CA . GLN A 1 378 ? -33.484 2.786 4.937 1.00 45.50 378 GLN A CA 1
ATOM 3004 C C . GLN A 1 378 ? -34.458 2.076 5.882 1.00 45.50 378 GLN A C 1
ATOM 3006 O O . GLN A 1 378 ? -35.397 2.698 6.376 1.00 45.50 378 GLN A O 1
ATOM 3011 N N . THR A 1 379 ? -34.158 0.829 6.250 1.00 40.28 379 THR A N 1
ATOM 3012 C CA . THR A 1 379 ? -34.951 0.054 7.210 1.00 40.28 379 THR A CA 1
ATOM 3013 C C . THR A 1 379 ? -34.896 0.651 8.622 1.00 40.28 379 THR A C 1
ATOM 3015 O O . THR A 1 379 ? -35.935 0.829 9.252 1.00 40.28 379 THR A O 1
ATOM 3018 N N . ARG A 1 380 ? -33.718 1.059 9.126 1.00 36.00 380 ARG A N 1
ATOM 3019 C CA . ARG A 1 380 ? -33.592 1.717 10.448 1.00 36.00 380 ARG A CA 1
ATOM 3020 C C . ARG A 1 380 ? -34.224 3.114 10.498 1.00 36.00 380 ARG A C 1
ATOM 3022 O O . ARG A 1 380 ? -34.799 3.478 11.523 1.00 36.00 380 ARG A O 1
ATOM 3029 N N . ALA A 1 381 ? -34.134 3.892 9.419 1.00 38.91 381 ALA A N 1
ATOM 3030 C CA . ALA A 1 381 ? -34.780 5.200 9.309 1.00 38.91 381 ALA A CA 1
ATOM 3031 C C . ALA A 1 381 ? -36.311 5.074 9.232 1.00 38.91 381 ALA A C 1
ATOM 3033 O O . ALA A 1 381 ? -37.015 5.860 9.864 1.00 38.91 381 ALA A O 1
ATOM 3034 N N . ALA A 1 382 ? -36.825 4.060 8.529 1.00 39.16 382 ALA A N 1
ATOM 3035 C CA . ALA A 1 382 ? -38.249 3.736 8.493 1.00 39.16 382 ALA A CA 1
ATOM 3036 C C . ALA A 1 382 ? -38.768 3.276 9.867 1.00 39.16 382 ALA A C 1
ATOM 3038 O O . ALA A 1 382 ? -39.796 3.770 10.320 1.00 39.16 382 ALA A O 1
ATOM 3039 N N . ILE A 1 383 ? -38.020 2.427 10.584 1.00 43.41 383 ILE A N 1
ATOM 3040 C CA . ILE A 1 383 ? -38.373 1.982 11.945 1.00 43.41 383 ILE A CA 1
ATOM 3041 C C . ILE A 1 383 ? -38.382 3.158 12.934 1.00 43.41 383 ILE A C 1
ATOM 3043 O O . ILE A 1 383 ? -39.315 3.281 13.721 1.00 43.41 383 ILE A O 1
ATOM 3047 N N . ARG A 1 384 ? -37.402 4.073 12.876 1.00 41.38 384 ARG A N 1
ATOM 3048 C CA . ARG A 1 384 ? -37.395 5.284 13.724 1.00 41.38 384 ARG A CA 1
ATOM 3049 C C . ARG A 1 384 ? -38.553 6.241 13.431 1.00 41.38 384 ARG A C 1
ATOM 3051 O O . ARG A 1 384 ? -39.002 6.912 14.349 1.00 41.38 384 ARG A O 1
ATOM 3058 N N . ARG A 1 385 ? -39.036 6.307 12.186 1.00 46.75 385 ARG A N 1
ATOM 3059 C CA . ARG A 1 385 ? -40.231 7.093 11.823 1.00 46.75 385 ARG A CA 1
ATOM 3060 C C . ARG A 1 385 ? -41.542 6.409 12.225 1.00 46.75 385 ARG A C 1
ATOM 3062 O O . ARG A 1 385 ? -42.548 7.094 12.351 1.00 46.75 385 ARG A O 1
ATOM 3069 N N . ALA A 1 386 ? -41.534 5.090 12.416 1.00 40.50 386 ALA A N 1
ATOM 3070 C CA . ALA A 1 386 ? -42.718 4.296 12.737 1.00 40.50 386 ALA A CA 1
ATOM 3071 C C . ALA A 1 386 ? -42.981 4.133 14.246 1.00 40.50 386 ALA A C 1
ATOM 3073 O O . ALA A 1 386 ? -44.047 3.645 14.611 1.00 40.50 386 ALA A O 1
ATOM 3074 N N . ILE A 1 387 ? -42.048 4.523 15.123 1.00 41.03 387 ILE A N 1
ATOM 3075 C CA . ILE A 1 387 ? -42.259 4.528 16.579 1.00 41.03 387 ILE A CA 1
ATOM 3076 C C . ILE A 1 387 ? -42.860 5.890 16.957 1.00 41.03 387 ILE A C 1
ATOM 3078 O O . ILE A 1 387 ? -42.142 6.891 16.892 1.00 41.03 387 ILE A O 1
ATOM 3082 N N . PRO A 1 388 ? -44.145 5.976 17.352 1.00 40.62 388 PRO A N 1
ATOM 3083 C CA . PRO A 1 388 ? -44.722 7.232 17.807 1.00 40.62 388 PRO A CA 1
ATOM 3084 C C . PRO A 1 388 ? -44.014 7.642 19.099 1.00 40.62 388 PRO A C 1
ATOM 3086 O O . PRO A 1 388 ? -43.967 6.872 20.062 1.00 40.62 388 PRO A O 1
ATOM 3089 N N . HIS A 1 389 ? -43.450 8.849 19.129 1.00 47.97 389 HIS A N 1
ATOM 3090 C CA . HIS A 1 389 ? -43.026 9.464 20.379 1.00 47.97 389 HIS A CA 1
ATOM 3091 C C . HIS A 1 389 ? -44.267 9.624 21.260 1.00 47.97 389 HIS A C 1
ATOM 3093 O O . HIS A 1 389 ? -45.122 10.458 20.980 1.00 47.97 389 HIS A O 1
ATOM 3099 N N . GLY A 1 390 ? -44.386 8.780 22.287 1.00 39.50 390 GLY A N 1
ATOM 3100 C CA . GLY A 1 390 ? -45.440 8.896 23.284 1.00 39.50 390 GLY A CA 1
ATOM 3101 C C . GLY A 1 390 ? -45.385 10.272 23.940 1.00 39.50 390 GLY A C 1
ATOM 3102 O O . GLY A 1 390 ? -44.367 10.633 24.537 1.00 39.50 390 GLY A O 1
ATOM 3103 N N . ASP A 1 391 ? -46.480 11.012 23.788 1.00 39.06 391 ASP A N 1
ATOM 3104 C CA . ASP A 1 391 ? -46.760 12.288 24.434 1.00 39.06 391 ASP A CA 1
ATOM 3105 C C . ASP A 1 391 ? -46.409 12.225 25.924 1.00 39.06 391 ASP A C 1
ATOM 3107 O O . ASP A 1 391 ? -47.038 11.514 26.711 1.00 39.06 391 ASP A O 1
ATOM 3111 N N . ARG A 1 392 ? -45.404 13.001 26.337 1.00 41.72 392 ARG A N 1
ATOM 3112 C CA . ARG A 1 392 ? -45.281 13.417 27.733 1.00 41.72 392 ARG A CA 1
ATOM 3113 C C . ARG A 1 392 ? -46.009 14.742 27.865 1.00 41.72 392 ARG A C 1
ATOM 3115 O O . ARG A 1 392 ? -45.429 15.797 27.621 1.00 41.72 392 ARG A O 1
ATOM 3122 N N . SER A 1 393 ? -47.282 14.672 28.242 1.00 36.56 393 SER A N 1
ATOM 3123 C CA . SER A 1 393 ? -48.031 15.846 28.683 1.00 36.56 393 SER A CA 1
ATOM 3124 C C . SER A 1 393 ? -47.345 16.487 29.900 1.00 36.56 393 SER A C 1
ATOM 3126 O O . SER A 1 393 ? -46.817 15.770 30.758 1.00 36.56 393 SER A O 1
ATOM 3128 N N . PRO A 1 394 ? -47.347 17.825 30.006 1.00 45.91 394 PRO A N 1
ATOM 3129 C CA . PRO A 1 394 ? -46.742 18.524 31.125 1.00 45.91 394 PRO A CA 1
ATOM 3130 C C . PRO A 1 394 ? -47.701 18.486 32.319 1.00 45.91 394 PRO A C 1
ATOM 3132 O O . PRO A 1 394 ? -48.796 19.041 32.266 1.00 45.91 394 PRO A O 1
ATOM 3135 N N . MET A 1 395 ? -47.295 17.849 33.417 1.00 38.62 395 MET A N 1
ATOM 3136 C CA . MET A 1 395 ? -47.920 18.102 34.717 1.00 38.62 395 MET A CA 1
ATOM 3137 C C . MET A 1 395 ? -47.414 19.458 35.207 1.00 38.62 395 MET A C 1
ATOM 3139 O O . MET A 1 395 ? -46.262 19.595 35.622 1.00 38.62 395 MET A O 1
ATOM 3143 N N . GLY A 1 396 ? -48.274 20.466 35.053 1.00 40.72 396 GLY A N 1
ATOM 3144 C CA . GLY A 1 396 ? -48.108 21.797 35.615 1.00 40.72 396 GLY A CA 1
ATOM 3145 C C . GLY A 1 396 ? -48.113 21.771 37.141 1.00 40.72 396 GLY A C 1
ATOM 3146 O O . GLY A 1 396 ? -48.663 20.865 37.767 1.00 40.72 396 GLY A O 1
ATOM 3147 N N . GLY A 1 397 ? -47.459 22.774 37.716 1.00 43.53 397 GLY A N 1
ATOM 3148 C CA . GLY A 1 397 ? -47.394 22.969 39.154 1.00 43.53 397 GLY A CA 1
ATOM 3149 C C . GLY A 1 397 ? -48.714 23.437 39.764 1.00 43.53 397 GLY A C 1
ATOM 3150 O O . GLY A 1 397 ? -49.479 24.176 39.143 1.00 43.53 397 GLY A O 1
ATOM 3151 N N . ALA A 1 398 ? -48.899 23.033 41.014 1.00 43.06 398 ALA A N 1
ATOM 3152 C CA . ALA A 1 398 ? -49.287 23.880 42.133 1.00 43.06 398 ALA A CA 1
ATOM 3153 C C . ALA A 1 398 ? -48.538 23.357 43.366 1.00 43.06 398 ALA A C 1
ATOM 3155 O O . ALA A 1 398 ? -48.479 22.112 43.509 1.00 43.06 398 ALA A O 1
#

pLDDT: mean 71.65, std 18.1, range [27.48, 95.94]

Radius of gyration: 29.29 Å; chains: 1; bounding box: 80×50×91 Å

InterPro domains:
  IPR027417 P-loop containing nucleoside triphosphate hydrolase [SSF52540] (4-96)

Foldseek 3Di:
DDDDDDDDDAPDCPDPPCNVLRLLRVLVSLQVFFAQADEAEFEDDQDLVVRVVVVVVVCVLQVVVLLRYAYEYEQPVVYDDDLVVSQCVCCVPPVHDRHHYYYPPDDPVNSVVVVVVSGHPGHRPNCDLQNSLVNGVLADDDVQLVVLLVLLLVVLLLALVQVVVVLPDPPDDPLNSLLVLVVVLVVLLVVLQVSLVSSCVSVVQDLPDPDPSSLSNSLSSSLVSSVSSVVSCVVSVVSNVVVVVVVPWQWFADPPFRDIDTDDPPQQAKDWFLDDPDPPDPVSQQWRFDWDWDDPPRHIDIDRPDGDGPPPPPDDDGPGPRHIDGPVPTHGPDDDLVPDPVSVPPPRRSLVVDDPSSSVSSNVSSVVSVVVVVVVVVVVVVVVVPDDPPDPDDPDDD

Organism: NCBI:txid2562239

Secondary structure (DSSP, 8-state):
------------TT-SS-HHHHHHHHHHHHTSS-BS-EEEEEEPPSSHHHHHHHHHHHHHHSGGGGGGEEEEEE-GGG--S-HHHHHHHHHHHH-----EE--TT--HHHHHHHHHTT--S-B-----HHHHHHH-------HHHHHHHHHHHHHHHHHHHHHHHHHTSTT--HHHHHHHHHHHHHHHHHHHHHHHHHHHHHTT--S--S-HHHHHHHHHHHHHHHHHHHHHTHHHHHHHHHHHHHT---EEE-TTT--EEE--TTTTSEEETT----S---GGGSEEEEEEEEE-SS-EEEEEEEEEE-----SS--SS---EEEGGGSEE-PPPGGG-TT--S----GGGTS-HHHHHHHHHHHHHHHHHHHHHHHHHHHHHHHS-----------